Protein AF-S8E250-F1 (afdb_monomer_lite)

InterPro domains:
  IPR008545 WEB family [PF05701] (2-560)

pLDDT: mean 82.55, std 16.39, range [23.58, 96.69]

Structure (mmCIF, N/CA/C/O backbone):
data_AF-S8E250-F1
#
_entry.id   AF-S8E250-F1
#
loop_
_atom_site.group_PDB
_atom_site.id
_atom_site.type_symbol
_atom_site.label_atom_id
_atom_site.label_alt_id
_atom_site.label_comp_id
_atom_site.label_asym_id
_atom_site.label_entity_id
_atom_site.label_seq_id
_atom_site.pdbx_PDB_ins_code
_atom_site.Cartn_x
_atom_site.Cartn_y
_atom_site.Cartn_z
_atom_site.occupancy
_atom_site.B_iso_or_equiv
_atom_site.auth_seq_id
_atom_site.auth_comp_id
_atom_site.auth_asym_id
_atom_site.auth_atom_id
_atom_site.pdbx_PDB_model_num
ATOM 1 N N . SER A 1 1 ? -39.658 -33.629 42.750 1.00 42.47 1 SER A N 1
ATOM 2 C CA . SER A 1 1 ? -40.649 -32.607 42.369 1.00 42.47 1 SER A CA 1
ATOM 3 C C . SER A 1 1 ? -41.067 -31.878 43.625 1.00 42.47 1 SER A C 1
ATOM 5 O O . SER A 1 1 ? -41.934 -32.369 44.333 1.00 42.47 1 SER A O 1
ATOM 7 N N . GLN A 1 2 ? -40.381 -30.796 43.979 1.00 42.25 2 GLN A N 1
ATOM 8 C CA . GLN A 1 2 ? -40.725 -30.013 45.162 1.00 42.25 2 GLN A CA 1
ATOM 9 C C . GLN A 1 2 ? -40.894 -28.575 44.692 1.00 42.25 2 GLN A C 1
ATOM 11 O O . GLN A 1 2 ? -39.982 -28.006 44.100 1.00 42.25 2 GLN A O 1
ATOM 16 N N . VAL A 1 3 ? -42.127 -28.092 44.804 1.00 39.72 3 VAL A N 1
ATOM 17 C CA . VAL A 1 3 ? -42.537 -26.762 44.360 1.00 39.72 3 VAL A CA 1
ATOM 18 C C . VAL A 1 3 ? -42.092 -25.770 45.426 1.00 39.72 3 VAL A C 1
ATOM 20 O O . VAL A 1 3 ? -42.356 -25.979 46.608 1.00 39.72 3 VAL A O 1
ATOM 23 N N . ASP A 1 4 ? -41.375 -24.748 44.972 1.00 43.34 4 ASP A N 1
ATOM 24 C CA . ASP A 1 4 ? -40.857 -23.627 45.751 1.00 43.34 4 ASP A CA 1
ATOM 25 C C . ASP A 1 4 ? -42.010 -22.823 46.383 1.00 43.34 4 ASP A C 1
ATOM 27 O O . ASP A 1 4 ? -42.983 -22.489 45.704 1.00 43.34 4 ASP A O 1
ATOM 31 N N . THR A 1 5 ? -41.920 -22.555 47.689 1.00 50.97 5 THR A N 1
ATOM 32 C CA . THR A 1 5 ? -42.923 -21.815 48.478 1.00 50.97 5 THR A CA 1
ATOM 33 C C . THR A 1 5 ? -42.369 -20.525 49.092 1.00 50.97 5 THR A C 1
ATOM 35 O O . THR A 1 5 ? -42.964 -19.992 50.028 1.00 50.97 5 THR A O 1
ATOM 38 N N . ALA A 1 6 ? -41.239 -20.005 48.602 1.00 55.12 6 ALA A N 1
ATOM 39 C CA . ALA A 1 6 ? -40.767 -18.679 48.996 1.00 55.12 6 ALA A CA 1
ATOM 40 C C . ALA A 1 6 ? -41.677 -17.559 48.430 1.00 55.12 6 ALA A C 1
ATOM 42 O O . ALA A 1 6 ? -42.246 -17.713 47.345 1.00 55.12 6 ALA A O 1
ATOM 43 N N . PRO A 1 7 ? -41.849 -16.432 49.153 1.00 57.06 7 PRO A N 1
ATOM 44 C CA . PRO A 1 7 ? -42.726 -15.346 48.724 1.00 57.06 7 PRO A CA 1
ATOM 45 C C . PRO A 1 7 ? -42.237 -14.708 47.409 1.00 57.06 7 PRO A C 1
ATOM 47 O O . PRO A 1 7 ? -41.029 -14.679 47.156 1.00 57.06 7 PRO A O 1
ATOM 50 N N . PRO A 1 8 ? -43.149 -14.195 46.560 1.00 57.28 8 PRO A N 1
ATOM 51 C CA . PRO A 1 8 ? -42.814 -13.773 45.206 1.00 57.28 8 PRO A CA 1
ATOM 52 C C . PRO A 1 8 ? -41.848 -12.591 45.226 1.00 57.28 8 PRO A C 1
ATOM 54 O O . PRO A 1 8 ? -42.029 -11.649 45.995 1.00 57.28 8 PRO A O 1
ATOM 57 N N . PHE A 1 9 ? -40.847 -12.620 44.347 1.00 55.69 9 PHE A N 1
ATOM 58 C CA . PHE A 1 9 ? -39.948 -11.488 44.142 1.00 55.69 9 PHE A CA 1
ATOM 59 C C . PHE A 1 9 ? -40.772 -10.241 43.795 1.00 55.69 9 PHE A C 1
ATOM 61 O O . PHE A 1 9 ? -41.501 -10.237 42.804 1.00 55.69 9 PHE A O 1
ATOM 68 N N . GLU A 1 10 ? -40.636 -9.176 44.584 1.00 59.47 10 GLU A N 1
ATOM 69 C CA . GLU A 1 10 ? -41.408 -7.935 44.404 1.00 59.47 10 GLU A CA 1
ATOM 70 C C . GLU A 1 10 ? -41.077 -7.216 43.081 1.00 59.47 10 GLU A C 1
ATOM 72 O O . GLU A 1 10 ? -41.835 -6.371 42.613 1.00 59.47 10 GLU A O 1
ATOM 77 N N . SER A 1 11 ? -39.963 -7.578 42.431 1.00 60.53 11 SER A N 1
ATOM 78 C CA . SER A 1 11 ? -39.627 -7.148 41.074 1.00 60.53 11 SER A CA 1
ATOM 79 C C . SER A 1 11 ? -38.542 -8.034 40.458 1.00 60.53 11 SER A C 1
ATOM 81 O O . SER A 1 11 ? -37.524 -8.324 41.091 1.00 60.53 11 SER A O 1
ATOM 83 N N . VAL A 1 12 ? -38.708 -8.395 39.178 1.00 57.22 12 VAL A N 1
ATOM 84 C CA . VAL A 1 12 ? -37.713 -9.118 38.354 1.00 57.22 12 VAL A CA 1
ATOM 85 C C . VAL A 1 12 ? -36.350 -8.409 38.375 1.00 57.22 12 VAL A C 1
ATOM 87 O O . VAL A 1 12 ? -35.301 -9.047 38.350 1.00 57.22 12 VAL A O 1
ATOM 90 N N . LYS A 1 13 ? -36.353 -7.081 38.525 1.00 56.47 13 LYS A N 1
ATOM 91 C CA . LYS A 1 13 ? -35.151 -6.243 38.592 1.00 56.47 13 LYS A CA 1
ATOM 92 C C . LYS A 1 13 ? -34.311 -6.505 39.854 1.00 56.47 13 LYS A C 1
ATOM 94 O O . LYS A 1 13 ? -33.085 -6.461 39.794 1.00 56.47 13 LYS A O 1
ATOM 99 N N . ALA A 1 14 ? -34.956 -6.829 40.978 1.00 57.94 14 ALA A N 1
ATOM 100 C CA . ALA A 1 14 ? -34.288 -7.098 42.254 1.00 57.94 14 ALA A CA 1
ATOM 101 C C . ALA A 1 14 ? -33.574 -8.461 42.267 1.00 57.94 14 ALA A C 1
ATOM 103 O O . ALA A 1 14 ? -32.493 -8.591 42.842 1.00 57.94 14 ALA A O 1
ATOM 104 N N . ALA A 1 15 ? -34.137 -9.459 41.580 1.00 60.59 15 ALA A N 1
ATOM 105 C CA . ALA A 1 15 ? -33.489 -10.754 41.393 1.00 60.59 15 ALA A CA 1
ATOM 106 C C . ALA A 1 15 ? -32.260 -10.639 40.475 1.00 60.59 15 ALA A C 1
ATOM 108 O O . ALA A 1 15 ? -31.209 -11.185 40.788 1.00 60.59 15 ALA A O 1
ATOM 109 N N . VAL A 1 16 ? -32.355 -9.868 39.387 1.00 56.72 16 VAL A N 1
ATOM 110 C CA . VAL A 1 16 ? -31.268 -9.711 38.404 1.00 56.72 16 VAL A CA 1
ATOM 111 C C . VAL A 1 16 ? -30.081 -8.904 38.955 1.00 56.72 16 VAL A C 1
ATOM 113 O O . VAL A 1 16 ? -28.931 -9.211 38.656 1.00 56.72 16 VAL A O 1
ATOM 116 N N . SER A 1 17 ? -30.329 -7.921 39.824 1.00 56.88 17 SER A N 1
ATOM 117 C CA . SER A 1 17 ? -29.265 -7.155 40.493 1.00 56.88 17 SER A CA 1
ATOM 118 C C . SER A 1 17 ? -28.436 -8.010 41.470 1.00 56.88 17 SER A C 1
ATOM 120 O O . SER A 1 17 ? -27.209 -7.924 41.489 1.00 56.88 17 SER A O 1
ATOM 122 N N . LYS A 1 18 ? -29.080 -8.926 42.213 1.00 58.69 18 LYS A N 1
ATOM 123 C CA . LYS A 1 18 ? -28.421 -9.792 43.214 1.00 58.69 18 LYS A CA 1
ATOM 124 C C . LYS A 1 18 ? -27.418 -10.801 42.639 1.00 58.69 18 LYS A C 1
ATOM 126 O O . LYS A 1 18 ? -26.607 -11.324 43.399 1.00 58.69 18 LYS A O 1
ATOM 131 N N . PHE A 1 19 ? -27.467 -11.069 41.334 1.00 57.25 19 PHE A N 1
ATOM 132 C CA . PHE A 1 19 ? -26.586 -12.019 40.645 1.00 57.25 19 PHE A CA 1
ATOM 133 C C . PHE A 1 19 ? -25.568 -11.347 39.706 1.00 57.25 19 PHE A C 1
ATOM 135 O O . PHE A 1 19 ? -25.001 -12.019 38.850 1.00 57.25 19 PHE A O 1
ATOM 142 N N . GLY A 1 20 ? -25.291 -10.049 39.893 1.00 55.78 20 GLY A N 1
ATOM 143 C CA . GLY A 1 20 ? -24.210 -9.351 39.180 1.00 55.78 20 GLY A CA 1
ATOM 144 C C . GLY A 1 20 ? -24.657 -8.246 38.225 1.00 55.78 20 GLY A C 1
ATOM 145 O O . GLY A 1 20 ? -23.878 -7.848 37.366 1.00 55.78 20 GLY A O 1
ATOM 146 N N . GLY A 1 21 ? -25.883 -7.731 38.373 1.00 52.69 21 GLY A N 1
ATOM 147 C CA . GLY A 1 21 ? -26.425 -6.712 37.476 1.00 52.69 21 GLY A CA 1
ATOM 148 C C . GLY A 1 21 ? -26.644 -7.235 36.053 1.00 52.69 21 GLY A C 1
ATOM 149 O O . GLY A 1 21 ? -26.150 -8.285 35.648 1.00 52.69 21 GLY A O 1
ATOM 150 N N . ILE A 1 22 ? -27.408 -6.487 35.258 1.00 49.78 22 ILE A N 1
ATOM 151 C CA . ILE A 1 22 ? -27.452 -6.705 33.810 1.00 49.78 22 ILE A CA 1
ATOM 152 C C . ILE A 1 22 ? -26.127 -6.169 33.267 1.00 49.78 22 ILE A C 1
ATOM 154 O O . ILE A 1 22 ? -26.063 -5.060 32.750 1.00 49.78 22 ILE A O 1
ATOM 158 N N . VAL A 1 23 ? -25.042 -6.930 33.416 1.00 54.19 23 VAL A N 1
ATOM 159 C CA . VAL A 1 23 ? -23.930 -6.786 32.482 1.00 54.19 23 VAL A CA 1
ATOM 160 C C . VAL A 1 23 ? -24.540 -7.162 31.148 1.00 54.19 23 VAL A C 1
ATOM 162 O O . VAL A 1 23 ? -24.988 -8.300 30.969 1.00 54.19 23 VAL A O 1
ATOM 165 N N . ASP A 1 24 ? -24.654 -6.187 30.250 1.00 59.06 24 ASP A N 1
ATOM 166 C CA . ASP A 1 24 ? -25.119 -6.424 28.896 1.00 59.06 24 ASP A CA 1
ATOM 167 C C . ASP A 1 24 ? -24.055 -7.272 28.187 1.00 59.06 24 ASP A C 1
ATOM 169 O O . ASP A 1 24 ? -23.184 -6.806 27.457 1.00 59.06 24 ASP A O 1
ATOM 173 N N . TRP A 1 25 ? -24.074 -8.571 28.481 1.00 58.59 25 TRP A N 1
ATOM 174 C CA . TRP A 1 25 ? -23.223 -9.593 27.892 1.00 58.59 25 TRP A CA 1
ATOM 175 C C . TRP A 1 25 ? -23.403 -9.612 26.377 1.00 58.59 25 TRP A C 1
ATOM 177 O O . TRP A 1 25 ? -22.510 -10.049 25.657 1.00 58.59 25 TRP A O 1
ATOM 187 N N . LYS A 1 26 ? -24.546 -9.109 25.894 1.00 64.81 26 LYS A N 1
ATOM 188 C CA . LYS A 1 26 ? -24.809 -8.838 24.491 1.00 64.81 26 LYS A CA 1
ATOM 189 C C . LYS A 1 26 ? -23.923 -7.691 24.015 1.00 64.81 26 LYS A C 1
ATOM 191 O O . LYS A 1 26 ? -23.180 -7.920 23.072 1.00 64.81 26 LYS A O 1
ATOM 196 N N . ALA A 1 27 ? -23.898 -6.542 24.690 1.00 68.06 27 ALA A N 1
ATOM 197 C CA . ALA A 1 27 ? -22.998 -5.429 24.361 1.00 68.06 27 ALA A CA 1
ATOM 198 C C . ALA A 1 27 ? -21.508 -5.809 24.446 1.00 68.06 27 ALA A C 1
ATOM 200 O O . ALA A 1 27 ? -20.745 -5.525 23.526 1.00 68.06 27 ALA A O 1
ATOM 201 N N . HIS A 1 28 ? -21.079 -6.528 25.489 1.00 67.44 28 HIS A N 1
ATOM 202 C CA . HIS A 1 28 ? -19.678 -6.953 25.618 1.00 67.44 28 HIS A CA 1
ATOM 203 C C . HIS A 1 28 ? -19.282 -7.973 24.537 1.00 67.44 28 HIS A C 1
ATOM 205 O O . HIS A 1 28 ? -18.206 -7.893 23.939 1.00 67.44 28 HIS A O 1
ATOM 211 N N . ARG A 1 29 ? -20.178 -8.914 24.217 1.00 72.81 29 ARG A N 1
ATOM 212 C CA . ARG A 1 29 ? -19.988 -9.871 23.121 1.00 72.81 29 ARG A CA 1
ATOM 213 C C . ARG A 1 29 ? -20.006 -9.184 21.758 1.00 72.81 29 ARG A C 1
ATOM 215 O O . ARG A 1 29 ? -19.225 -9.581 20.903 1.00 72.81 29 ARG A O 1
ATOM 222 N N . VAL A 1 30 ? -20.838 -8.163 21.564 1.00 76.62 30 VAL A N 1
ATOM 223 C CA . VAL A 1 30 ? -20.861 -7.335 20.350 1.00 76.62 30 VAL A CA 1
ATOM 224 C C . VAL A 1 30 ? -19.524 -6.613 20.191 1.00 76.62 30 VAL A C 1
ATOM 226 O O . VAL A 1 30 ? -18.861 -6.844 19.188 1.00 76.62 30 VAL A O 1
ATOM 229 N N . HIS A 1 31 ? -19.032 -5.915 21.218 1.00 74.06 31 HIS A N 1
ATOM 230 C CA . HIS A 1 31 ? -17.723 -5.250 21.183 1.00 74.06 31 HIS A CA 1
ATOM 231 C C . HIS A 1 31 ? -16.556 -6.207 20.908 1.00 74.06 31 HIS A C 1
ATOM 233 O O . HIS A 1 31 ? -15.641 -5.895 20.147 1.00 74.06 31 HIS A O 1
ATOM 239 N N . THR A 1 32 ? -16.573 -7.396 21.517 1.00 74.62 32 THR A N 1
ATOM 240 C CA . THR A 1 32 ? -15.509 -8.393 21.320 1.00 74.62 32 THR A CA 1
ATOM 241 C C . THR A 1 32 ? -15.548 -8.979 19.905 1.00 74.62 32 THR A C 1
ATOM 243 O O . THR A 1 32 ? -14.503 -9.230 19.304 1.00 74.62 32 THR A O 1
ATOM 246 N N . VAL A 1 33 ? -16.749 -9.185 19.356 1.00 82.19 33 VAL A N 1
ATOM 247 C CA . VAL A 1 33 ? -16.955 -9.654 17.979 1.00 82.19 33 VAL A CA 1
ATOM 248 C C . VAL A 1 33 ? -16.590 -8.568 16.970 1.00 82.19 33 VAL A C 1
ATOM 250 O O . VAL A 1 33 ? -15.953 -8.880 15.972 1.00 82.19 33 VAL A O 1
ATOM 253 N N . GLU A 1 34 ? -16.930 -7.309 17.227 1.00 81.81 34 GLU A N 1
ATOM 254 C CA . GLU A 1 34 ? -16.557 -6.166 16.389 1.00 81.81 34 GLU A CA 1
ATOM 255 C C . GLU A 1 34 ? -15.047 -5.951 16.369 1.00 81.81 34 GLU A C 1
ATOM 257 O O . GLU A 1 34 ? -14.466 -5.814 15.298 1.00 81.81 34 GLU A O 1
ATOM 262 N N . ARG A 1 35 ? -14.380 -6.024 17.528 1.00 78.50 35 ARG A N 1
ATOM 263 C CA . ARG A 1 35 ? -12.918 -5.922 17.602 1.00 78.50 35 ARG A CA 1
ATOM 264 C C . ARG A 1 35 ? -12.228 -7.082 16.883 1.00 78.50 35 ARG A C 1
ATOM 266 O O . ARG A 1 35 ? -11.240 -6.856 16.194 1.00 78.50 35 ARG A O 1
ATOM 273 N N . ARG A 1 36 ? -12.748 -8.311 17.002 1.00 82.69 36 ARG A N 1
ATOM 274 C CA . ARG A 1 36 ? -12.247 -9.458 16.222 1.00 82.69 36 ARG A CA 1
ATOM 275 C C . ARG A 1 36 ? -12.453 -9.264 14.730 1.00 82.69 36 ARG A C 1
ATOM 277 O O . ARG A 1 36 ? -11.507 -9.475 13.990 1.00 82.69 36 ARG A O 1
ATOM 284 N N . LYS A 1 37 ? -13.639 -8.818 14.312 1.00 87.44 37 LYS A N 1
ATOM 285 C CA . LYS A 1 37 ? -13.924 -8.517 12.907 1.00 87.44 37 LYS A CA 1
ATOM 286 C C . LYS A 1 37 ? -12.988 -7.449 12.364 1.00 87.44 37 LYS A C 1
ATOM 288 O O . LYS A 1 37 ? -12.483 -7.625 11.271 1.00 87.44 37 LYS A O 1
ATOM 293 N N . PHE A 1 38 ? -12.729 -6.386 13.125 1.00 85.31 38 PHE A N 1
ATOM 294 C CA . PHE A 1 38 ? -11.796 -5.330 12.738 1.00 85.31 38 PHE A CA 1
ATOM 295 C C . PHE A 1 38 ? -10.369 -5.866 12.571 1.00 85.31 38 PHE A C 1
ATOM 297 O O . PHE A 1 38 ? -9.738 -5.615 11.553 1.00 85.31 38 PHE A O 1
ATOM 304 N N . ILE A 1 39 ? -9.884 -6.662 13.530 1.00 85.25 39 ILE A N 1
ATOM 305 C CA . ILE A 1 39 ? -8.555 -7.286 13.449 1.00 85.25 39 ILE A CA 1
ATOM 306 C C . ILE A 1 39 ? -8.480 -8.268 12.275 1.00 85.25 39 ILE A C 1
ATOM 308 O O . ILE A 1 39 ? -7.491 -8.260 11.555 1.00 85.25 39 ILE A O 1
ATOM 312 N N . GLU A 1 40 ? -9.509 -9.088 12.049 1.00 85.25 40 GLU A N 1
ATOM 313 C CA . GLU A 1 40 ? -9.592 -9.971 10.878 1.00 85.25 40 GLU A CA 1
ATOM 314 C C . GLU A 1 40 ? -9.599 -9.169 9.575 1.00 85.25 40 GLU A C 1
ATOM 316 O O . GLU A 1 40 ? -8.915 -9.553 8.638 1.00 85.25 40 GLU A O 1
ATOM 321 N N . GLN A 1 41 ? -10.296 -8.031 9.519 1.00 90.56 41 GLN A N 1
ATOM 322 C CA . GLN A 1 41 ? -10.322 -7.162 8.342 1.00 90.56 41 GLN A CA 1
ATOM 323 C C . GLN A 1 41 ? -8.965 -6.515 8.064 1.00 90.56 41 GLN A C 1
ATOM 325 O O . GLN A 1 41 ? -8.537 -6.480 6.916 1.00 90.56 41 GLN A O 1
ATOM 330 N N . GLU A 1 42 ? -8.281 -6.011 9.090 1.00 85.00 42 GLU A N 1
ATOM 331 C CA . GLU A 1 42 ? -6.937 -5.439 8.952 1.00 85.00 42 GLU A CA 1
ATOM 332 C C . GLU A 1 42 ? -5.903 -6.519 8.605 1.00 85.00 42 GLU A C 1
ATOM 334 O O . GLU A 1 42 ? -5.035 -6.294 7.766 1.00 85.00 42 GLU A O 1
ATOM 339 N N . LEU A 1 43 ? -6.034 -7.725 9.168 1.00 84.69 43 LEU A N 1
ATOM 340 C CA . LEU A 1 43 ? -5.209 -8.878 8.808 1.00 84.69 43 LEU A CA 1
ATOM 341 C C . LEU A 1 43 ? -5.454 -9.311 7.354 1.00 84.69 43 LEU A C 1
ATOM 343 O O . LEU A 1 43 ? -4.505 -9.640 6.646 1.00 84.69 43 LEU A O 1
ATOM 347 N N . GLU A 1 44 ? -6.707 -9.317 6.903 1.00 88.88 44 GLU A N 1
ATOM 348 C CA . GLU A 1 44 ? -7.094 -9.631 5.526 1.00 88.88 44 GLU A CA 1
ATOM 349 C C . GLU A 1 44 ? -6.540 -8.575 4.558 1.00 88.88 44 GLU A C 1
ATOM 351 O O . GLU A 1 44 ? -5.917 -8.933 3.561 1.00 88.88 44 GLU A O 1
ATOM 356 N N . LYS A 1 45 ? -6.664 -7.280 4.882 1.00 89.44 45 LYS A N 1
ATOM 357 C CA . LYS A 1 45 ? -6.051 -6.186 4.107 1.00 89.44 45 LYS A CA 1
ATOM 358 C C . LYS A 1 45 ? -4.534 -6.328 4.035 1.00 89.44 45 LYS A C 1
ATOM 360 O O . LYS A 1 45 ? -3.974 -6.289 2.945 1.00 89.44 45 LYS A O 1
ATOM 365 N N . ALA A 1 46 ? -3.872 -6.578 5.163 1.00 81.88 46 ALA A N 1
ATOM 366 C CA . ALA A 1 46 ? -2.430 -6.799 5.193 1.00 81.88 46 ALA A CA 1
ATOM 367 C C . ALA A 1 46 ? -2.024 -8.003 4.323 1.00 81.88 46 ALA A C 1
ATOM 369 O O . ALA A 1 46 ? -1.054 -7.919 3.573 1.00 81.88 46 ALA A O 1
ATOM 370 N N . HIS A 1 47 ? -2.788 -9.103 4.347 1.00 83.44 47 HIS A N 1
ATOM 371 C CA . HIS A 1 47 ? -2.561 -10.253 3.464 1.00 83.44 47 HIS A CA 1
ATOM 372 C C . HIS A 1 47 ? -2.833 -9.955 1.986 1.00 83.44 47 HIS A C 1
ATOM 374 O O . HIS A 1 47 ? -2.176 -10.547 1.132 1.00 83.44 47 HIS A O 1
ATOM 380 N N . GLN A 1 48 ? -3.769 -9.062 1.668 1.00 88.81 48 GLN A N 1
ATOM 381 C CA . GLN A 1 48 ? -4.037 -8.622 0.296 1.00 88.81 48 GLN A CA 1
ATOM 382 C C . GLN A 1 48 ? -2.945 -7.682 -0.228 1.00 88.81 48 GLN A C 1
ATOM 384 O O . GLN A 1 48 ? -2.590 -7.740 -1.406 1.00 88.81 48 GLN A O 1
ATOM 389 N N . GLU A 1 49 ? -2.367 -6.852 0.638 1.00 86.38 49 GLU A N 1
ATOM 390 C CA . GLU A 1 49 ? -1.316 -5.903 0.276 1.00 86.38 49 GLU A CA 1
ATOM 391 C C . GLU A 1 49 ? 0.076 -6.551 0.220 1.00 86.38 49 GLU A C 1
ATOM 393 O O . GLU A 1 49 ? 0.891 -6.175 -0.629 1.00 86.38 49 GLU A O 1
ATOM 398 N N . LEU A 1 50 ? 0.355 -7.565 1.050 1.00 86.31 50 LEU A N 1
ATOM 399 C CA . LEU A 1 50 ? 1.655 -8.246 1.127 1.00 86.31 50 LEU A CA 1
ATOM 400 C C . LEU A 1 50 ? 2.179 -8.753 -0.241 1.00 86.31 50 LEU A C 1
ATOM 402 O O . LEU A 1 50 ? 3.353 -8.518 -0.546 1.00 86.31 50 LEU A O 1
ATOM 406 N N . PRO A 1 51 ? 1.369 -9.393 -1.114 1.00 90.38 51 PRO A N 1
ATOM 407 C CA . PRO A 1 51 ? 1.791 -9.787 -2.455 1.00 90.38 51 PRO A CA 1
ATOM 408 C C . PRO A 1 51 ? 2.160 -8.589 -3.328 1.00 90.38 51 PRO A C 1
ATOM 410 O O . PRO A 1 51 ? 3.122 -8.672 -4.085 1.00 90.38 51 PRO A O 1
ATOM 413 N N . SER A 1 52 ? 1.438 -7.470 -3.204 1.00 83.81 52 SER A N 1
ATOM 414 C CA . SER A 1 52 ? 1.704 -6.261 -3.990 1.00 83.81 52 SER A CA 1
ATOM 415 C C . SER A 1 52 ? 3.037 -5.615 -3.598 1.00 83.81 52 SER A C 1
ATOM 417 O O . SER A 1 52 ? 3.831 -5.259 -4.469 1.00 83.81 52 SER A O 1
ATOM 419 N N . TYR A 1 53 ? 3.346 -5.553 -2.299 1.00 80.31 53 TYR A N 1
ATOM 420 C CA . TYR A 1 53 ? 4.640 -5.083 -1.806 1.00 80.31 53 TYR A CA 1
ATOM 421 C C . TYR A 1 53 ? 5.774 -6.031 -2.194 1.00 80.31 53 TYR A C 1
ATOM 423 O O . TYR A 1 53 ? 6.822 -5.584 -2.660 1.00 80.31 53 TYR A O 1
ATOM 431 N N . LYS A 1 54 ? 5.550 -7.346 -2.087 1.00 86.06 54 LYS A N 1
ATOM 432 C CA . LYS A 1 54 ? 6.513 -8.356 -2.533 1.00 86.06 54 LYS A CA 1
ATOM 433 C C . LYS A 1 54 ? 6.806 -8.231 -4.029 1.00 86.06 54 LYS A C 1
ATOM 435 O O . LYS A 1 54 ? 7.971 -8.282 -4.414 1.00 86.06 54 LYS A O 1
ATOM 440 N N . GLN A 1 55 ? 5.777 -8.016 -4.848 1.00 90.12 55 GLN A N 1
ATOM 441 C CA . GLN A 1 55 ? 5.931 -7.807 -6.285 1.00 90.12 55 GLN A CA 1
ATOM 442 C C . GLN A 1 55 ? 6.718 -6.527 -6.581 1.00 90.12 55 GLN A C 1
ATOM 444 O O . GLN A 1 55 ? 7.684 -6.579 -7.332 1.00 90.12 55 GLN A O 1
ATOM 449 N N . ARG A 1 56 ? 6.398 -5.408 -5.916 1.00 88.56 56 ARG A N 1
ATOM 450 C CA . ARG A 1 56 ? 7.152 -4.148 -6.060 1.00 88.56 56 ARG A CA 1
ATOM 451 C C . ARG A 1 56 ? 8.630 -4.300 -5.689 1.00 88.56 56 ARG A C 1
ATOM 453 O O . ARG A 1 56 ? 9.481 -3.735 -6.370 1.00 88.56 56 ARG A O 1
ATOM 460 N N . CYS A 1 57 ? 8.951 -5.068 -4.645 1.00 81.50 57 CYS A N 1
ATOM 461 C CA . CYS A 1 57 ? 10.338 -5.372 -4.283 1.00 81.50 57 CYS A CA 1
ATOM 462 C C . CYS A 1 57 ? 11.055 -6.190 -5.366 1.00 81.50 57 CYS A C 1
ATOM 464 O O . CYS A 1 57 ? 12.198 -5.878 -5.700 1.00 81.50 57 CYS A O 1
ATOM 466 N N . ILE A 1 58 ? 10.391 -7.204 -5.933 1.00 90.06 58 ILE A N 1
ATOM 467 C CA . ILE A 1 58 ? 10.937 -8.004 -7.041 1.00 90.06 58 ILE A CA 1
ATOM 468 C C . ILE A 1 58 ? 11.178 -7.112 -8.263 1.00 90.06 58 ILE A C 1
ATOM 470 O O . ILE A 1 58 ? 12.290 -7.088 -8.785 1.00 90.06 58 ILE A O 1
ATOM 474 N N . ASP A 1 59 ? 10.191 -6.308 -8.658 1.00 88.06 59 ASP A N 1
ATOM 475 C CA . ASP A 1 59 ? 10.292 -5.410 -9.811 1.00 88.06 59 ASP A CA 1
ATOM 476 C C . ASP A 1 59 ? 11.424 -4.384 -9.629 1.00 88.06 59 ASP A C 1
ATOM 478 O O . ASP A 1 59 ? 12.198 -4.123 -10.554 1.00 88.06 59 ASP A O 1
ATOM 482 N N . ALA A 1 60 ? 11.572 -3.825 -8.422 1.00 84.38 60 ALA A N 1
ATOM 483 C CA . ALA A 1 60 ? 12.665 -2.914 -8.091 1.00 84.38 60 ALA A CA 1
ATOM 484 C C . ALA A 1 60 ? 14.039 -3.605 -8.172 1.00 84.38 60 ALA A C 1
ATOM 486 O O . ALA A 1 60 ? 15.009 -3.012 -8.658 1.00 84.38 60 ALA A O 1
ATOM 487 N N . GLN A 1 61 ? 14.134 -4.861 -7.732 1.00 81.31 61 GLN A N 1
ATOM 488 C CA . GLN A 1 61 ? 15.367 -5.643 -7.791 1.00 81.31 61 GLN A CA 1
ATOM 489 C C . GLN A 1 61 ? 15.734 -6.040 -9.230 1.00 81.31 61 GLN A C 1
ATOM 491 O O . GLN A 1 61 ? 16.904 -5.932 -9.611 1.00 81.31 61 GLN A O 1
ATOM 496 N N . ASP A 1 62 ? 14.750 -6.385 -10.058 1.00 87.94 62 ASP A N 1
ATOM 497 C CA . ASP A 1 62 ? 14.936 -6.660 -11.485 1.00 87.94 62 ASP A CA 1
ATOM 498 C C . ASP A 1 62 ? 15.386 -5.409 -12.249 1.00 87.94 62 ASP A C 1
ATOM 500 O O . ASP A 1 62 ? 16.331 -5.460 -13.041 1.00 87.94 62 ASP A O 1
ATOM 504 N N . GLN A 1 63 ? 14.771 -4.253 -11.977 1.00 85.88 63 GLN A N 1
ATOM 505 C CA . GLN A 1 63 ? 15.201 -2.972 -12.549 1.00 85.88 63 GLN A CA 1
ATOM 506 C C . GLN A 1 63 ? 16.640 -2.622 -12.147 1.00 85.88 63 GLN A C 1
ATOM 508 O O . GLN A 1 63 ? 17.437 -2.172 -12.977 1.00 85.88 63 GLN A O 1
ATOM 513 N N . LYS A 1 64 ? 17.027 -2.893 -10.895 1.00 84.69 64 LYS A N 1
ATOM 514 C CA . LYS A 1 64 ? 18.414 -2.738 -10.439 1.00 84.69 64 LYS A CA 1
ATOM 515 C C . LYS A 1 64 ? 19.383 -3.657 -11.199 1.00 84.69 64 LYS A C 1
ATOM 517 O O . LYS A 1 64 ? 20.454 -3.199 -11.588 1.00 84.69 64 LYS A O 1
ATOM 522 N N . SER A 1 65 ? 19.025 -4.919 -11.453 1.00 82.69 65 SER A N 1
ATOM 523 C CA . SER A 1 65 ? 19.874 -5.836 -12.238 1.00 82.69 65 SER A CA 1
ATOM 524 C C . SER A 1 65 ? 20.054 -5.342 -13.675 1.00 82.69 65 SER A C 1
ATOM 526 O O . SER A 1 65 ? 21.178 -5.210 -14.155 1.00 82.69 65 SER A O 1
ATOM 528 N N . ARG A 1 66 ? 18.955 -4.954 -14.336 1.00 86.75 66 ARG A N 1
ATOM 529 C CA . ARG A 1 66 ? 18.980 -4.446 -15.720 1.00 86.75 66 ARG A CA 1
ATOM 530 C C . ARG A 1 66 ? 19.816 -3.177 -15.864 1.00 86.75 66 ARG A C 1
ATOM 532 O O . ARG A 1 66 ? 20.549 -3.018 -16.840 1.00 86.75 66 ARG A O 1
ATOM 539 N N . THR A 1 67 ? 19.722 -2.259 -14.902 1.00 81.62 67 THR A N 1
ATOM 540 C CA . THR A 1 67 ? 20.518 -1.020 -14.914 1.00 81.62 67 THR A CA 1
ATOM 541 C C . THR A 1 67 ? 22.009 -1.288 -14.702 1.00 81.62 67 THR A C 1
ATOM 543 O O . THR A 1 67 ? 22.829 -0.653 -15.366 1.00 81.62 67 THR A O 1
ATOM 546 N N . LEU A 1 68 ? 22.374 -2.260 -13.856 1.00 82.19 68 LEU A N 1
ATOM 547 C CA . LEU A 1 68 ? 23.763 -2.704 -13.689 1.00 82.19 68 LEU A CA 1
ATOM 548 C C . LEU A 1 68 ? 24.322 -3.354 -14.963 1.00 82.19 68 LEU A C 1
ATOM 550 O O . LEU A 1 68 ? 25.420 -3.003 -15.392 1.00 82.19 68 LEU A O 1
ATOM 554 N N . GLU A 1 69 ? 23.556 -4.223 -15.621 1.00 89.94 69 GLU A N 1
ATOM 555 C CA . GLU A 1 69 ? 23.954 -4.843 -16.893 1.00 89.94 69 GLU A CA 1
ATOM 556 C C . GLU A 1 69 ? 24.170 -3.806 -18.005 1.00 89.94 69 GLU A C 1
ATOM 558 O O . GLU A 1 69 ? 25.160 -3.869 -18.749 1.00 89.94 69 GLU A O 1
ATOM 563 N N . ARG A 1 70 ? 23.280 -2.805 -18.099 1.00 83.88 70 ARG A N 1
ATOM 564 C CA . ARG A 1 70 ? 23.452 -1.661 -19.009 1.00 83.88 70 ARG A CA 1
ATOM 565 C C . ARG A 1 70 ? 24.714 -0.878 -18.669 1.00 83.88 70 ARG A C 1
ATOM 567 O O . ARG A 1 70 ? 25.497 -0.590 -19.571 1.00 83.88 70 ARG A O 1
ATOM 574 N N . LEU A 1 71 ? 24.948 -0.581 -17.391 1.00 86.56 71 LEU A N 1
ATOM 575 C CA . LEU A 1 71 ? 26.142 0.135 -16.944 1.00 86.56 71 LEU A CA 1
ATOM 576 C C . LEU A 1 71 ? 27.424 -0.608 -17.348 1.00 86.56 71 LEU A C 1
ATOM 578 O O . LEU A 1 71 ? 28.316 -0.005 -17.941 1.00 86.56 71 LEU A O 1
ATOM 582 N N . ASP A 1 72 ? 27.513 -1.912 -17.106 1.00 86.44 72 ASP A N 1
ATOM 583 C CA . ASP A 1 72 ? 28.706 -2.688 -17.457 1.00 86.44 72 ASP A CA 1
ATOM 584 C C . ASP A 1 72 ? 28.893 -2.848 -18.971 1.00 86.44 72 ASP A C 1
ATOM 586 O O . ASP A 1 72 ? 30.025 -2.879 -19.458 1.00 86.44 72 ASP A O 1
ATOM 590 N N . SER A 1 73 ? 27.802 -2.881 -19.737 1.00 87.81 73 SER A N 1
ATOM 591 C CA . SER A 1 73 ? 27.859 -2.849 -21.203 1.00 87.81 73 SER A CA 1
ATOM 592 C C . SER A 1 73 ? 28.373 -1.498 -21.715 1.00 87.81 73 SER A C 1
ATOM 594 O O . SER A 1 73 ? 29.254 -1.462 -22.573 1.00 87.81 73 SER A O 1
ATOM 596 N N . THR A 1 74 ? 27.910 -0.380 -21.140 1.00 81.88 74 THR A N 1
ATOM 597 C CA . THR A 1 74 ? 28.419 0.955 -21.502 1.00 81.88 74 THR A CA 1
ATOM 598 C C . THR A 1 74 ? 29.888 1.149 -21.126 1.00 81.88 74 THR A C 1
ATOM 600 O O . THR A 1 74 ? 30.632 1.734 -21.907 1.00 81.88 74 THR A O 1
ATOM 603 N N . LYS A 1 75 ? 30.353 0.614 -19.986 1.00 87.88 75 LYS A N 1
ATOM 604 C CA . LYS A 1 75 ? 31.780 0.652 -19.614 1.00 87.88 75 LYS A CA 1
ATOM 605 C C . LYS A 1 75 ? 32.655 -0.068 -20.639 1.00 87.88 75 LYS A C 1
ATOM 607 O O . LYS A 1 75 ? 33.657 0.501 -21.065 1.00 87.88 75 LYS A O 1
ATOM 612 N N . ARG A 1 76 ? 32.251 -1.270 -21.072 1.00 91.44 76 ARG A N 1
ATOM 613 C CA . ARG A 1 76 ? 32.959 -2.029 -22.117 1.00 91.44 76 ARG A CA 1
ATOM 614 C C . ARG A 1 76 ? 33.045 -1.244 -23.427 1.00 91.44 76 ARG A C 1
ATOM 616 O O . ARG A 1 76 ? 34.124 -1.141 -23.999 1.00 91.44 76 ARG A O 1
ATOM 623 N N . LEU A 1 77 ? 31.947 -0.608 -23.842 1.00 89.44 77 LEU A N 1
ATOM 624 C CA . LEU A 1 77 ? 31.934 0.245 -25.035 1.00 89.44 77 LEU A CA 1
ATOM 625 C C . LEU A 1 77 ? 32.866 1.464 -24.895 1.00 89.44 77 LEU A C 1
ATOM 627 O O . LEU A 1 77 ? 33.564 1.824 -25.838 1.00 89.44 77 LEU A O 1
ATOM 631 N N . ILE A 1 78 ? 32.916 2.094 -23.714 1.00 83.62 78 ILE A N 1
ATOM 632 C CA . ILE A 1 78 ? 33.846 3.203 -23.442 1.00 83.62 78 ILE A CA 1
ATOM 633 C C . ILE A 1 78 ? 35.303 2.741 -23.580 1.00 83.62 78 ILE A C 1
ATOM 635 O O . ILE A 1 78 ? 36.125 3.481 -24.119 1.00 83.62 78 ILE A O 1
ATOM 639 N N . GLU A 1 79 ? 35.645 1.557 -23.072 1.00 88.62 79 GLU A N 1
ATOM 640 C CA . GLU A 1 79 ? 36.997 0.993 -23.182 1.00 88.62 79 GLU A CA 1
ATOM 641 C C . GLU A 1 79 ? 37.371 0.677 -24.634 1.00 88.62 79 GLU A C 1
ATOM 643 O O . GLU A 1 79 ? 38.461 1.043 -25.074 1.00 88.62 79 GLU A O 1
ATOM 648 N N . GLU A 1 80 ? 36.450 0.094 -25.401 1.00 91.31 80 GLU A N 1
ATOM 649 C CA . GLU A 1 80 ? 36.637 -0.177 -26.829 1.00 91.31 80 GLU A CA 1
ATOM 650 C C . GLU A 1 80 ? 36.845 1.114 -27.636 1.00 91.31 80 GLU A C 1
ATOM 652 O O . GLU A 1 80 ? 37.797 1.228 -28.411 1.00 91.31 80 GLU A O 1
ATOM 657 N N . LEU A 1 81 ? 36.010 2.134 -27.408 1.00 85.12 81 LEU A N 1
ATOM 658 C CA . LEU A 1 81 ? 36.153 3.427 -28.077 1.00 85.12 81 LEU A CA 1
ATOM 659 C C . LEU A 1 81 ? 37.450 4.142 -27.692 1.00 85.12 81 LEU A C 1
ATOM 661 O O . LEU A 1 81 ? 38.059 4.777 -28.549 1.00 85.12 81 LEU A O 1
ATOM 665 N N . LYS A 1 82 ? 37.914 4.031 -26.441 1.00 88.81 82 LYS A N 1
ATOM 666 C CA . LYS A 1 82 ? 39.230 4.561 -26.040 1.00 88.81 82 LYS A CA 1
ATOM 667 C C . LYS A 1 82 ? 40.359 3.909 -26.835 1.00 88.81 82 LYS A C 1
ATOM 669 O O . LYS A 1 82 ? 41.211 4.622 -27.355 1.00 88.81 82 LYS A O 1
ATOM 674 N N . LEU A 1 83 ? 40.331 2.584 -26.975 1.00 90.75 83 LEU A N 1
ATOM 675 C CA . LEU A 1 83 ? 41.334 1.851 -27.745 1.00 90.75 83 LEU A CA 1
ATOM 676 C C . LEU A 1 83 ? 41.298 2.241 -29.231 1.00 90.75 83 LEU A C 1
ATOM 678 O O . LEU A 1 83 ? 42.347 2.447 -29.839 1.00 90.75 83 LEU A O 1
ATOM 682 N N . ASN A 1 84 ? 40.101 2.429 -29.795 1.00 87.44 84 ASN A N 1
ATOM 683 C CA . ASN A 1 84 ? 39.932 2.926 -31.161 1.00 87.44 84 ASN A CA 1
ATOM 684 C C . ASN A 1 84 ? 40.468 4.356 -31.338 1.00 87.44 84 ASN A C 1
ATOM 686 O O . ASN A 1 84 ? 41.117 4.628 -32.344 1.00 87.44 84 ASN A O 1
ATOM 690 N N . VAL A 1 85 ? 40.248 5.254 -30.369 1.00 87.50 85 VAL A N 1
ATOM 691 C CA . VAL A 1 85 ? 40.823 6.612 -30.381 1.00 87.50 85 VAL A CA 1
ATOM 692 C C . VAL A 1 85 ? 42.345 6.564 -30.368 1.00 87.50 85 VAL A C 1
ATOM 694 O O . VAL A 1 85 ? 42.984 7.296 -31.120 1.00 87.50 85 VAL A O 1
ATOM 697 N N . ASP A 1 86 ? 42.937 5.728 -29.519 1.00 87.19 86 ASP A N 1
ATOM 698 C CA . ASP A 1 86 ? 44.392 5.626 -29.432 1.00 87.19 86 ASP A CA 1
ATOM 699 C C . ASP A 1 86 ? 44.985 5.053 -30.727 1.00 87.19 86 ASP A C 1
ATOM 701 O O . ASP A 1 86 ? 45.969 5.595 -31.231 1.00 87.19 86 ASP A O 1
ATOM 705 N N . ARG A 1 87 ? 44.329 4.054 -31.339 1.00 88.62 87 ARG A N 1
ATOM 706 C CA . ARG A 1 87 ? 44.695 3.550 -32.672 1.00 88.62 87 ARG A CA 1
ATOM 707 C C . ARG A 1 87 ? 44.607 4.645 -33.741 1.00 88.62 87 ARG A C 1
ATOM 709 O O . ARG A 1 87 ? 45.593 4.880 -34.437 1.00 88.62 87 ARG A O 1
ATOM 716 N N . ALA A 1 88 ? 43.486 5.362 -33.818 1.00 83.81 88 ALA A N 1
ATOM 717 C CA . ALA A 1 88 ? 43.290 6.432 -34.798 1.00 83.81 88 ALA A CA 1
ATOM 718 C C . ALA A 1 88 ? 44.345 7.545 -34.655 1.00 83.81 88 ALA A C 1
ATOM 720 O O . ALA A 1 88 ? 44.885 8.016 -35.651 1.00 83.81 88 ALA A O 1
ATOM 721 N N . LYS A 1 89 ? 44.728 7.913 -33.423 1.00 82.75 89 LYS A N 1
ATOM 722 C CA . LYS A 1 89 ? 45.828 8.864 -33.181 1.00 82.75 89 LYS A CA 1
ATOM 723 C C . LYS A 1 89 ? 47.173 8.344 -33.680 1.00 82.75 89 LYS A C 1
ATOM 725 O O . LYS A 1 89 ? 47.956 9.113 -34.231 1.00 82.75 89 LYS A O 1
ATOM 730 N N . THR A 1 90 ? 47.478 7.061 -33.470 1.00 83.19 90 THR A N 1
ATOM 731 C CA . THR A 1 90 ? 48.734 6.481 -33.975 1.00 83.19 90 THR A CA 1
ATOM 732 C C . THR A 1 90 ? 48.771 6.440 -35.501 1.00 83.19 90 THR A C 1
ATOM 734 O O . THR A 1 90 ? 49.802 6.759 -36.088 1.00 83.19 90 THR A O 1
ATOM 737 N N . GLU A 1 91 ? 47.642 6.139 -36.144 1.00 83.88 91 GLU A N 1
ATOM 738 C CA . GLU A 1 91 ? 47.496 6.159 -37.603 1.00 83.88 91 GLU A CA 1
ATOM 739 C C . GLU A 1 91 ? 47.598 7.586 -38.163 1.00 83.88 91 GLU A C 1
ATOM 741 O O . GLU A 1 91 ? 48.296 7.807 -39.151 1.00 83.88 91 GLU A O 1
ATOM 746 N N . GLU A 1 92 ? 46.996 8.577 -37.497 1.00 85.12 92 GLU A N 1
ATOM 747 C CA . GLU A 1 92 ? 47.140 9.999 -37.835 1.00 85.12 92 GLU A CA 1
ATOM 748 C C . GLU A 1 92 ? 48.604 10.456 -37.734 1.00 85.12 92 GLU A C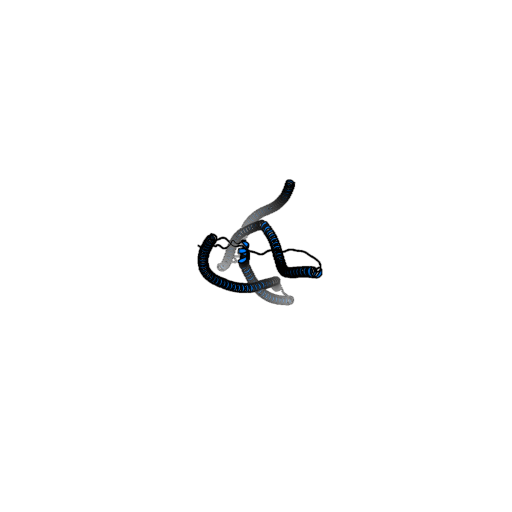 1
ATOM 750 O O . GLU A 1 92 ? 49.115 11.122 -38.637 1.00 85.12 92 GLU A O 1
ATOM 755 N N . HIS A 1 93 ? 49.309 10.083 -36.658 1.00 81.50 93 HIS A N 1
ATOM 756 C CA . HIS A 1 93 ? 50.730 10.392 -36.493 1.00 81.50 93 HIS A CA 1
ATOM 757 C C . HIS A 1 93 ? 51.591 9.761 -37.591 1.00 81.50 93 HIS A C 1
ATOM 759 O O . HIS A 1 93 ? 52.470 10.438 -38.126 1.00 81.50 93 HIS A O 1
ATOM 765 N N . GLN A 1 94 ? 51.319 8.507 -37.957 1.00 81.06 94 GLN A N 1
ATOM 766 C CA . GLN A 1 94 ? 52.011 7.834 -39.054 1.00 81.06 94 GLN A CA 1
ATOM 767 C C . GLN A 1 94 ? 51.743 8.538 -40.392 1.00 81.06 94 GLN A C 1
ATOM 769 O O . GLN A 1 94 ? 52.679 8.856 -41.121 1.00 81.06 94 GLN A O 1
ATOM 774 N N . ALA A 1 95 ? 50.483 8.873 -40.683 1.00 81.06 95 ALA A N 1
ATOM 775 C CA . ALA A 1 95 ? 50.105 9.581 -41.904 1.00 81.06 95 ALA A CA 1
ATOM 776 C C . ALA A 1 95 ? 50.735 10.984 -41.996 1.00 81.06 95 ALA A C 1
ATOM 778 O O . ALA A 1 95 ? 51.117 11.420 -43.084 1.00 81.06 95 ALA A O 1
ATOM 779 N N . LYS A 1 96 ? 50.883 11.690 -40.865 1.00 79.81 96 LYS A N 1
ATOM 780 C CA . LYS A 1 96 ? 51.598 12.976 -40.792 1.00 79.81 96 LYS A CA 1
ATOM 781 C C . LYS A 1 96 ? 53.078 12.827 -41.131 1.00 79.81 96 LYS A C 1
ATOM 783 O O . LYS A 1 96 ? 53.570 13.573 -41.971 1.00 79.81 96 LYS A O 1
ATOM 788 N N . GLN A 1 97 ? 53.763 11.846 -40.541 1.00 78.38 97 GLN A N 1
ATOM 789 C CA . GLN A 1 97 ? 55.172 11.573 -40.848 1.00 78.38 97 GLN A CA 1
ATOM 790 C C . GLN A 1 97 ? 55.375 11.204 -42.322 1.00 78.38 97 GLN A C 1
ATOM 792 O O . GLN A 1 97 ? 56.280 11.727 -42.972 1.00 78.38 97 GLN A O 1
ATOM 797 N N . ASP A 1 98 ? 54.501 10.361 -42.875 1.00 77.50 98 ASP A N 1
ATOM 798 C CA . ASP A 1 98 ? 54.545 9.983 -44.289 1.00 77.50 98 ASP A CA 1
ATOM 799 C C . ASP A 1 98 ? 54.313 11.200 -45.206 1.00 77.50 98 ASP A C 1
ATOM 801 O O . ASP A 1 98 ? 54.978 11.344 -46.235 1.00 77.50 98 ASP A O 1
ATOM 805 N N . SER A 1 99 ? 53.413 12.115 -44.820 1.00 77.00 99 SER A N 1
ATOM 806 C CA . SER A 1 99 ? 53.180 13.372 -45.541 1.00 77.00 99 SER A CA 1
ATOM 807 C C . SER A 1 99 ? 54.378 14.321 -45.472 1.00 77.00 99 SER A C 1
ATOM 809 O O . SER A 1 99 ? 54.688 14.968 -46.470 1.00 77.00 99 SER A O 1
ATOM 811 N N . GLU A 1 100 ? 55.039 14.440 -44.321 1.00 78.44 100 GLU A N 1
ATOM 812 C CA . GLU A 1 100 ? 56.247 15.260 -44.162 1.00 78.44 100 GLU A CA 1
ATOM 813 C C . GLU A 1 100 ? 57.402 14.706 -45.006 1.00 78.44 100 GLU A C 1
ATOM 815 O O . GLU A 1 100 ? 58.073 15.464 -45.707 1.00 78.44 100 GLU A O 1
ATOM 820 N N . LEU A 1 101 ? 57.582 13.381 -45.026 1.00 74.88 101 LEU A N 1
ATOM 821 C CA . LEU A 1 101 ? 58.578 12.713 -45.866 1.00 74.88 101 LEU A CA 1
ATOM 822 C C . LEU A 1 101 ? 58.298 12.912 -47.364 1.00 74.88 101 LEU A C 1
ATOM 824 O O . LEU A 1 101 ? 59.225 13.120 -48.147 1.00 74.88 101 LEU A O 1
ATOM 828 N N . ALA A 1 102 ? 57.027 12.855 -47.773 1.00 75.50 102 ALA A N 1
ATOM 829 C CA . ALA A 1 102 ? 56.626 13.143 -49.146 1.00 75.50 102 ALA A CA 1
ATOM 830 C C . ALA A 1 102 ? 56.904 14.607 -49.528 1.00 75.50 102 ALA A C 1
ATOM 832 O O . ALA A 1 102 ? 57.408 14.850 -50.621 1.00 75.50 102 ALA A O 1
ATOM 833 N N . ASN A 1 103 ? 56.645 15.563 -48.627 1.00 71.56 103 ASN A N 1
ATOM 834 C CA . ASN A 1 103 ? 56.958 16.979 -48.851 1.00 71.56 103 ASN A CA 1
ATOM 835 C C . ASN A 1 103 ? 58.469 17.210 -49.011 1.00 71.56 103 ASN A C 1
ATOM 837 O O . ASN A 1 103 ? 58.876 17.874 -49.954 1.00 71.56 103 ASN A O 1
ATOM 841 N N . LEU A 1 104 ? 59.309 16.600 -48.165 1.00 72.25 104 LEU A N 1
ATOM 842 C CA . LEU A 1 104 ? 60.769 16.722 -48.280 1.00 72.25 104 LEU A CA 1
ATOM 843 C C . LEU A 1 104 ? 61.305 16.166 -49.608 1.00 72.25 104 LEU A C 1
ATOM 845 O O . LEU A 1 104 ? 62.184 16.767 -50.217 1.00 72.25 104 LEU A O 1
ATOM 849 N N . ARG A 1 105 ? 60.748 15.050 -50.099 1.00 68.94 105 ARG A N 1
ATOM 850 C CA . ARG A 1 105 ? 61.097 14.516 -51.429 1.00 68.94 105 ARG A CA 1
ATOM 851 C C . ARG A 1 105 ? 60.682 15.451 -52.561 1.00 68.94 105 ARG A C 1
ATOM 853 O O . ARG A 1 105 ? 61.384 15.528 -53.563 1.00 68.94 105 ARG A O 1
ATOM 860 N N . VAL A 1 106 ? 59.554 16.146 -52.417 1.00 65.25 106 VAL A N 1
ATOM 861 C CA . VAL A 1 106 ? 59.122 17.170 -53.375 1.00 65.25 106 VAL A CA 1
ATOM 862 C C . VAL A 1 106 ? 60.079 18.360 -53.348 1.00 65.25 106 VAL A C 1
ATOM 864 O O . VAL A 1 106 ? 60.529 18.757 -54.415 1.00 65.25 106 VAL A O 1
ATOM 867 N N . ASP A 1 107 ? 60.472 18.855 -52.171 1.00 67.19 107 ASP A N 1
ATOM 868 C CA . ASP A 1 107 ? 61.434 19.959 -52.038 1.00 67.19 107 ASP A CA 1
ATOM 869 C C . ASP A 1 107 ? 62.810 19.605 -52.649 1.00 67.19 107 ASP A C 1
ATOM 871 O O . ASP A 1 107 ? 63.432 20.431 -53.319 1.00 67.19 107 ASP A O 1
ATOM 875 N N . GLU A 1 108 ? 63.283 18.363 -52.477 1.00 65.06 108 GLU A N 1
ATOM 876 C CA . GLU A 1 108 ? 64.511 17.854 -53.113 1.00 65.06 108 GLU A CA 1
ATOM 877 C C . GLU A 1 108 ? 64.383 17.752 -54.644 1.00 65.06 108 GLU A C 1
ATOM 879 O O . GLU A 1 108 ? 65.331 18.057 -55.372 1.00 65.06 108 GLU A O 1
ATOM 884 N N . MET A 1 109 ? 63.210 17.359 -55.151 1.00 56.22 109 MET A N 1
ATOM 885 C CA . MET A 1 109 ? 62.919 17.289 -56.588 1.00 56.22 109 MET A CA 1
ATOM 886 C C . MET A 1 109 ? 62.705 18.675 -57.218 1.00 56.22 109 MET A C 1
ATOM 888 O O . MET A 1 109 ? 63.101 18.892 -58.358 1.00 56.22 109 MET A O 1
ATOM 892 N N . GLU A 1 110 ? 62.140 19.644 -56.494 1.00 61.34 110 GLU A N 1
ATOM 893 C CA . GLU A 1 110 ? 62.041 21.044 -56.933 1.00 61.34 110 GLU A CA 1
ATOM 894 C C . GLU A 1 110 ? 63.427 21.699 -57.060 1.00 61.34 110 GLU A C 1
ATOM 896 O O . GLU A 1 110 ? 63.630 22.576 -57.902 1.00 61.34 110 GLU A O 1
ATOM 901 N N . GLN A 1 111 ? 64.411 21.222 -56.288 1.00 61.78 111 GLN A N 1
ATOM 902 C CA . GLN A 1 111 ? 65.818 21.614 -56.408 1.00 61.78 111 GLN A CA 1
ATOM 903 C C . GLN A 1 111 ? 66.580 20.876 -57.537 1.00 61.78 111 GLN A C 1
ATOM 905 O O . GLN A 1 111 ? 67.704 21.273 -57.856 1.00 61.78 111 GLN A O 1
ATOM 910 N N . GLY A 1 112 ? 65.990 19.861 -58.192 1.00 55.75 112 GLY A N 1
ATOM 911 C CA . GLY A 1 112 ? 66.608 19.056 -59.259 1.00 55.75 112 GLY A CA 1
ATOM 912 C C . GLY A 1 112 ? 65.664 18.756 -60.438 1.00 55.75 112 GLY A C 1
ATOM 913 O O . GLY A 1 112 ? 64.875 17.822 -60.402 1.00 55.75 112 GLY A O 1
ATOM 914 N N . ILE A 1 113 ? 65.782 19.529 -61.519 1.00 49.03 113 ILE A N 1
ATOM 915 C CA . ILE A 1 113 ? 64.926 19.508 -62.727 1.00 49.03 113 ILE A CA 1
ATOM 916 C C . ILE A 1 113 ? 64.873 18.127 -63.434 1.00 49.03 113 ILE A C 1
ATOM 918 O O . ILE A 1 113 ? 65.933 17.630 -63.812 1.00 49.03 113 ILE A O 1
ATOM 922 N N . ALA A 1 114 ? 63.671 17.584 -63.724 1.00 49.72 114 ALA A N 1
ATOM 923 C CA . ALA A 1 114 ? 63.198 17.099 -65.052 1.00 49.72 114 ALA A CA 1
ATOM 924 C C . ALA A 1 114 ? 61.897 16.247 -64.993 1.00 49.72 114 ALA A C 1
ATOM 926 O O . ALA A 1 114 ? 61.590 15.606 -63.990 1.00 49.72 114 ALA A O 1
ATOM 927 N N . ASP A 1 115 ? 61.150 16.277 -66.103 1.00 60.00 115 ASP A N 1
ATOM 928 C CA . ASP A 1 115 ? 59.779 15.807 -66.349 1.00 60.00 115 ASP A CA 1
ATOM 929 C C . ASP A 1 115 ? 59.446 14.326 -66.011 1.00 60.00 115 ASP A C 1
ATOM 931 O O . ASP A 1 115 ? 60.303 13.449 -65.951 1.00 60.00 115 ASP A O 1
ATOM 935 N N . GLU A 1 116 ? 58.144 14.069 -65.807 1.00 52.50 116 GLU A N 1
ATOM 936 C CA . GLU A 1 116 ? 57.449 12.774 -65.589 1.00 52.50 116 GLU A CA 1
ATOM 937 C C . GLU A 1 116 ? 57.489 12.161 -64.168 1.00 52.50 116 GLU A C 1
ATOM 939 O O . GLU A 1 116 ? 56.460 11.682 -63.683 1.00 52.50 116 GLU A O 1
ATOM 944 N N . ALA A 1 117 ? 58.579 12.305 -63.404 1.00 55.03 117 ALA A N 1
ATOM 945 C CA . ALA A 1 117 ? 58.606 11.911 -61.980 1.00 55.03 117 ALA A CA 1
ATOM 946 C C . ALA A 1 117 ? 57.724 12.814 -61.078 1.00 55.03 117 ALA A C 1
ATOM 948 O O . ALA A 1 117 ? 57.239 12.387 -60.026 1.00 55.03 117 ALA A O 1
ATOM 949 N N . SER A 1 118 ? 57.457 14.050 -61.520 1.00 58.81 118 SER A N 1
ATOM 950 C CA . SER A 1 118 ? 56.612 15.037 -60.828 1.00 58.81 118 SER A CA 1
ATOM 951 C C . SER A 1 118 ? 55.142 14.607 -60.731 1.00 58.81 118 SER A C 1
ATOM 953 O O . SER A 1 118 ? 54.503 14.829 -59.704 1.00 58.81 118 SER A O 1
ATOM 955 N N . PHE A 1 119 ? 54.598 13.931 -61.752 1.00 59.81 119 PHE A N 1
ATOM 956 C CA . PHE A 1 119 ? 53.199 13.491 -61.735 1.00 59.81 119 PHE A CA 1
ATOM 957 C C . PHE A 1 119 ? 52.977 12.343 -60.742 1.00 59.81 119 PHE A C 1
ATOM 959 O O . PHE A 1 119 ? 52.014 12.370 -59.980 1.00 59.81 119 PHE A O 1
ATOM 966 N N . ALA A 1 120 ? 53.901 11.377 -60.680 1.00 63.00 120 ALA A N 1
ATOM 967 C CA . ALA A 1 120 ? 53.836 10.267 -59.729 1.00 63.00 120 ALA A CA 1
ATOM 968 C C . ALA A 1 120 ? 54.004 10.733 -58.271 1.00 63.00 120 ALA A C 1
ATOM 970 O O . ALA A 1 120 ? 53.245 10.301 -57.403 1.00 63.00 120 ALA A O 1
ATOM 971 N N . ALA A 1 121 ? 54.939 11.653 -58.000 1.00 67.44 121 ALA A N 1
ATOM 972 C CA . ALA A 1 121 ? 55.111 12.249 -56.672 1.00 67.44 121 ALA A CA 1
ATOM 973 C C . ALA A 1 121 ? 53.882 13.077 -56.252 1.00 67.44 121 ALA A C 1
ATOM 975 O O . ALA A 1 121 ? 53.405 12.964 -55.122 1.00 67.44 121 ALA A O 1
ATOM 976 N N . LYS A 1 122 ? 53.307 13.847 -57.184 1.00 71.19 122 LYS A N 1
ATOM 977 C CA . LYS A 1 122 ? 52.085 14.625 -56.953 1.00 71.19 122 LYS A CA 1
ATOM 978 C C . LYS A 1 122 ? 50.866 13.730 -56.711 1.00 71.19 122 LYS A C 1
ATOM 980 O O . LYS A 1 122 ? 50.112 14.001 -55.782 1.00 71.19 122 LYS A O 1
ATOM 985 N N . ALA A 1 123 ? 50.723 12.631 -57.454 1.00 73.06 123 ALA A N 1
ATOM 986 C CA . ALA A 1 123 ? 49.678 11.631 -57.233 1.00 73.06 123 ALA A CA 1
ATOM 987 C C . ALA A 1 123 ? 49.835 10.919 -55.877 1.00 73.06 123 ALA A C 1
ATOM 989 O O . ALA A 1 123 ? 48.852 10.719 -55.168 1.00 73.06 123 ALA A O 1
ATOM 990 N N . GLN A 1 124 ? 51.061 10.579 -55.461 1.00 73.50 124 GLN A N 1
ATOM 991 C CA . GLN A 1 124 ? 51.311 9.998 -54.134 1.00 73.50 124 GLN A CA 1
ATOM 992 C C . GLN A 1 124 ? 50.996 10.977 -52.996 1.00 73.50 124 GLN A C 1
ATOM 994 O O . GLN A 1 124 ? 50.416 10.573 -51.989 1.00 73.50 124 GLN A O 1
ATOM 999 N N . LEU A 1 125 ? 51.324 12.259 -53.161 1.00 75.94 125 LEU A N 1
ATOM 1000 C CA . LEU A 1 125 ? 50.997 13.311 -52.200 1.00 75.94 125 LEU A CA 1
ATOM 1001 C C . LEU A 1 125 ? 49.487 13.570 -52.131 1.00 75.94 125 LEU A C 1
ATOM 1003 O O . LEU A 1 125 ? 48.949 13.779 -51.046 1.00 75.94 125 LEU A O 1
ATOM 1007 N N . GLU A 1 126 ? 48.784 13.506 -53.259 1.00 78.25 126 GLU A N 1
ATOM 1008 C CA . GLU A 1 126 ? 47.324 13.599 -53.303 1.00 78.25 126 GLU A CA 1
ATOM 1009 C C . GLU A 1 126 ? 46.662 12.403 -52.602 1.00 78.25 126 GLU A C 1
ATOM 1011 O O . GLU A 1 126 ? 45.759 12.592 -51.788 1.00 78.25 126 GLU A O 1
ATOM 1016 N N . VAL A 1 127 ? 47.189 11.188 -52.795 1.00 81.12 127 VAL A N 1
ATOM 1017 C CA . VAL A 1 127 ? 46.763 9.987 -52.055 1.00 81.12 127 VAL A CA 1
ATOM 1018 C C . VAL A 1 127 ? 47.054 10.112 -50.555 1.00 81.12 127 VAL A C 1
ATOM 1020 O O . VAL A 1 127 ? 46.200 9.765 -49.740 1.00 81.12 127 VAL A O 1
ATOM 1023 N N . ALA A 1 128 ? 48.222 10.625 -50.160 1.00 79.06 128 ALA A N 1
ATOM 1024 C CA . ALA A 1 128 ? 48.564 10.843 -48.753 1.00 79.06 128 ALA A CA 1
ATOM 1025 C C . ALA A 1 128 ? 47.661 11.906 -48.104 1.00 79.06 128 ALA A C 1
ATOM 1027 O O . ALA A 1 128 ? 47.160 11.698 -46.999 1.00 79.06 128 ALA A O 1
ATOM 1028 N N . ARG A 1 129 ? 47.371 13.004 -48.816 1.00 80.69 129 ARG A N 1
ATOM 1029 C CA . ARG A 1 129 ? 46.411 14.029 -48.376 1.00 80.69 129 ARG A CA 1
ATOM 1030 C C . ARG A 1 129 ? 45.000 13.467 -48.245 1.00 80.69 129 ARG A C 1
ATOM 1032 O O . ARG A 1 129 ? 44.346 13.743 -47.244 1.00 80.69 129 ARG A O 1
ATOM 1039 N N . ALA A 1 130 ? 44.545 12.656 -49.199 1.00 83.56 130 ALA A N 1
ATOM 1040 C CA . ALA A 1 130 ? 43.240 12.002 -49.130 1.00 83.56 130 ALA A CA 1
ATOM 1041 C C . ALA A 1 130 ? 43.146 11.045 -47.929 1.00 83.56 130 ALA A C 1
ATOM 1043 O O . ALA A 1 130 ? 42.156 11.073 -47.200 1.00 83.56 130 ALA A O 1
ATOM 1044 N N . ARG A 1 131 ? 44.199 10.258 -47.660 1.00 80.81 131 ARG A N 1
ATOM 1045 C CA . ARG A 1 131 ? 44.279 9.388 -46.473 1.00 80.81 131 ARG A CA 1
ATOM 1046 C C . ARG A 1 131 ? 44.271 10.181 -45.168 1.00 80.81 131 ARG A C 1
ATOM 1048 O O . ARG A 1 131 ? 43.537 9.817 -44.257 1.00 80.81 131 ARG A O 1
ATOM 1055 N N . HIS A 1 132 ? 45.026 11.277 -45.087 1.00 83.88 132 HIS A N 1
ATOM 1056 C CA . HIS A 1 132 ? 45.025 12.149 -43.910 1.00 83.88 132 HIS A CA 1
ATOM 1057 C C . HIS A 1 132 ? 43.650 12.793 -43.684 1.00 83.88 132 HIS A C 1
ATOM 1059 O O . HIS A 1 132 ? 43.167 12.820 -42.558 1.00 83.88 132 HIS A O 1
ATOM 1065 N N . LEU A 1 133 ? 42.986 13.277 -44.739 1.00 89.75 133 LEU A N 1
ATOM 1066 C CA . LEU A 1 133 ? 41.628 13.824 -44.639 1.00 89.75 133 LEU A CA 1
ATOM 1067 C C . LEU A 1 133 ? 40.616 12.769 -44.169 1.00 89.75 133 LEU A C 1
ATOM 1069 O O . LEU A 1 133 ? 39.782 13.076 -43.320 1.00 89.75 133 LEU A O 1
ATOM 1073 N N . SER A 1 134 ? 40.723 11.530 -44.663 1.00 87.19 134 SER A N 1
ATOM 1074 C CA . SER A 1 134 ? 39.903 10.404 -44.192 1.00 87.19 134 SER A CA 1
ATOM 1075 C C . SER A 1 134 ? 40.139 10.120 -42.707 1.00 87.19 134 SER A C 1
ATOM 1077 O O . SER A 1 134 ? 39.183 10.068 -41.940 1.00 87.19 134 SER A O 1
ATOM 1079 N N . ALA A 1 135 ? 41.403 10.019 -42.280 1.00 85.06 135 ALA A N 1
ATOM 1080 C CA . ALA A 1 135 ? 41.763 9.756 -40.886 1.00 85.06 135 ALA A CA 1
ATOM 1081 C C . ALA A 1 135 ? 41.295 10.874 -39.937 1.00 85.06 135 ALA A C 1
ATOM 1083 O O . ALA A 1 135 ? 40.791 10.594 -38.852 1.00 85.06 135 ALA A O 1
ATOM 1084 N N . VAL A 1 136 ? 41.400 12.143 -40.353 1.00 87.00 136 VAL A N 1
ATOM 1085 C CA . VAL A 1 136 ? 40.878 13.282 -39.579 1.00 87.00 136 VAL A CA 1
ATOM 1086 C C . VAL A 1 136 ? 39.355 13.211 -39.462 1.00 87.00 136 VAL A C 1
ATOM 1088 O O . VAL A 1 136 ? 38.832 13.381 -38.364 1.00 87.00 136 VAL A O 1
ATOM 1091 N N . SER A 1 137 ? 38.641 12.900 -40.549 1.00 88.00 137 SER A N 1
ATOM 1092 C CA . SER A 1 137 ? 37.180 12.754 -40.516 1.00 88.00 137 SER A CA 1
ATOM 1093 C C . SER A 1 137 ? 36.728 11.593 -39.618 1.00 88.00 137 SER A C 1
ATOM 1095 O O . SER A 1 137 ? 35.778 11.733 -38.844 1.00 88.00 137 SER A O 1
ATOM 1097 N N . GLU A 1 138 ? 37.440 10.463 -39.649 1.00 88.25 138 GLU A N 1
ATOM 1098 C CA . GLU A 1 138 ? 37.203 9.340 -38.737 1.00 88.25 138 GLU A CA 1
ATOM 1099 C C . GLU A 1 138 ? 37.468 9.729 -37.276 1.00 88.25 138 GLU A C 1
ATOM 1101 O O . GLU A 1 138 ? 36.661 9.418 -36.397 1.00 88.25 138 GLU A O 1
ATOM 1106 N N . LEU A 1 139 ? 38.545 10.471 -37.004 1.00 87.94 139 LEU A N 1
ATOM 1107 C CA . LEU A 1 139 ? 38.876 10.942 -35.660 1.00 87.94 139 LEU A CA 1
ATOM 1108 C C . LEU A 1 139 ? 37.842 11.948 -35.131 1.00 87.94 139 LEU A C 1
ATOM 1110 O O . LEU A 1 139 ? 37.463 11.879 -33.959 1.00 87.94 139 LEU A O 1
ATOM 1114 N N . GLU A 1 140 ? 37.329 12.837 -35.981 1.00 92.62 140 GLU A N 1
ATOM 1115 C CA . GLU A 1 140 ? 36.217 13.739 -35.658 1.00 92.62 140 GLU A CA 1
ATOM 1116 C C . GLU A 1 140 ? 34.934 12.959 -35.328 1.00 92.62 140 GLU A C 1
ATOM 1118 O O . GLU A 1 140 ? 34.268 13.251 -34.326 1.00 92.62 140 GLU A O 1
ATOM 1123 N N . ASN A 1 141 ? 34.611 11.923 -36.109 1.00 90.19 141 ASN A N 1
ATOM 1124 C CA . ASN A 1 141 ? 33.456 11.058 -35.868 1.00 90.19 141 ASN A CA 1
ATOM 1125 C C . ASN A 1 141 ? 33.580 10.307 -34.530 1.00 90.19 141 ASN A C 1
ATOM 1127 O O . ASN A 1 141 ? 32.685 10.390 -33.686 1.00 90.19 141 ASN A O 1
ATOM 1131 N N . VAL A 1 142 ? 34.714 9.646 -34.277 1.00 90.75 142 VAL A N 1
ATOM 1132 C CA . VAL A 1 142 ? 34.958 8.930 -33.012 1.00 90.75 142 VAL A CA 1
ATOM 1133 C C . VAL A 1 142 ? 34.952 9.898 -31.824 1.00 90.75 142 VAL A C 1
ATOM 1135 O O . VAL A 1 142 ? 34.391 9.591 -30.770 1.00 90.75 142 VAL A O 1
ATOM 1138 N N . THR A 1 143 ? 35.507 11.102 -31.986 1.00 89.81 143 THR A N 1
ATOM 1139 C CA . THR A 1 143 ? 35.464 12.140 -30.944 1.00 89.81 143 THR A CA 1
ATOM 1140 C C . THR A 1 143 ? 34.024 12.555 -30.634 1.00 89.81 143 THR A C 1
ATOM 1142 O O . THR A 1 143 ? 33.663 12.705 -29.464 1.00 89.81 143 THR A O 1
ATOM 1145 N N . SER A 1 144 ? 33.181 12.681 -31.659 1.00 90.75 144 SER A N 1
ATOM 1146 C CA . SER A 1 144 ? 31.765 13.035 -31.518 1.00 90.75 144 SER A CA 1
ATOM 1147 C C . SER A 1 144 ? 30.969 11.928 -30.817 1.00 90.75 144 SER A C 1
ATOM 1149 O O . SER A 1 144 ? 30.223 12.207 -29.875 1.00 90.75 144 SER A O 1
ATOM 1151 N N . GLN A 1 145 ? 31.197 10.663 -31.185 1.00 90.12 145 GLN A N 1
ATOM 1152 C CA . GLN A 1 145 ? 30.610 9.494 -30.517 1.00 90.12 145 GLN A CA 1
ATOM 1153 C C . GLN A 1 145 ? 31.045 9.393 -29.049 1.00 90.12 145 GLN A C 1
ATOM 1155 O O . GLN A 1 145 ? 30.220 9.163 -28.164 1.00 90.12 145 GLN A O 1
ATOM 1160 N N . LEU A 1 146 ? 32.322 9.647 -28.754 1.00 90.06 146 LEU A N 1
ATOM 1161 C CA . LEU A 1 146 ? 32.842 9.640 -27.388 1.00 90.06 146 LEU A CA 1
ATOM 1162 C C . LEU A 1 146 ? 32.250 10.775 -26.539 1.00 90.06 146 LEU A C 1
ATOM 1164 O O . LEU A 1 146 ? 32.016 10.598 -25.342 1.00 90.06 146 LEU A O 1
ATOM 1168 N N . GLN A 1 147 ? 31.977 11.940 -27.132 1.00 91.19 147 GLN A N 1
ATOM 1169 C CA . GLN A 1 147 ? 31.243 13.005 -26.448 1.00 91.19 147 GLN A CA 1
ATOM 1170 C C . GLN A 1 147 ? 29.782 12.628 -26.187 1.00 91.19 147 GLN A C 1
ATOM 1172 O O . GLN A 1 147 ? 29.277 12.931 -25.107 1.00 91.19 147 GLN A O 1
ATOM 1177 N N . HIS A 1 148 ? 29.105 11.982 -27.139 1.00 89.25 148 HIS A N 1
ATOM 1178 C CA . HIS A 1 148 ? 27.736 11.498 -26.945 1.00 89.25 148 HIS A CA 1
ATOM 1179 C C . HIS A 1 148 ? 27.674 10.493 -25.791 1.00 89.25 148 HIS A C 1
ATOM 1181 O O . HIS A 1 148 ? 26.956 10.711 -24.820 1.00 89.25 148 HIS A O 1
ATOM 1187 N N . LEU A 1 149 ? 28.541 9.480 -25.815 1.00 89.69 149 LEU A N 1
ATOM 1188 C CA . LEU A 1 149 ? 28.587 8.448 -24.783 1.00 89.69 149 LEU A CA 1
ATOM 1189 C C . LEU A 1 149 ? 28.936 9.007 -23.395 1.00 89.69 149 LEU A C 1
ATOM 1191 O O . LEU A 1 149 ? 28.427 8.529 -22.386 1.00 89.69 149 LEU A O 1
ATOM 1195 N N . LYS A 1 150 ? 29.769 10.054 -23.319 1.00 90.56 150 LYS A N 1
ATOM 1196 C CA . LYS A 1 150 ? 30.024 10.775 -22.060 1.00 90.56 150 LYS A CA 1
ATOM 1197 C C . LYS A 1 150 ? 28.767 11.451 -21.507 1.00 90.56 150 LYS A C 1
ATOM 1199 O O . LYS A 1 150 ? 28.590 11.454 -20.290 1.00 90.56 150 LYS A O 1
ATOM 1204 N N . ARG A 1 151 ? 27.918 12.026 -22.368 1.00 93.69 151 ARG A N 1
ATOM 1205 C CA . ARG A 1 151 ? 26.633 12.613 -21.949 1.00 93.69 151 ARG A CA 1
ATOM 1206 C C . ARG A 1 151 ? 25.679 11.523 -21.471 1.00 93.69 151 ARG A C 1
ATOM 1208 O O . ARG A 1 151 ? 25.138 11.658 -20.378 1.00 93.69 151 ARG A O 1
ATOM 1215 N N . ASP A 1 152 ? 25.565 10.426 -22.215 1.00 87.44 152 ASP A N 1
ATOM 1216 C CA . ASP A 1 152 ? 24.723 9.287 -21.832 1.00 87.44 152 ASP A CA 1
ATOM 1217 C C . ASP A 1 152 ? 25.171 8.688 -20.495 1.00 87.44 152 ASP A C 1
ATOM 1219 O O . ASP A 1 152 ? 24.355 8.451 -19.610 1.00 87.44 152 ASP A O 1
ATOM 1223 N N . TYR A 1 153 ? 26.481 8.515 -20.293 1.00 86.56 153 TYR A N 1
ATOM 1224 C CA . TYR A 1 153 ? 27.031 8.047 -19.022 1.00 86.56 153 TYR A CA 1
ATOM 1225 C C . TYR A 1 153 ? 26.701 9.002 -17.867 1.00 86.56 153 TYR A C 1
ATOM 1227 O O . TYR A 1 153 ? 26.318 8.547 -16.791 1.00 86.56 153 TYR A O 1
ATOM 1235 N N . ALA A 1 154 ? 26.809 10.318 -18.075 1.00 91.25 154 ALA A N 1
ATOM 1236 C CA . ALA A 1 154 ? 26.450 11.298 -17.052 1.00 91.25 154 ALA A CA 1
ATOM 1237 C C . ALA A 1 154 ? 24.963 11.205 -16.671 1.00 91.25 154 ALA A C 1
ATOM 1239 O O . ALA A 1 154 ? 24.643 11.197 -15.482 1.00 91.25 154 ALA A O 1
ATOM 1240 N N . LEU A 1 155 ? 24.069 11.056 -17.655 1.00 89.00 155 LEU A N 1
ATOM 1241 C CA . LEU A 1 155 ? 22.640 10.840 -17.412 1.00 89.00 155 LEU A CA 1
ATOM 1242 C C . LEU A 1 155 ? 22.397 9.540 -16.633 1.00 89.00 155 LEU A C 1
ATOM 1244 O O . LEU A 1 155 ? 21.755 9.567 -15.584 1.00 89.00 155 LEU A O 1
ATOM 1248 N N . MET A 1 156 ? 23.004 8.431 -17.059 1.00 86.44 156 MET A N 1
ATOM 1249 C CA . MET A 1 156 ? 22.897 7.137 -16.373 1.00 86.44 156 MET A CA 1
ATOM 1250 C C . MET A 1 156 ? 23.383 7.194 -14.917 1.00 86.44 156 MET A C 1
ATOM 1252 O O . MET A 1 156 ? 22.796 6.556 -14.045 1.00 86.44 156 MET A O 1
ATOM 1256 N N . VAL A 1 157 ? 24.438 7.963 -14.620 1.00 90.06 157 VAL A N 1
ATOM 1257 C CA . VAL A 1 157 ? 24.905 8.172 -13.239 1.00 90.06 157 VAL A CA 1
ATOM 1258 C C . VAL A 1 157 ? 23.846 8.906 -12.414 1.00 90.06 157 VAL A C 1
ATOM 1260 O O . VAL A 1 157 ? 23.542 8.465 -11.307 1.00 90.06 157 VAL A O 1
ATOM 1263 N N . THR A 1 158 ? 23.228 9.961 -12.954 1.00 90.25 158 THR A N 1
ATOM 1264 C CA . THR A 1 158 ? 22.162 10.691 -12.243 1.00 90.25 158 THR A CA 1
ATOM 1265 C C . THR A 1 158 ? 20.901 9.851 -12.029 1.00 90.25 158 THR A C 1
ATOM 1267 O O . THR A 1 158 ? 20.290 9.916 -10.958 1.00 90.25 158 THR A O 1
ATOM 1270 N N . GLU A 1 159 ? 20.533 9.013 -13.001 1.00 86.19 159 GLU A N 1
ATOM 1271 C CA . GLU A 1 159 ? 19.430 8.056 -12.872 1.00 86.19 159 GLU A CA 1
ATOM 1272 C C . GLU A 1 159 ? 19.738 7.003 -11.804 1.00 86.19 159 GLU A C 1
ATOM 1274 O O . GLU A 1 159 ? 18.897 6.748 -10.941 1.00 86.19 159 GLU A O 1
ATOM 1279 N N . LYS A 1 160 ? 20.961 6.451 -11.794 1.00 89.56 160 LYS A N 1
ATOM 1280 C CA . LYS A 1 160 ? 21.424 5.521 -10.753 1.00 89.56 160 LYS A CA 1
ATOM 1281 C C . LYS A 1 160 ? 21.351 6.165 -9.372 1.00 89.56 160 LYS A C 1
ATOM 1283 O O . LYS A 1 160 ? 20.845 5.542 -8.446 1.00 89.56 160 LYS A O 1
ATOM 1288 N N . ASP A 1 161 ? 21.853 7.385 -9.208 1.00 87.88 161 ASP A N 1
ATOM 1289 C CA . ASP A 1 161 ? 21.837 8.076 -7.913 1.00 87.88 161 ASP A CA 1
ATOM 1290 C C . ASP A 1 161 ? 20.405 8.367 -7.444 1.00 87.88 161 ASP A C 1
ATOM 1292 O O . ASP A 1 161 ? 20.094 8.217 -6.263 1.00 87.88 161 ASP A O 1
ATOM 1296 N N . SER A 1 162 ? 19.502 8.698 -8.369 1.00 87.44 162 SER A N 1
ATOM 1297 C CA . SER A 1 162 ? 18.077 8.880 -8.071 1.00 87.44 162 SER A CA 1
ATOM 1298 C C . SER A 1 162 ? 17.394 7.564 -7.683 1.00 87.44 162 SER A C 1
ATOM 1300 O O . SER A 1 162 ? 16.606 7.533 -6.741 1.00 87.44 162 SER A O 1
ATOM 1302 N N . ALA A 1 163 ? 17.710 6.466 -8.374 1.00 82.25 163 ALA A N 1
ATOM 1303 C CA . ALA A 1 163 ? 17.208 5.134 -8.047 1.00 82.25 163 ALA A CA 1
ATOM 1304 C C . ALA A 1 163 ? 17.732 4.641 -6.688 1.00 82.25 163 ALA A C 1
ATOM 1306 O O . ALA A 1 163 ? 16.976 4.046 -5.925 1.00 82.25 163 ALA A O 1
ATOM 1307 N N . VAL A 1 164 ? 18.997 4.932 -6.359 1.00 88.25 164 VAL A N 1
ATOM 1308 C CA . VAL A 1 164 ? 19.587 4.626 -5.047 1.00 88.25 164 VAL A CA 1
ATOM 1309 C C . VAL A 1 164 ? 18.865 5.386 -3.938 1.00 88.25 164 VAL A C 1
ATOM 1311 O O . VAL A 1 164 ? 18.439 4.748 -2.983 1.00 88.25 164 VAL A O 1
ATOM 1314 N N . LYS A 1 165 ? 18.634 6.698 -4.087 1.00 91.56 165 LYS A N 1
ATOM 1315 C CA . LYS A 1 165 ? 17.875 7.482 -3.093 1.00 91.56 165 LYS A CA 1
ATOM 1316 C C . LYS A 1 165 ? 16.471 6.923 -2.858 1.00 91.56 165 LYS A C 1
ATOM 1318 O O . LYS A 1 165 ? 16.078 6.717 -1.718 1.00 91.56 165 LYS A O 1
ATOM 1323 N N . LYS A 1 166 ? 15.744 6.595 -3.932 1.00 88.25 166 LYS A N 1
ATOM 1324 C CA . LYS A 1 166 ? 14.412 5.972 -3.827 1.00 88.25 166 LYS A CA 1
ATOM 1325 C C . LYS A 1 166 ? 14.457 4.614 -3.120 1.00 88.25 166 LYS A C 1
ATOM 1327 O O . LYS A 1 166 ? 13.559 4.294 -2.349 1.00 88.25 166 LYS A O 1
ATOM 1332 N N . ALA A 1 167 ? 15.491 3.810 -3.374 1.00 82.69 167 ALA A N 1
ATOM 1333 C CA . ALA A 1 167 ? 15.677 2.534 -2.690 1.00 82.69 167 ALA A CA 1
ATOM 1334 C C . ALA A 1 167 ? 15.994 2.725 -1.196 1.00 82.69 167 ALA A C 1
ATOM 1336 O O . ALA A 1 167 ? 15.461 1.992 -0.370 1.00 82.69 167 ALA A O 1
ATOM 1337 N N . GLU A 1 168 ? 16.814 3.715 -0.838 1.00 88.56 168 GLU A N 1
ATOM 1338 C CA . GLU A 1 168 ? 17.109 4.066 0.558 1.00 88.56 168 GLU A CA 1
ATOM 1339 C C . GLU A 1 168 ? 15.851 4.540 1.300 1.00 88.56 168 GLU A C 1
ATOM 1341 O O . GLU A 1 168 ? 15.583 4.068 2.403 1.00 88.56 168 GLU A O 1
ATOM 1346 N N . GLU A 1 169 ? 15.034 5.396 0.681 1.00 89.81 169 GLU A N 1
ATOM 1347 C CA . GLU A 1 169 ? 13.742 5.837 1.227 1.00 89.81 169 GLU A CA 1
ATOM 1348 C C . GLU A 1 169 ? 12.784 4.656 1.458 1.00 89.81 169 GLU A C 1
ATOM 1350 O O . GLU A 1 169 ? 12.175 4.549 2.524 1.00 89.81 169 GLU A O 1
ATOM 1355 N N . ALA A 1 170 ? 12.691 3.727 0.499 1.00 87.44 170 ALA A N 1
ATOM 1356 C CA . ALA A 1 170 ? 11.875 2.521 0.638 1.00 87.44 170 ALA A CA 1
ATOM 1357 C C . ALA A 1 170 ? 12.370 1.605 1.772 1.00 87.44 170 ALA A C 1
ATOM 1359 O O . ALA A 1 170 ? 11.560 1.060 2.520 1.00 87.44 170 ALA A O 1
ATOM 1360 N N . VAL A 1 171 ? 13.690 1.465 1.941 1.00 89.00 171 VAL A N 1
ATOM 1361 C CA . VAL A 1 171 ? 14.286 0.695 3.045 1.00 89.00 171 VAL A CA 1
ATOM 1362 C C . VAL A 1 171 ? 14.001 1.353 4.395 1.00 89.00 171 VAL A C 1
ATOM 1364 O O . VAL A 1 171 ? 13.637 0.655 5.338 1.00 89.00 171 VAL A O 1
ATOM 1367 N N . LEU A 1 172 ? 14.114 2.681 4.497 1.00 89.56 172 LEU A N 1
ATOM 1368 C CA . LEU A 1 172 ? 13.777 3.412 5.723 1.00 89.56 172 LEU A CA 1
ATOM 1369 C C . LEU A 1 172 ? 12.295 3.248 6.086 1.00 89.56 172 LEU A C 1
ATOM 1371 O O . LEU A 1 172 ? 11.980 2.969 7.240 1.00 89.56 172 LEU A O 1
ATOM 1375 N N . SER A 1 173 ? 11.396 3.347 5.102 1.00 87.62 173 SER A N 1
ATOM 1376 C CA . SER A 1 173 ? 9.964 3.108 5.308 1.00 87.62 173 SER A CA 1
ATOM 1377 C C . SER A 1 173 ? 9.677 1.664 5.734 1.00 87.62 173 SER A C 1
ATOM 1379 O O . SER A 1 173 ? 8.919 1.452 6.678 1.00 87.62 173 SER A O 1
ATOM 1381 N N . SER A 1 174 ? 10.320 0.672 5.108 1.00 89.12 174 SER A N 1
ATOM 1382 C CA . SER A 1 174 ? 10.194 -0.736 5.507 1.00 89.12 174 SER A CA 1
ATOM 1383 C C . SER A 1 174 ? 10.671 -0.970 6.937 1.00 89.12 174 SER A C 1
ATOM 1385 O O . SER A 1 174 ? 10.038 -1.725 7.666 1.00 89.12 174 SER A O 1
ATOM 1387 N N . LYS A 1 175 ? 11.765 -0.321 7.348 1.00 93.38 175 LYS A N 1
ATOM 1388 C CA . LYS A 1 175 ? 12.298 -0.442 8.706 1.00 93.38 175 LYS A CA 1
ATOM 1389 C C . LYS A 1 175 ? 11.346 0.144 9.750 1.00 93.38 175 LYS A C 1
ATOM 1391 O O . LYS A 1 175 ? 11.160 -0.444 10.804 1.00 93.38 175 LYS A O 1
ATOM 1396 N N . GLN A 1 176 ? 10.693 1.261 9.440 1.00 90.88 176 GLN A N 1
ATOM 1397 C CA . GLN A 1 176 ? 9.674 1.834 10.321 1.00 90.88 176 GLN A CA 1
ATOM 1398 C C . GLN A 1 176 ? 8.457 0.904 10.480 1.00 90.88 176 GLN A C 1
ATOM 1400 O O . GLN A 1 176 ? 7.875 0.824 11.559 1.00 90.88 176 GLN A O 1
ATOM 1405 N N . VAL A 1 177 ? 8.066 0.199 9.413 1.00 88.94 177 VAL A N 1
ATOM 1406 C CA . VAL A 1 177 ? 7.013 -0.829 9.478 1.00 88.94 177 VAL A CA 1
ATOM 1407 C C . VAL A 1 177 ? 7.475 -2.046 10.285 1.00 88.94 177 VAL A C 1
ATOM 1409 O O . VAL A 1 177 ? 6.694 -2.601 11.045 1.00 88.94 177 VAL A O 1
ATOM 1412 N N . GLU A 1 178 ? 8.736 -2.457 10.157 1.00 88.12 178 GLU A N 1
ATOM 1413 C CA . GLU A 1 178 ? 9.313 -3.540 10.964 1.00 88.12 178 GLU A CA 1
ATOM 1414 C C . GLU A 1 178 ? 9.284 -3.199 12.462 1.00 88.12 178 GLU A C 1
ATOM 1416 O O . GLU A 1 178 ? 8.763 -3.986 13.248 1.00 88.12 178 GLU A O 1
ATOM 1421 N N . GLU A 1 179 ? 9.728 -1.995 12.840 1.00 94.19 179 GLU A N 1
ATOM 1422 C CA . GLU A 1 179 ? 9.684 -1.502 14.226 1.00 94.19 179 GLU A CA 1
ATOM 1423 C C . GLU A 1 179 ? 8.243 -1.482 14.779 1.00 94.19 179 GLU A C 1
ATOM 1425 O O . GLU A 1 179 ? 8.000 -1.941 15.894 1.00 94.19 179 GLU A O 1
ATOM 1430 N N . SER A 1 180 ? 7.253 -1.045 13.988 1.00 92.38 180 SER A N 1
ATOM 1431 C CA . SER A 1 180 ? 5.853 -1.043 14.441 1.00 92.38 180 SER A CA 1
ATOM 1432 C C . SER A 1 180 ? 5.258 -2.449 14.584 1.00 92.38 180 SER A C 1
ATOM 1434 O O . SER A 1 180 ? 4.450 -2.691 15.482 1.00 92.38 180 SER A O 1
ATOM 1436 N N . VAL A 1 181 ? 5.666 -3.401 13.739 1.00 91.25 181 VAL A N 1
ATOM 1437 C CA . VAL A 1 181 ? 5.275 -4.813 13.864 1.00 91.25 181 VAL A CA 1
ATOM 1438 C C . VAL A 1 181 ? 5.904 -5.449 15.105 1.00 91.25 181 VAL A C 1
ATOM 1440 O O . VAL A 1 181 ? 5.234 -6.231 15.787 1.00 91.25 181 VAL A O 1
ATOM 1443 N N . GLU A 1 182 ? 7.156 -5.119 15.429 1.00 94.00 182 GLU A N 1
ATOM 1444 C CA . GLU A 1 182 ? 7.806 -5.556 16.670 1.00 94.00 182 GLU A CA 1
ATOM 1445 C C . GLU A 1 182 ? 7.059 -5.032 17.906 1.00 94.00 182 GLU A C 1
ATOM 1447 O O . GLU A 1 182 ? 6.712 -5.828 18.786 1.00 94.00 182 GLU A O 1
ATOM 1452 N N . ASP A 1 183 ? 6.713 -3.741 17.935 1.00 93.56 183 ASP A N 1
ATOM 1453 C CA . ASP A 1 183 ? 5.940 -3.127 19.023 1.00 93.56 183 ASP A CA 1
ATOM 1454 C C . ASP A 1 183 ? 4.564 -3.794 19.194 1.00 93.56 183 ASP A C 1
ATOM 1456 O O . ASP A 1 183 ? 4.206 -4.230 20.293 1.00 93.56 183 ASP A O 1
ATOM 1460 N N . LEU A 1 184 ? 3.816 -3.975 18.098 1.00 92.50 184 LEU A N 1
ATOM 1461 C CA . LEU A 1 184 ? 2.523 -4.674 18.116 1.00 92.50 184 LEU A CA 1
ATOM 1462 C C . LEU A 1 184 ? 2.653 -6.128 18.587 1.00 92.50 184 LEU A C 1
ATOM 1464 O O . LEU A 1 184 ? 1.762 -6.655 19.257 1.00 92.50 184 LEU A O 1
ATOM 1468 N N . THR A 1 185 ? 3.764 -6.792 18.263 1.00 94.62 185 THR A N 1
ATOM 1469 C CA . THR A 1 185 ? 4.036 -8.160 18.721 1.00 94.62 185 THR A CA 1
ATOM 1470 C C . THR A 1 185 ? 4.250 -8.199 20.233 1.00 94.62 185 THR A C 1
ATOM 1472 O O . THR A 1 185 ? 3.709 -9.080 20.909 1.00 94.62 185 THR A O 1
ATOM 1475 N N . ILE A 1 186 ? 4.985 -7.231 20.788 1.00 95.19 186 ILE A N 1
ATOM 1476 C CA . ILE A 1 186 ? 5.179 -7.094 22.237 1.00 95.19 186 ILE A CA 1
ATOM 1477 C C . ILE A 1 186 ? 3.838 -6.818 22.929 1.00 95.19 186 ILE A C 1
ATOM 1479 O O . ILE A 1 186 ? 3.509 -7.485 23.917 1.00 95.19 186 ILE A O 1
ATOM 1483 N N . GLU A 1 187 ? 3.025 -5.904 22.391 1.00 93.75 187 GLU A N 1
ATOM 1484 C CA . GLU A 1 187 ? 1.686 -5.619 22.914 1.00 93.75 187 GLU A CA 1
ATOM 1485 C C . GLU A 1 187 ? 0.796 -6.868 22.908 1.00 93.75 187 GLU A C 1
ATOM 1487 O O . GLU A 1 187 ? 0.164 -7.182 23.920 1.00 93.75 187 GLU A O 1
ATOM 1492 N N . LEU A 1 188 ? 0.794 -7.636 21.815 1.00 91.56 188 LEU A N 1
ATOM 1493 C CA . LEU A 1 188 ? 0.018 -8.870 21.695 1.00 91.56 188 LEU A CA 1
ATOM 1494 C C . LEU A 1 188 ? 0.442 -9.926 22.725 1.00 91.56 188 LEU A C 1
ATOM 1496 O O . LEU A 1 188 ? -0.416 -10.570 23.336 1.00 91.56 188 LEU A O 1
ATOM 1500 N N . ILE A 1 189 ? 1.748 -10.086 22.960 1.00 93.31 189 ILE A N 1
ATOM 1501 C CA . ILE A 1 189 ? 2.269 -10.984 24.000 1.00 93.31 189 ILE A CA 1
ATOM 1502 C C . ILE A 1 189 ? 1.805 -10.518 25.385 1.00 93.31 189 ILE A C 1
ATOM 1504 O O . ILE A 1 189 ? 1.322 -11.337 26.171 1.00 93.31 189 ILE A O 1
ATOM 1508 N N . SER A 1 190 ? 1.892 -9.216 25.673 1.00 95.38 190 SER A N 1
ATOM 1509 C CA . SER A 1 190 ? 1.470 -8.655 26.962 1.00 95.38 190 SER A CA 1
ATOM 1510 C C . SER A 1 190 ? -0.033 -8.840 27.213 1.00 95.38 190 SER A C 1
ATOM 1512 O O . SER A 1 190 ? -0.440 -9.270 28.294 1.00 95.38 190 SER A O 1
ATOM 1514 N N . LEU A 1 191 ? -0.864 -8.620 26.188 1.00 95.56 191 LEU A N 1
ATOM 1515 C CA . LEU A 1 191 ? -2.310 -8.810 26.255 1.00 95.56 191 LEU A CA 1
ATOM 1516 C C . LEU A 1 191 ? -2.658 -10.285 26.475 1.00 95.56 191 LEU A C 1
ATOM 1518 O O . LEU A 1 191 ? -3.549 -10.598 27.264 1.00 95.56 191 LEU A O 1
ATOM 1522 N N . LYS A 1 192 ? -1.950 -11.200 25.803 1.00 95.44 192 LYS A N 1
ATOM 1523 C CA . LYS A 1 192 ? -2.136 -12.643 25.982 1.00 95.44 192 LYS A CA 1
ATOM 1524 C C . LYS A 1 192 ? -1.802 -13.076 27.412 1.00 95.44 192 LYS A C 1
ATOM 1526 O O . LYS A 1 192 ? -2.591 -13.794 28.016 1.00 95.44 192 LYS A O 1
ATOM 1531 N N . GLN A 1 193 ? -0.692 -12.596 27.973 1.00 96.50 193 GLN A N 1
ATOM 1532 C CA . GLN A 1 193 ? -0.324 -12.869 29.367 1.00 96.50 193 GLN A CA 1
ATOM 1533 C C . GLN A 1 193 ? -1.356 -12.303 30.354 1.00 96.50 193 GLN A C 1
ATOM 1535 O O . GLN A 1 193 ? -1.737 -12.980 31.310 1.00 96.50 193 GLN A O 1
ATOM 1540 N N . ALA A 1 194 ? -1.858 -11.088 30.110 1.00 94.62 194 ALA A N 1
ATOM 1541 C CA . ALA A 1 194 ? -2.914 -10.492 30.925 1.00 94.62 194 ALA A CA 1
ATOM 1542 C C . ALA A 1 194 ? -4.226 -11.293 30.848 1.00 94.62 194 ALA A C 1
ATOM 1544 O O . ALA A 1 194 ? -4.890 -11.486 31.866 1.00 94.62 194 ALA A O 1
ATOM 1545 N N . LEU A 1 195 ? -4.579 -11.803 29.663 1.00 93.19 195 LEU A N 1
ATOM 1546 C CA . LEU A 1 195 ? -5.747 -12.660 29.465 1.00 93.19 195 LEU A CA 1
ATOM 1547 C C . LEU A 1 195 ? -5.609 -13.992 30.210 1.00 93.19 195 LEU A C 1
ATOM 1549 O O . LEU A 1 195 ? -6.549 -14.400 30.887 1.00 93.19 195 LEU A O 1
ATOM 1553 N N . GLU A 1 196 ? -4.459 -14.658 30.106 1.00 94.62 196 GLU A N 1
ATOM 1554 C CA . GLU A 1 196 ? -4.185 -15.913 30.818 1.00 94.62 196 GLU A CA 1
ATOM 1555 C C . GLU A 1 196 ? -4.248 -15.712 32.343 1.00 94.62 196 GLU A C 1
ATOM 1557 O O . GLU A 1 196 ? -4.872 -16.503 33.051 1.00 94.62 196 GLU A O 1
ATOM 1562 N N . SER A 1 197 ? -3.697 -14.602 32.846 1.00 93.56 197 SER A N 1
ATOM 1563 C CA . SER A 1 197 ? -3.790 -14.217 34.261 1.00 93.56 197 SER A CA 1
ATOM 1564 C C . SER A 1 197 ? -5.240 -13.979 34.706 1.00 93.56 197 SER A C 1
ATOM 1566 O O . SER A 1 197 ? -5.685 -14.527 35.716 1.00 93.56 197 SER A O 1
ATOM 1568 N N . ALA A 1 198 ? -6.022 -13.234 33.916 1.00 93.00 198 ALA A N 1
ATOM 1569 C CA . ALA A 1 198 ? -7.435 -12.990 34.200 1.00 93.00 198 ALA A CA 1
ATOM 1570 C C . ALA A 1 198 ? -8.269 -14.283 34.180 1.00 93.00 198 ALA A C 1
ATOM 1572 O O . ALA A 1 198 ? -9.161 -14.456 35.010 1.00 93.00 198 ALA A O 1
ATOM 1573 N N . GLN A 1 199 ? -7.969 -15.210 33.263 1.00 92.75 199 GLN A N 1
ATOM 1574 C CA . GLN A 1 199 ? -8.612 -16.524 33.212 1.00 92.75 199 GLN A CA 1
ATOM 1575 C C . GLN A 1 199 ? -8.304 -17.358 34.460 1.00 92.75 199 GLN A C 1
ATOM 1577 O O . GLN A 1 199 ? -9.225 -17.957 35.012 1.00 92.75 199 GLN A O 1
ATOM 1582 N N . SER A 1 200 ? -7.053 -17.357 34.936 1.00 91.81 200 SER A N 1
ATOM 1583 C CA . SER A 1 200 ? -6.676 -18.028 36.189 1.00 91.81 200 SER A CA 1
ATOM 1584 C C . SER A 1 200 ? -7.432 -17.444 37.384 1.00 91.81 200 SER A C 1
ATOM 1586 O O . SER A 1 200 ? -8.063 -18.186 38.132 1.00 91.81 200 SER A O 1
ATOM 1588 N N . ALA A 1 201 ? -7.458 -16.113 37.513 1.00 92.94 201 ALA A N 1
ATOM 1589 C CA . ALA A 1 201 ? -8.156 -15.430 38.603 1.00 92.94 201 ALA A CA 1
ATOM 1590 C C . ALA A 1 201 ? -9.673 -15.693 38.595 1.00 92.94 201 ALA A C 1
ATOM 1592 O O . ALA A 1 201 ? -10.286 -15.868 39.647 1.00 92.94 201 ALA A O 1
ATOM 1593 N N . HIS A 1 202 ? -10.294 -15.753 37.413 1.00 90.31 202 HIS A N 1
ATOM 1594 C CA . HIS A 1 202 ? -11.702 -16.129 37.284 1.00 90.31 202 HIS A CA 1
ATOM 1595 C C . HIS A 1 202 ? -11.950 -17.569 37.752 1.00 90.31 202 HIS A C 1
ATOM 1597 O O . HIS A 1 202 ? -12.944 -17.835 38.425 1.00 90.31 202 HIS A O 1
ATOM 1603 N N . LEU A 1 203 ? -11.067 -18.503 37.388 1.00 93.00 203 LEU A N 1
ATOM 1604 C CA . LEU A 1 203 ? -11.206 -19.911 37.757 1.00 93.00 203 LEU A CA 1
ATOM 1605 C C . LEU A 1 203 ? -11.082 -20.096 39.279 1.00 93.00 203 LEU A C 1
ATOM 1607 O O . LEU A 1 203 ? -11.928 -20.756 39.875 1.00 93.00 203 LEU A O 1
ATOM 1611 N N . GLU A 1 204 ? -10.129 -19.410 39.915 1.00 92.44 204 GLU A N 1
ATOM 1612 C CA . GLU A 1 204 ? -9.995 -19.355 41.380 1.00 92.44 204 GLU A CA 1
ATOM 1613 C C . GLU A 1 204 ? -11.233 -18.741 42.059 1.00 92.44 204 GLU A C 1
ATOM 1615 O O . GLU A 1 204 ? -11.746 -19.270 43.047 1.00 92.44 204 GLU A O 1
ATOM 1620 N N . ALA A 1 205 ? -11.765 -17.638 41.521 1.00 91.88 205 ALA A N 1
ATOM 1621 C CA . ALA A 1 205 ? -12.975 -17.012 42.054 1.00 91.88 205 ALA A CA 1
ATOM 1622 C C . ALA A 1 205 ? -14.196 -17.945 41.965 1.00 91.88 205 ALA A C 1
ATOM 1624 O O . ALA A 1 205 ? -15.011 -17.991 42.890 1.00 91.88 205 ALA A O 1
ATOM 1625 N N . GLU A 1 206 ? -14.312 -18.712 40.880 1.00 85.38 206 GLU A N 1
ATOM 1626 C CA . GLU A 1 206 ? -15.381 -19.690 40.693 1.00 85.38 206 GLU A CA 1
ATOM 1627 C C . GLU A 1 206 ? -15.243 -20.879 41.658 1.00 85.38 206 GLU A C 1
ATOM 1629 O O . GLU A 1 206 ? -16.236 -21.307 42.251 1.00 85.38 206 GLU A O 1
ATOM 1634 N N . GLU A 1 207 ? -14.021 -21.356 41.909 1.00 93.06 207 GLU A N 1
ATOM 1635 C CA . GLU A 1 207 ? -13.748 -22.362 42.944 1.00 93.06 207 GLU A CA 1
ATOM 1636 C C . GLU A 1 207 ? -14.153 -21.863 44.338 1.00 93.06 207 GLU A C 1
ATOM 1638 O O . GLU A 1 207 ? -14.861 -22.560 45.072 1.00 93.06 207 GLU A O 1
ATOM 1643 N N . HIS A 1 208 ? -13.785 -20.627 44.691 1.00 91.81 208 HIS A N 1
ATOM 1644 C CA . HIS A 1 208 ? -14.203 -20.005 45.947 1.00 91.81 208 HIS A CA 1
ATOM 1645 C C . HIS A 1 208 ? -15.724 -19.851 46.045 1.00 91.81 208 HIS A C 1
ATOM 1647 O O . HIS A 1 208 ? -16.303 -20.098 47.109 1.00 91.81 208 HIS A O 1
ATOM 1653 N N . ARG A 1 209 ? -16.392 -19.485 44.945 1.00 93.44 209 ARG A N 1
ATOM 1654 C CA . ARG A 1 209 ? -17.855 -19.381 44.879 1.00 93.44 209 ARG A CA 1
ATOM 1655 C C . ARG A 1 209 ? -18.512 -20.731 45.151 1.00 93.44 209 ARG A C 1
ATOM 1657 O O . ARG A 1 209 ? -19.428 -20.800 45.970 1.00 93.44 209 ARG A O 1
ATOM 1664 N N . ILE A 1 210 ? -18.042 -21.795 44.499 1.00 91.38 210 ILE A N 1
ATOM 1665 C CA . ILE A 1 210 ? -18.550 -23.158 44.696 1.00 91.38 210 ILE A CA 1
ATOM 1666 C C . ILE A 1 210 ? -18.326 -23.600 46.147 1.00 91.38 210 ILE A C 1
ATOM 1668 O O . ILE A 1 210 ? -19.269 -24.059 46.792 1.00 91.38 210 ILE A O 1
ATOM 1672 N N . ALA A 1 211 ? -17.128 -23.387 46.697 1.00 93.94 211 ALA A N 1
ATOM 1673 C CA . ALA A 1 211 ? -16.822 -23.725 48.086 1.00 93.94 211 ALA A CA 1
ATOM 1674 C C . ALA A 1 211 ? -17.746 -22.995 49.080 1.00 93.94 211 ALA A C 1
ATOM 1676 O O . ALA A 1 211 ? -18.283 -23.613 49.999 1.00 93.94 211 ALA A O 1
ATOM 1677 N N . ALA A 1 212 ? -17.999 -21.698 48.874 1.00 91.69 212 ALA A N 1
ATOM 1678 C CA . ALA A 1 212 ? -18.901 -20.919 49.721 1.00 91.69 212 ALA A CA 1
ATOM 1679 C C . ALA A 1 212 ? -20.360 -21.404 49.640 1.00 91.69 212 ALA A C 1
ATOM 1681 O O . ALA A 1 212 ? -21.058 -21.428 50.655 1.00 91.69 212 ALA A O 1
ATOM 1682 N N . VAL A 1 213 ? -20.827 -21.805 48.452 1.00 91.25 213 VAL A N 1
ATOM 1683 C CA . VAL A 1 213 ? -22.161 -22.403 48.279 1.00 91.25 213 VAL A CA 1
ATOM 1684 C C . VAL A 1 213 ? -22.257 -23.733 49.024 1.00 91.25 213 VAL A C 1
ATOM 1686 O O . VAL A 1 213 ? -23.218 -23.928 49.763 1.00 91.25 213 VAL A O 1
ATOM 1689 N N . MET A 1 214 ? -21.245 -24.598 48.919 1.00 92.69 214 MET A N 1
ATOM 1690 C CA . MET A 1 214 ? -21.221 -25.877 49.638 1.00 92.69 214 MET A CA 1
ATOM 1691 C C . MET A 1 214 ? -21.273 -25.694 51.161 1.00 92.69 214 MET A C 1
ATOM 1693 O O . MET A 1 214 ? -21.998 -26.419 51.841 1.00 92.69 214 MET A O 1
ATOM 1697 N N . VAL A 1 215 ? -20.548 -24.710 51.709 1.00 95.00 215 VAL A N 1
ATOM 1698 C CA . VAL A 1 215 ? -20.610 -24.385 53.146 1.00 95.00 215 VAL A CA 1
ATOM 1699 C C . VAL A 1 215 ? -22.021 -23.950 53.543 1.00 95.00 215 VAL A C 1
ATOM 1701 O O . VAL A 1 215 ? -22.572 -24.483 54.503 1.00 95.00 215 VAL A O 1
ATOM 1704 N N . LYS A 1 216 ? -22.645 -23.051 52.773 1.00 91.88 216 LYS A N 1
ATOM 1705 C CA . LYS A 1 216 ? -24.021 -22.599 53.037 1.00 91.88 216 LYS A CA 1
ATOM 1706 C C . LYS A 1 216 ? -25.045 -23.728 52.948 1.00 91.88 216 LYS A C 1
ATOM 1708 O O . LYS A 1 216 ? -25.966 -23.780 53.756 1.00 91.88 216 LYS A O 1
ATOM 1713 N N . GLU A 1 217 ? -24.911 -24.633 51.982 1.00 92.81 217 GLU A N 1
ATOM 1714 C CA . GLU A 1 217 ? -25.779 -25.811 51.879 1.00 92.81 217 GLU A CA 1
ATOM 1715 C C . GLU A 1 217 ? -25.623 -26.728 53.094 1.00 92.81 217 GLU A C 1
ATOM 1717 O O . GLU A 1 217 ? -26.621 -27.204 53.638 1.00 92.81 217 GLU A O 1
ATOM 1722 N N . GLN A 1 218 ? -24.391 -26.927 53.567 1.00 94.38 218 GLN A N 1
ATOM 1723 C CA . GLN A 1 218 ? -24.127 -27.720 54.762 1.00 94.38 218 GLN A CA 1
ATOM 1724 C C . GLN A 1 218 ? -24.699 -27.069 56.030 1.00 94.38 218 GLN A C 1
ATOM 1726 O O . GLN A 1 218 ? -25.283 -27.764 56.862 1.00 94.38 218 GLN A O 1
ATOM 1731 N N . GLU A 1 219 ? -24.574 -25.748 56.171 1.00 94.25 219 GLU A N 1
ATOM 1732 C CA . GLU A 1 219 ? -25.205 -24.988 57.253 1.00 94.25 219 GLU A CA 1
ATOM 1733 C C . GLU A 1 219 ? -26.727 -25.111 57.186 1.00 94.25 219 GLU A C 1
ATOM 1735 O O . GLU A 1 219 ? -27.347 -25.468 58.181 1.00 94.25 219 GLU A O 1
ATOM 1740 N N . ASN A 1 220 ? -27.339 -24.912 56.014 1.00 90.50 220 ASN A N 1
ATOM 1741 C CA . ASN A 1 220 ? -28.782 -25.084 55.822 1.00 90.50 220 ASN A CA 1
ATOM 1742 C C . ASN A 1 220 ? -29.251 -26.489 56.216 1.00 90.50 220 ASN A C 1
ATOM 1744 O O . ASN A 1 220 ? -30.280 -26.633 56.872 1.00 90.50 220 ASN A O 1
ATOM 1748 N N . LEU A 1 221 ? -28.493 -27.530 55.861 1.00 93.75 221 LEU A N 1
ATOM 1749 C CA . LEU A 1 221 ? -28.787 -28.899 56.288 1.00 93.75 221 LEU A CA 1
ATOM 1750 C C . LEU A 1 221 ? -28.730 -29.057 57.812 1.00 93.75 221 LEU A C 1
ATOM 1752 O O . LEU A 1 221 ? -29.526 -29.818 58.362 1.00 93.75 221 LEU A O 1
ATOM 1756 N N . ASN A 1 222 ? -27.820 -28.359 58.493 1.00 95.25 222 ASN A N 1
ATOM 1757 C CA . ASN A 1 222 ? -27.753 -28.354 59.954 1.00 95.25 222 ASN A CA 1
ATOM 1758 C C . ASN A 1 222 ? -28.951 -27.605 60.560 1.00 95.25 222 ASN A C 1
ATOM 1760 O O . ASN A 1 222 ? -29.646 -28.184 61.390 1.00 95.25 222 ASN A O 1
ATOM 1764 N N . TRP A 1 223 ? -29.275 -26.402 60.070 1.00 93.94 223 TRP A N 1
ATOM 1765 C CA . TRP A 1 223 ? -30.449 -25.633 60.507 1.00 93.94 223 TRP A CA 1
ATOM 1766 C C . TRP A 1 223 ? -31.755 -26.419 60.341 1.00 93.94 223 TRP A C 1
ATOM 1768 O O . TRP A 1 223 ? -32.609 -26.399 61.220 1.00 93.94 223 TRP A O 1
ATOM 1778 N N . VAL A 1 224 ? -31.911 -27.164 59.241 1.00 94.56 224 VAL A N 1
ATOM 1779 C CA . VAL A 1 224 ? -33.086 -28.025 59.017 1.00 94.56 224 VAL A CA 1
ATOM 1780 C C . VAL A 1 224 ? -33.169 -29.162 60.042 1.00 94.56 224 VAL A C 1
ATOM 1782 O O . VAL A 1 224 ? -34.273 -29.549 60.425 1.00 94.56 224 VAL A O 1
ATOM 1785 N N . LYS A 1 225 ? -32.036 -29.720 60.488 1.00 94.94 225 LYS A N 1
ATOM 1786 C CA . LYS A 1 225 ? -32.027 -30.741 61.550 1.00 94.94 225 LYS A CA 1
ATOM 1787 C C . LYS A 1 225 ? -32.406 -30.132 62.898 1.00 94.94 225 LYS A C 1
ATOM 1789 O O . LYS A 1 225 ? -33.307 -30.656 63.540 1.00 94.94 225 LYS A O 1
ATOM 1794 N N . GLU A 1 226 ? -31.789 -29.012 63.266 1.00 94.56 226 GLU A N 1
ATOM 1795 C CA . GLU A 1 226 ? -32.084 -28.294 64.513 1.00 94.56 226 GLU A CA 1
ATOM 1796 C C . GLU A 1 226 ? -33.554 -27.855 64.585 1.00 94.56 226 GLU A C 1
ATOM 1798 O O . GLU A 1 226 ? -34.204 -28.013 65.617 1.00 94.56 226 GLU A O 1
ATOM 1803 N N . LEU A 1 227 ? -34.119 -27.377 63.468 1.00 93.19 227 LEU A N 1
ATOM 1804 C CA . LEU A 1 227 ? -35.536 -27.024 63.373 1.00 93.19 227 LEU A CA 1
ATOM 1805 C C . LEU A 1 227 ? -36.436 -28.235 63.658 1.00 93.19 227 LEU A C 1
ATOM 1807 O O . LEU A 1 227 ? -37.377 -28.120 64.439 1.00 93.19 227 LEU A O 1
ATOM 1811 N N . LYS A 1 228 ? -36.142 -29.397 63.058 1.00 95.50 228 LYS A N 1
ATOM 1812 C CA . LYS A 1 228 ? -36.913 -30.627 63.301 1.00 95.50 228 LYS A CA 1
ATOM 1813 C C . LYS A 1 228 ? -36.836 -31.071 64.758 1.00 95.50 228 LYS A C 1
ATOM 1815 O O . LYS A 1 228 ? -37.855 -31.446 65.328 1.00 95.50 228 LYS A O 1
ATOM 1820 N N . GLU A 1 229 ? -35.653 -31.012 65.363 1.00 95.19 229 GLU A N 1
ATOM 1821 C CA . GLU A 1 229 ? -35.472 -31.340 66.780 1.00 95.19 229 GLU A CA 1
ATOM 1822 C C . GLU A 1 229 ? -36.306 -30.404 67.673 1.00 95.19 229 GLU A C 1
ATOM 1824 O O . GLU A 1 229 ? -37.027 -30.872 68.558 1.00 95.19 229 GLU A O 1
ATOM 1829 N N . ALA A 1 230 ? -36.306 -29.098 67.388 1.00 92.69 230 ALA A N 1
ATOM 1830 C CA . ALA A 1 230 ? -37.122 -28.119 68.103 1.00 92.69 230 ALA A CA 1
ATOM 1831 C C . ALA A 1 230 ? -38.636 -28.334 67.900 1.00 92.69 230 ALA A C 1
ATOM 1833 O O . ALA A 1 230 ? -39.409 -28.224 68.854 1.00 92.69 230 ALA A O 1
ATOM 1834 N N . GLU A 1 231 ? -39.080 -28.670 66.683 1.00 92.75 231 GLU A N 1
ATOM 1835 C CA . GLU A 1 231 ? -40.479 -29.015 66.392 1.00 92.75 231 GLU A CA 1
ATOM 1836 C C . GLU A 1 231 ? -40.935 -30.249 67.184 1.00 92.75 231 GLU A C 1
ATOM 1838 O O . GLU A 1 231 ? -42.027 -30.248 67.764 1.00 92.75 231 GLU A O 1
ATOM 1843 N N . GLU A 1 232 ? -40.096 -31.287 67.262 1.00 95.50 232 GLU A N 1
ATOM 1844 C CA . GLU A 1 232 ? -40.365 -32.484 68.063 1.00 95.50 232 GLU A CA 1
ATOM 1845 C C . GLU A 1 232 ? -40.470 -32.167 69.562 1.00 95.50 232 GLU A C 1
ATOM 1847 O O . GLU A 1 232 ? -41.333 -32.717 70.256 1.00 95.50 232 GLU A O 1
ATOM 1852 N N . GLU A 1 233 ? -39.622 -31.281 70.089 1.00 95.12 233 GLU A N 1
ATOM 1853 C CA . GLU A 1 233 ? -39.721 -30.810 71.475 1.00 95.12 233 GLU A CA 1
ATOM 1854 C C . GLU A 1 233 ? -41.001 -30.013 71.735 1.00 95.12 233 GLU A C 1
ATOM 1856 O O . GLU A 1 233 ? -41.676 -30.240 72.744 1.00 95.12 233 GLU A O 1
ATOM 1861 N N . LEU A 1 234 ? -41.385 -29.130 70.812 1.00 92.81 234 LEU A N 1
ATOM 1862 C CA . LEU A 1 234 ? -42.598 -28.322 70.922 1.00 92.81 234 LEU A CA 1
ATOM 1863 C C . LEU A 1 234 ? -43.848 -29.212 70.915 1.00 92.81 234 LEU A C 1
ATOM 1865 O O . LEU A 1 234 ? -44.733 -29.040 71.753 1.00 92.81 234 LEU A O 1
ATOM 1869 N N . LEU A 1 235 ? -43.883 -30.233 70.052 1.00 95.31 235 LEU A N 1
ATOM 1870 C CA . LEU A 1 235 ? -44.925 -31.266 70.048 1.00 95.31 235 LEU A CA 1
ATOM 1871 C C . LEU A 1 235 ? -45.048 -31.971 71.407 1.00 95.31 235 LEU A C 1
ATOM 1873 O O . LEU A 1 235 ? -46.159 -32.118 71.928 1.00 95.31 235 LEU A O 1
ATOM 1877 N N . LYS A 1 236 ? -43.920 -32.361 72.021 1.00 95.75 236 LYS A N 1
ATOM 1878 C CA . LYS A 1 236 ? -43.908 -32.964 73.368 1.00 95.75 236 LYS A CA 1
ATOM 1879 C C . LYS A 1 236 ? -44.477 -32.000 74.412 1.00 95.75 236 LYS A C 1
ATOM 1881 O O . LYS A 1 236 ? -45.273 -32.413 75.259 1.00 95.75 236 LYS A O 1
ATOM 1886 N N . LEU A 1 237 ? -44.099 -30.725 74.354 1.00 92.88 237 LEU A N 1
ATOM 1887 C CA . LEU A 1 237 ? -44.534 -29.694 75.300 1.00 92.88 237 LEU A CA 1
ATOM 1888 C C . LEU A 1 237 ? -46.029 -29.373 75.165 1.00 92.88 237 LEU A C 1
ATOM 1890 O O . LEU A 1 237 ? -46.724 -29.268 76.177 1.00 92.88 237 LEU A O 1
ATOM 1894 N N . THR A 1 238 ? -46.546 -29.296 73.937 1.00 94.19 238 THR A N 1
ATOM 1895 C CA . THR A 1 238 ? -47.982 -29.134 73.668 1.00 94.19 238 THR A CA 1
ATOM 1896 C C . THR A 1 238 ? -48.774 -30.303 74.244 1.00 94.19 238 THR A C 1
ATOM 1898 O O . THR A 1 238 ? -49.742 -30.077 74.967 1.00 94.19 238 THR A O 1
ATOM 1901 N N . HIS A 1 239 ? -48.319 -31.546 74.046 1.00 94.31 239 HIS A N 1
ATOM 1902 C CA . HIS A 1 239 ? -48.981 -32.717 74.630 1.00 94.31 239 HIS A CA 1
ATOM 1903 C C . HIS A 1 239 ? -49.014 -32.658 76.169 1.00 94.31 239 HIS A C 1
ATOM 1905 O O . HIS A 1 239 ? -50.040 -32.933 76.795 1.00 94.31 239 HIS A O 1
ATOM 1911 N N . GLN A 1 240 ? -47.914 -32.225 76.800 1.00 94.62 240 GLN A N 1
ATOM 1912 C CA . GLN A 1 240 ? -47.875 -31.996 78.249 1.00 94.62 240 GLN A CA 1
ATOM 1913 C C . GLN A 1 240 ? -48.824 -30.873 78.698 1.00 94.62 240 GLN A C 1
ATOM 1915 O O . GLN A 1 240 ? -49.434 -30.977 79.765 1.00 94.62 240 GLN A O 1
ATOM 1920 N N . MET A 1 241 ? -48.954 -29.794 77.920 1.00 90.88 241 MET A N 1
ATOM 1921 C CA . MET A 1 241 ? -49.893 -28.704 78.200 1.00 90.88 241 MET A CA 1
ATOM 1922 C C . MET A 1 241 ? -51.345 -29.159 78.093 1.00 90.88 241 MET A C 1
ATOM 1924 O O . MET A 1 241 ? -52.144 -28.811 78.962 1.00 90.88 241 MET A O 1
ATOM 1928 N N . ASP A 1 242 ? -51.679 -29.948 77.075 1.00 92.50 242 ASP A N 1
ATOM 1929 C CA . ASP A 1 242 ? -53.018 -30.504 76.888 1.00 92.50 242 ASP A CA 1
ATOM 1930 C C . ASP A 1 242 ? -53.388 -31.431 78.049 1.00 92.50 242 ASP A C 1
ATOM 1932 O O . ASP A 1 242 ? -54.444 -31.254 78.661 1.00 92.50 242 ASP A O 1
ATOM 1936 N N . PHE A 1 243 ? -52.471 -32.315 78.457 1.00 93.38 243 PHE A N 1
ATOM 1937 C CA . PHE A 1 243 ? -52.642 -33.158 79.642 1.00 93.38 243 PHE A CA 1
ATOM 1938 C C . PHE A 1 243 ? -52.838 -32.332 80.928 1.00 93.38 243 PHE A C 1
ATOM 1940 O O . PHE A 1 243 ? -53.756 -32.588 81.713 1.00 93.38 243 PHE A O 1
ATOM 1947 N N . LYS A 1 244 ? -52.024 -31.285 81.139 1.00 92.06 244 LYS A N 1
ATOM 1948 C CA . LYS A 1 244 ? -52.192 -30.352 82.272 1.00 92.06 244 LYS A CA 1
ATOM 1949 C C . LYS A 1 244 ? -53.534 -29.616 82.222 1.00 92.06 244 LYS A C 1
ATOM 1951 O O . LYS A 1 244 ? -54.138 -29.390 83.271 1.00 92.06 244 LYS A O 1
ATOM 1956 N N . ARG A 1 245 ? -54.012 -29.228 81.036 1.00 93.94 245 ARG A N 1
ATOM 1957 C CA . ARG A 1 245 ? -55.300 -28.541 80.854 1.00 93.94 245 ARG A CA 1
ATOM 1958 C C . ARG A 1 245 ? -56.468 -29.468 81.175 1.00 93.94 245 ARG A C 1
ATOM 1960 O O . ARG A 1 245 ? -57.396 -29.039 81.856 1.00 93.94 245 ARG A O 1
ATOM 1967 N N . GLU A 1 246 ? -56.398 -30.729 80.757 1.00 94.12 246 GLU A N 1
ATOM 1968 C CA . GLU A 1 246 ? -57.401 -31.746 81.082 1.00 94.12 246 GLU A CA 1
ATOM 1969 C C . GLU A 1 246 ? -57.467 -32.007 82.595 1.00 94.12 246 GLU A C 1
ATOM 1971 O O . GLU A 1 246 ? -58.550 -32.029 83.179 1.00 94.12 246 GLU A O 1
ATOM 1976 N N . LEU A 1 247 ? -56.309 -32.116 83.257 1.00 91.75 247 LEU A N 1
ATOM 1977 C CA . LEU A 1 247 ? -56.232 -32.193 84.719 1.00 91.75 247 LEU A CA 1
ATOM 1978 C C . LEU A 1 247 ? -56.847 -30.962 85.396 1.00 91.75 247 LEU A C 1
ATOM 1980 O O . LEU A 1 247 ? -57.576 -31.105 86.376 1.00 91.75 247 LEU A O 1
ATOM 1984 N N . LYS A 1 248 ? -56.593 -29.757 84.873 1.00 93.81 248 LYS A N 1
ATOM 1985 C CA . LYS A 1 248 ? -57.175 -28.514 85.400 1.00 93.81 248 LYS A CA 1
ATOM 1986 C C . LYS A 1 248 ? -58.699 -28.474 85.237 1.00 93.81 248 LYS A C 1
ATOM 1988 O O . LYS A 1 248 ? -59.382 -28.050 86.163 1.00 93.81 248 LYS A O 1
ATOM 1993 N N . LEU A 1 249 ? -59.226 -28.933 84.100 1.00 91.88 249 LEU A N 1
ATOM 1994 C CA . LEU A 1 249 ? -60.669 -29.079 83.868 1.00 91.88 249 LEU A CA 1
ATOM 1995 C C . LEU A 1 249 ? -61.296 -30.053 84.868 1.00 91.88 249 LEU A C 1
ATOM 1997 O O . LEU A 1 249 ? -62.282 -29.699 85.508 1.00 91.88 249 LEU A O 1
ATOM 2001 N N . LYS A 1 250 ? -60.687 -31.230 85.065 1.00 94.25 250 LYS A N 1
ATOM 2002 C CA . LYS A 1 250 ? -61.126 -32.202 86.082 1.00 94.25 250 LYS A CA 1
ATOM 2003 C C . LYS A 1 250 ? -61.117 -31.586 87.480 1.00 94.25 250 LYS A C 1
ATOM 2005 O O . LYS A 1 250 ? -62.083 -31.729 88.217 1.00 94.25 250 LYS A O 1
ATOM 2010 N N . LEU A 1 251 ? -60.065 -30.844 87.830 1.00 91.75 251 LEU A N 1
ATOM 2011 C CA . LEU A 1 251 ? -59.991 -30.143 89.110 1.00 91.75 251 LEU A CA 1
ATOM 2012 C C . LEU A 1 251 ? -61.122 -29.117 89.265 1.00 91.75 251 LEU A C 1
ATOM 2014 O O . LEU A 1 251 ? -61.754 -29.083 90.315 1.00 91.75 251 LEU A O 1
ATOM 2018 N N . HIS A 1 252 ? -61.391 -28.290 88.249 1.00 88.38 252 HIS A N 1
ATOM 2019 C CA . HIS A 1 252 ? -62.505 -27.334 88.291 1.00 88.38 252 HIS A CA 1
ATOM 2020 C C . HIS A 1 252 ? -63.856 -28.034 88.457 1.00 88.38 252 HIS A C 1
ATOM 2022 O O . HIS A 1 252 ? -64.615 -27.621 89.324 1.00 88.38 252 HIS A O 1
ATOM 2028 N N . GLN A 1 253 ? -64.107 -29.128 87.731 1.00 91.06 253 GLN A N 1
ATOM 2029 C CA . GLN A 1 253 ? -65.325 -29.933 87.889 1.00 91.06 253 GLN A CA 1
ATOM 2030 C C . GLN A 1 253 ? -65.478 -30.478 89.315 1.00 91.06 253 GLN A C 1
ATOM 2032 O O . GLN A 1 253 ? -66.555 -30.394 89.893 1.00 91.06 253 GLN A O 1
ATOM 2037 N N . GLU A 1 254 ? -64.408 -31.012 89.912 1.00 88.94 254 GLU A N 1
ATOM 2038 C CA . GLU A 1 254 ? -64.450 -31.474 91.308 1.00 88.94 254 GLU A CA 1
ATOM 2039 C C . GLU A 1 254 ? -64.625 -30.316 92.305 1.00 88.94 254 GLU A C 1
ATOM 2041 O O . GLU A 1 254 ? -65.295 -30.467 93.324 1.00 88.94 254 GLU A O 1
ATOM 2046 N N . THR A 1 255 ? -64.066 -29.139 92.011 1.00 88.69 255 THR A N 1
ATOM 2047 C CA . THR A 1 255 ? -64.229 -27.944 92.858 1.00 88.69 255 THR A CA 1
ATOM 2048 C C . THR A 1 255 ? -65.663 -27.411 92.806 1.00 88.69 255 THR A C 1
ATOM 2050 O O . THR A 1 255 ? -66.194 -26.994 93.832 1.00 88.69 255 THR A O 1
ATOM 2053 N N . GLU A 1 256 ? -66.295 -27.444 91.632 1.00 90.31 256 GLU A N 1
ATOM 2054 C CA . GLU A 1 256 ? -67.691 -27.047 91.420 1.00 90.31 256 GLU A CA 1
ATOM 2055 C C . GLU A 1 256 ? -68.644 -27.983 92.174 1.00 90.31 256 GLU A C 1
ATOM 2057 O O . GLU A 1 256 ? -69.426 -27.513 92.995 1.00 90.31 256 GLU A O 1
ATOM 2062 N N . LYS A 1 257 ? -68.452 -29.306 92.057 1.00 89.31 257 LYS A N 1
ATOM 2063 C CA . LYS A 1 257 ? -69.171 -30.298 92.879 1.00 89.31 257 LYS A CA 1
ATOM 2064 C C . LYS A 1 257 ? -69.032 -30.025 94.377 1.00 89.31 257 LYS A C 1
ATOM 2066 O O . LYS A 1 257 ? -69.997 -30.153 95.120 1.00 89.31 257 LYS A O 1
ATOM 2071 N N . LEU A 1 258 ? -67.832 -29.666 94.840 1.00 84.00 258 LEU A N 1
ATOM 2072 C CA . LEU A 1 258 ? -67.586 -29.345 96.248 1.00 84.00 258 LEU A CA 1
ATOM 2073 C C . LEU A 1 258 ? -68.301 -28.054 96.676 1.00 84.00 258 LEU A C 1
ATOM 2075 O O . LEU A 1 258 ? -68.745 -27.953 97.820 1.00 84.00 258 LEU A O 1
ATOM 2079 N N . HIS A 1 259 ? -68.422 -27.075 95.777 1.00 82.25 259 HIS A N 1
ATOM 2080 C CA . HIS A 1 259 ? -69.186 -25.853 96.013 1.00 82.25 259 HIS A CA 1
ATOM 2081 C C . HIS A 1 259 ? -70.689 -26.133 96.109 1.00 82.25 259 HIS A C 1
ATOM 2083 O O . HIS A 1 259 ? -71.313 -25.665 97.060 1.00 82.25 259 HIS A O 1
ATOM 2089 N N . ASP A 1 260 ? -71.235 -26.955 95.211 1.00 82.38 260 ASP A N 1
ATOM 2090 C CA . ASP A 1 260 ? -72.639 -27.382 95.238 1.00 82.38 260 ASP A CA 1
ATOM 2091 C C . ASP A 1 260 ? -72.965 -28.119 96.543 1.00 82.38 260 ASP A C 1
ATOM 2093 O O . ASP A 1 260 ? -73.908 -27.761 97.244 1.00 82.38 260 ASP A O 1
ATOM 2097 N N . LEU A 1 261 ? -72.106 -29.059 96.954 1.00 81.81 261 LEU A N 1
ATOM 2098 C CA . LEU A 1 261 ? -72.243 -29.804 98.213 1.00 81.81 261 LEU A CA 1
ATOM 2099 C C . LEU A 1 261 ? -72.183 -28.880 99.442 1.00 81.81 261 LEU A C 1
ATOM 2101 O O . LEU A 1 261 ? -72.863 -29.102 100.443 1.00 81.81 261 LEU A O 1
ATOM 2105 N N . LYS A 1 262 ? -71.379 -27.812 99.371 1.00 81.88 262 LYS A N 1
ATOM 2106 C CA . LYS A 1 262 ? -71.320 -26.771 100.405 1.00 81.88 262 LYS A CA 1
ATOM 2107 C C . LYS A 1 262 ? -72.586 -25.905 100.416 1.00 81.88 262 LYS A C 1
ATOM 2109 O O . LYS A 1 262 ? -73.013 -25.503 101.496 1.00 81.88 262 LYS A O 1
ATOM 2114 N N . GLY A 1 263 ? -73.180 -25.632 99.254 1.00 76.06 263 GLY A N 1
ATOM 2115 C CA . GLY A 1 263 ? -74.486 -24.980 99.125 1.00 76.06 263 GLY A CA 1
ATOM 2116 C C . GLY A 1 263 ? -75.617 -25.831 99.705 1.00 76.06 263 GLY A C 1
ATOM 2117 O O . GLY A 1 263 ? -76.431 -25.322 100.469 1.00 76.06 263 GLY A O 1
ATOM 2118 N N . GLU A 1 264 ? -75.610 -27.138 99.441 1.00 74.62 264 GLU A N 1
ATOM 2119 C CA . GLU A 1 264 ? -76.546 -28.102 100.036 1.00 74.62 264 GLU A CA 1
ATOM 2120 C C . GLU A 1 264 ? -76.386 -28.191 101.564 1.00 74.62 264 GLU A C 1
ATOM 2122 O O . GLU A 1 264 ? -77.378 -28.210 102.292 1.00 74.62 264 GLU A O 1
ATOM 2127 N N . LEU A 1 265 ? -75.148 -28.163 102.075 1.00 68.12 265 LEU A N 1
ATOM 2128 C CA . LEU A 1 265 ? -74.873 -28.125 103.515 1.00 68.12 265 LEU A CA 1
ATOM 2129 C C . LEU A 1 265 ? -75.357 -26.814 104.163 1.00 68.12 265 LEU A C 1
ATOM 2131 O O . LEU A 1 265 ? -75.873 -26.837 105.277 1.00 68.12 265 LEU A O 1
ATOM 2135 N N . ALA A 1 266 ? -75.210 -25.675 103.478 1.00 63.34 266 ALA A N 1
ATOM 2136 C CA . ALA A 1 266 ? -75.725 -24.388 103.947 1.00 63.34 266 ALA A CA 1
ATOM 2137 C C . ALA A 1 266 ? -77.264 -24.365 103.967 1.00 63.34 266 ALA A C 1
ATOM 2139 O O . ALA A 1 266 ? -77.841 -23.948 104.965 1.00 63.34 266 ALA A O 1
ATOM 2140 N N . ALA A 1 267 ? -77.920 -24.906 102.935 1.00 58.22 267 ALA A N 1
ATOM 2141 C CA . ALA A 1 267 ? -79.376 -25.043 102.875 1.00 58.22 267 ALA A CA 1
ATOM 2142 C C . ALA A 1 267 ? -79.939 -26.012 103.938 1.00 58.22 267 ALA A C 1
ATOM 2144 O O . ALA A 1 267 ? -81.064 -25.833 104.394 1.00 58.22 267 ALA A O 1
ATOM 2145 N N . TYR A 1 268 ? -79.156 -27.005 104.376 1.00 58.53 268 TYR A N 1
ATOM 2146 C CA . TYR A 1 268 ? -79.496 -27.894 105.497 1.00 58.53 268 TYR A CA 1
ATOM 214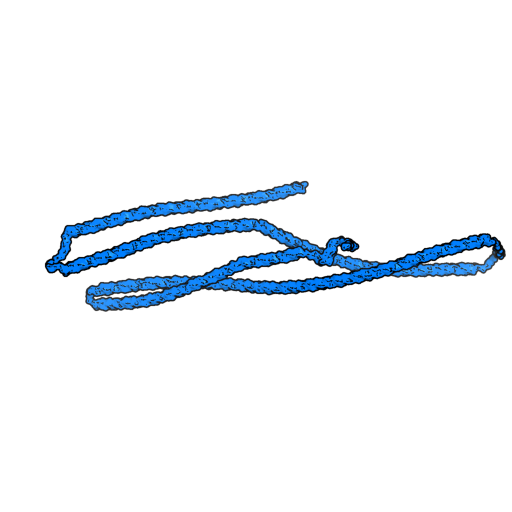7 C C . TYR A 1 268 ? -79.351 -27.210 106.871 1.00 58.53 268 TYR A C 1
ATOM 2149 O O . TYR A 1 268 ? -80.134 -27.469 107.783 1.00 58.53 268 TYR A O 1
ATOM 2157 N N . MET A 1 269 ? -78.371 -26.312 107.019 1.00 55.91 269 MET A N 1
ATOM 2158 C CA . MET A 1 269 ? -78.136 -25.549 108.255 1.00 55.91 269 MET A CA 1
ATOM 2159 C C . MET A 1 269 ? -79.125 -24.381 108.450 1.00 55.91 269 MET A C 1
ATOM 2161 O O . MET A 1 269 ? -79.204 -23.847 109.551 1.00 55.91 269 MET A O 1
ATOM 2165 N N . GLU A 1 270 ? -79.884 -23.989 107.419 1.00 46.94 270 GLU A N 1
ATOM 2166 C CA . GLU A 1 270 ? -80.834 -22.858 107.444 1.00 46.94 270 GLU A CA 1
ATOM 2167 C C . GLU A 1 270 ? -82.290 -23.273 107.772 1.00 46.94 270 GLU A C 1
ATOM 2169 O O . GLU A 1 270 ? -83.184 -22.430 107.808 1.00 46.94 270 GLU A O 1
ATOM 2174 N N . SER A 1 271 ? -82.542 -24.561 108.056 1.00 39.81 271 SER A N 1
ATOM 2175 C CA . SER A 1 271 ? -83.879 -25.106 108.366 1.00 39.81 271 SER A CA 1
ATOM 2176 C C . SER A 1 271 ? -84.079 -25.655 109.791 1.00 39.81 271 SER A C 1
ATOM 2178 O O . SER A 1 271 ? -85.111 -26.270 110.048 1.00 39.81 271 SER A O 1
ATOM 2180 N N . GLU A 1 272 ? -83.174 -25.395 110.745 1.00 30.94 272 GLU A N 1
ATOM 2181 C CA . GLU A 1 272 ? -83.460 -25.581 112.180 1.00 30.94 272 GLU A CA 1
ATOM 2182 C C . GLU A 1 272 ? -83.023 -24.383 113.051 1.00 30.94 272 GLU A C 1
ATOM 2184 O O . GLU A 1 272 ? -81.838 -24.119 113.235 1.00 30.94 272 GLU A O 1
ATOM 2189 N N . SER A 1 273 ? -84.041 -23.768 113.676 1.00 29.50 273 SER A N 1
ATOM 2190 C CA . SER A 1 273 ? -84.049 -22.968 114.917 1.00 29.50 273 SER A CA 1
ATOM 2191 C C . SER A 1 273 ? -83.909 -21.436 114.855 1.00 29.50 273 SER A C 1
ATOM 2193 O O . SER A 1 273 ? -82.859 -20.873 114.557 1.00 29.50 273 SER A O 1
ATOM 2195 N N . GLU A 1 274 ? -84.998 -20.789 115.295 1.00 29.12 274 GLU A N 1
ATOM 2196 C CA . GLU A 1 274 ? -85.144 -19.396 115.741 1.00 29.12 274 GLU A CA 1
ATOM 2197 C C . GLU A 1 274 ? -84.639 -19.170 117.195 1.00 29.12 274 GLU A C 1
ATOM 2199 O O . GLU A 1 274 ? -84.441 -20.123 117.948 1.00 29.12 274 GLU A O 1
ATOM 2204 N N . GLU A 1 275 ? -84.547 -17.875 117.557 1.00 25.14 275 GLU A N 1
ATOM 2205 C CA . GLU A 1 275 ? -84.535 -17.215 118.890 1.00 25.14 275 GLU A CA 1
ATOM 2206 C C . GLU A 1 275 ? -83.220 -17.027 119.689 1.00 25.14 275 GLU A C 1
ATOM 2208 O O . GLU A 1 275 ? -82.683 -17.957 120.281 1.00 25.14 275 GLU A O 1
ATOM 2213 N N . CYS A 1 276 ? -82.805 -15.756 119.885 1.00 23.58 276 CYS A N 1
ATOM 2214 C CA . CYS A 1 276 ? -82.965 -15.052 121.177 1.00 23.58 276 CYS A CA 1
ATOM 2215 C C . CYS A 1 276 ? -82.530 -13.566 121.171 1.00 23.58 276 CYS A C 1
ATOM 2217 O O . CYS A 1 276 ? -81.626 -13.134 120.460 1.00 23.58 276 CYS A O 1
ATOM 2219 N N . THR A 1 277 ? -83.225 -12.820 122.028 1.00 24.47 277 THR A N 1
ATOM 2220 C CA . THR A 1 277 ? -83.281 -11.365 122.258 1.00 24.47 277 THR A CA 1
ATOM 2221 C C . THR A 1 277 ? -82.374 -10.940 123.439 1.00 24.47 277 THR A C 1
ATOM 2223 O O . THR A 1 277 ? -81.800 -11.803 124.097 1.00 24.47 277 THR A O 1
ATOM 2226 N N . PHE A 1 278 ? -82.387 -9.629 123.766 1.00 25.45 278 PHE A N 1
ATOM 2227 C CA . PHE A 1 278 ? -82.086 -8.945 125.057 1.00 25.45 278 PHE A CA 1
ATOM 2228 C C . PHE A 1 278 ? -80.676 -8.295 125.181 1.00 25.45 278 PHE A C 1
ATOM 2230 O O . PHE A 1 278 ? -79.692 -8.942 124.856 1.00 25.45 278 PHE A O 1
ATOM 2237 N N . GLN A 1 279 ? -80.421 -7.083 125.709 1.00 25.34 279 GLN A N 1
ATOM 2238 C CA . GLN A 1 279 ? -81.180 -5.883 126.125 1.00 25.34 279 GLN A CA 1
ATOM 2239 C C . GLN A 1 279 ? -80.194 -4.877 126.777 1.00 25.34 279 GLN A C 1
ATOM 2241 O O . GLN A 1 279 ? -79.218 -5.320 127.373 1.00 25.34 279 GLN A O 1
ATOM 2246 N N . ASP A 1 280 ? -80.462 -3.567 126.655 1.00 24.08 280 ASP A N 1
ATOM 2247 C CA . ASP A 1 280 ? -80.427 -2.484 127.683 1.00 24.08 280 ASP A CA 1
ATOM 2248 C C . ASP A 1 280 ? -80.085 -1.131 127.018 1.00 24.08 280 ASP A C 1
ATOM 2250 O O . ASP A 1 280 ? -79.018 -0.972 126.436 1.00 24.08 280 ASP A O 1
ATOM 2254 N N . VAL A 1 281 ? -81.033 -0.205 126.801 1.00 27.05 281 VAL A N 1
ATOM 2255 C CA . VAL A 1 281 ? -81.827 0.648 127.724 1.00 27.05 281 VAL A CA 1
ATOM 2256 C C . VAL A 1 281 ? -81.101 1.964 128.060 1.00 27.05 281 VAL A C 1
ATOM 2258 O O . VAL A 1 281 ? -80.090 1.975 128.746 1.00 27.05 281 VAL A O 1
ATOM 2261 N N . PHE A 1 282 ? -81.676 3.040 127.498 1.00 28.06 282 PHE A N 1
ATOM 2262 C CA . PHE A 1 282 ? -81.879 4.409 128.008 1.00 28.06 282 PHE A CA 1
ATOM 2263 C C . PHE A 1 282 ? -80.810 5.065 128.905 1.00 28.06 282 PHE A C 1
ATOM 2265 O O . PHE A 1 282 ? -80.486 4.562 129.970 1.00 28.06 282 PHE A O 1
ATOM 2272 N N . ASP A 1 283 ? -80.394 6.294 128.571 1.00 26.27 283 ASP A N 1
ATOM 2273 C CA . ASP A 1 283 ? -81.142 7.488 129.012 1.00 26.27 283 ASP A CA 1
ATOM 2274 C C . ASP A 1 283 ? -80.537 8.811 128.475 1.00 26.27 283 ASP A C 1
ATOM 2276 O O . ASP A 1 283 ? -79.323 9.018 128.440 1.00 26.27 283 ASP A O 1
ATOM 2280 N N . GLU A 1 284 ? -81.426 9.716 128.051 1.00 34.44 284 GLU A N 1
ATOM 2281 C CA . GLU A 1 284 ? -81.256 11.186 128.023 1.00 34.44 284 GLU A CA 1
ATOM 2282 C C . GLU A 1 284 ? -80.950 11.720 129.457 1.00 34.44 284 GLU A C 1
ATOM 2284 O O . GLU A 1 284 ? -81.109 10.938 130.388 1.00 34.44 284 GLU A O 1
ATOM 2289 N N . PRO A 1 285 ? -80.623 13.009 129.764 1.00 40.59 285 PRO A N 1
ATOM 2290 C CA . PRO A 1 285 ? -80.782 14.242 128.980 1.00 40.59 285 PRO A CA 1
ATOM 2291 C C . PRO A 1 285 ? -79.650 15.301 129.167 1.00 40.59 285 PRO A C 1
ATOM 2293 O O . PRO A 1 285 ? -78.668 15.134 129.882 1.00 40.59 285 PRO A O 1
ATOM 2296 N N . GLN A 1 286 ? -79.850 16.442 128.495 1.00 29.64 286 GLN A N 1
ATOM 2297 C CA . GLN A 1 286 ? -79.468 17.837 128.818 1.00 29.64 286 GLN A CA 1
ATOM 2298 C C . GLN A 1 286 ? -78.766 18.082 130.187 1.00 29.64 286 GLN A C 1
ATOM 2300 O O . GLN A 1 286 ? -79.247 17.642 131.220 1.00 29.64 286 GLN A O 1
ATOM 2305 N N . ASN A 1 287 ? -77.753 18.944 130.354 1.00 29.06 287 ASN A N 1
ATOM 2306 C CA . ASN A 1 287 ? -77.681 20.340 129.918 1.00 29.06 287 ASN A CA 1
ATOM 2307 C C . ASN A 1 287 ? -76.339 20.977 130.372 1.00 29.06 287 ASN A C 1
ATOM 2309 O O . ASN A 1 287 ? -75.817 20.632 131.426 1.00 29.06 287 ASN A O 1
ATOM 2313 N N . ARG A 1 288 ? -75.939 22.052 129.677 1.00 31.23 288 ARG A N 1
ATOM 2314 C CA . ARG A 1 288 ? -75.121 23.200 130.142 1.00 31.23 288 ARG A CA 1
ATOM 2315 C C . ARG A 1 288 ? -73.599 23.060 130.343 1.00 31.23 288 ARG A C 1
ATOM 2317 O O . ARG A 1 288 ? -73.102 22.642 131.375 1.00 31.23 288 ARG A O 1
ATOM 2324 N N . LYS A 1 289 ? -72.925 23.744 129.407 1.00 41.06 289 LYS A N 1
ATOM 2325 C CA . LYS A 1 289 ? -71.913 24.801 129.615 1.00 41.06 289 LYS A CA 1
ATOM 2326 C C . LYS A 1 289 ? -70.658 24.420 130.409 1.00 41.06 289 LYS A C 1
ATOM 2328 O O . LYS A 1 289 ? -70.531 24.773 131.572 1.00 41.06 289 LYS A O 1
ATOM 2333 N N . HIS A 1 290 ? -69.703 23.823 129.701 1.00 37.91 290 HIS A N 1
ATOM 2334 C CA . HIS A 1 290 ? -68.312 24.290 129.559 1.00 37.91 290 HIS A CA 1
ATOM 2335 C C . HIS A 1 290 ? -67.556 23.253 128.714 1.00 37.91 290 HIS A C 1
ATOM 2337 O O . HIS A 1 290 ? -66.797 22.447 129.229 1.00 37.91 290 HIS A O 1
ATOM 2343 N N . ALA A 1 291 ? -67.810 23.229 127.404 1.00 45.44 291 ALA A N 1
ATOM 2344 C CA . ALA A 1 291 ? -67.045 22.395 126.475 1.00 45.44 291 ALA A CA 1
ATOM 2345 C C . ALA A 1 291 ? -66.770 23.112 125.145 1.00 45.44 291 ALA A C 1
ATOM 2347 O O . ALA A 1 291 ? -66.356 22.476 124.186 1.00 45.44 291 ALA A O 1
ATOM 2348 N N . ASP A 1 292 ? -66.926 24.439 125.071 1.00 50.06 292 ASP A N 1
ATOM 2349 C CA . ASP A 1 292 ? -66.491 25.199 123.886 1.00 50.06 292 ASP A CA 1
ATOM 2350 C C . ASP A 1 292 ? -64.976 25.088 123.651 1.00 50.06 292 ASP A C 1
ATOM 2352 O O . ASP A 1 292 ? -64.513 25.364 122.555 1.00 50.06 292 ASP A O 1
ATOM 2356 N N . PHE A 1 293 ? -64.201 24.626 124.639 1.00 52.91 293 PHE A N 1
ATOM 2357 C CA . PHE A 1 293 ? -62.785 24.316 124.458 1.00 52.91 293 PHE A CA 1
ATOM 2358 C C . PHE A 1 293 ? -62.555 22.864 124.013 1.00 52.91 293 PHE A C 1
ATOM 2360 O O . PHE A 1 293 ? -61.893 22.656 123.009 1.00 52.91 293 PHE A O 1
ATOM 2367 N N . ASP A 1 294 ? -63.144 21.854 124.662 1.00 56.72 294 ASP A N 1
ATOM 2368 C CA . ASP A 1 294 ? -62.912 20.444 124.291 1.00 56.72 294 ASP A CA 1
ATOM 2369 C C . ASP A 1 294 ? -63.606 20.020 122.987 1.00 56.72 294 ASP A C 1
ATOM 2371 O O . ASP A 1 294 ? -63.058 19.227 122.219 1.00 56.72 294 ASP A O 1
ATOM 2375 N N . THR A 1 295 ? -64.769 20.596 122.669 1.00 62.19 295 THR A N 1
ATOM 2376 C CA . THR A 1 295 ? -65.456 20.357 121.387 1.00 62.19 295 THR A CA 1
ATOM 2377 C C . THR A 1 295 ? -64.740 21.079 120.245 1.00 62.19 295 THR A C 1
ATOM 2379 O O . THR A 1 295 ? -64.590 20.507 119.168 1.00 62.19 295 THR A O 1
ATOM 2382 N N . ALA A 1 296 ? -64.213 22.286 120.494 1.00 62.34 296 ALA A N 1
ATOM 2383 C CA . ALA A 1 296 ? -63.359 22.997 119.542 1.00 62.34 296 ALA A CA 1
ATOM 2384 C C . ALA A 1 296 ? -61.982 22.335 119.388 1.00 62.34 296 ALA A C 1
ATOM 2386 O O . ALA A 1 296 ? -61.460 22.298 118.283 1.00 62.34 296 ALA A O 1
ATOM 2387 N N . ILE A 1 297 ? -61.411 21.747 120.446 1.00 66.44 297 ILE A N 1
ATOM 2388 C CA . ILE A 1 297 ? -60.173 20.955 120.377 1.00 66.44 297 ILE A CA 1
ATOM 2389 C C . ILE A 1 297 ? -60.411 19.654 119.604 1.00 66.44 297 ILE A C 1
ATOM 2391 O O . ILE A 1 297 ? -59.564 19.266 118.806 1.00 66.44 297 ILE A O 1
ATOM 2395 N N . SER A 1 298 ? -61.544 18.976 119.799 1.00 71.50 298 SER A N 1
ATOM 2396 C CA . SER A 1 298 ? -61.913 17.780 119.029 1.00 71.50 298 SER A CA 1
ATOM 2397 C C . SER A 1 298 ? -62.172 18.109 117.551 1.00 71.50 298 SER A C 1
ATOM 2399 O O . SER A 1 298 ? -61.664 17.418 116.668 1.00 71.50 298 SER A O 1
ATOM 2401 N N . ALA A 1 299 ? -62.867 19.216 117.267 1.00 74.88 299 ALA A N 1
ATOM 2402 C CA . ALA A 1 299 ? -63.067 19.723 115.910 1.00 74.88 299 ALA A CA 1
ATOM 2403 C C . ALA A 1 299 ? -61.744 20.150 115.254 1.00 74.88 299 ALA A C 1
ATOM 2405 O O . ALA A 1 299 ? -61.462 19.717 114.143 1.00 74.88 299 ALA A O 1
ATOM 2406 N N . ALA A 1 300 ? -60.881 20.885 115.962 1.00 74.62 300 ALA A N 1
ATOM 2407 C CA . ALA A 1 300 ? -59.558 21.281 115.479 1.00 74.62 300 ALA A CA 1
ATOM 2408 C C . ALA A 1 300 ? -58.628 20.076 115.268 1.00 74.62 300 ALA A C 1
ATOM 2410 O O . ALA A 1 300 ? -57.851 20.065 114.319 1.00 74.62 300 ALA A O 1
ATOM 2411 N N . LYS A 1 301 ? -58.713 19.028 116.102 1.00 80.19 301 LYS A N 1
ATOM 2412 C CA . LYS A 1 301 ? -58.004 17.755 115.878 1.00 80.19 301 LYS A CA 1
ATOM 2413 C C . LYS A 1 301 ? -58.512 17.043 114.627 1.00 80.19 301 LYS A C 1
ATOM 2415 O O . LYS A 1 301 ? -57.698 16.583 113.834 1.00 80.19 301 LYS A O 1
ATOM 2420 N N . LYS A 1 302 ? -59.831 16.994 114.424 1.00 84.00 302 LYS A N 1
ATOM 2421 C CA . LYS A 1 302 ? -60.446 16.405 113.229 1.00 84.00 302 LYS A CA 1
ATOM 2422 C C . LYS A 1 302 ? -60.078 17.181 111.960 1.00 84.00 302 LYS A C 1
ATOM 2424 O O . LYS A 1 302 ? -59.716 16.564 110.965 1.00 84.00 302 LYS A O 1
ATOM 2429 N N . GLU A 1 303 ? -60.095 18.512 112.007 1.00 81.62 303 GLU A N 1
ATOM 2430 C CA . GLU A 1 303 ? -59.635 19.378 110.915 1.00 81.62 303 GLU A CA 1
ATOM 2431 C C . GLU A 1 303 ? -58.135 19.207 110.650 1.00 81.62 303 GLU A C 1
ATOM 2433 O O . GLU A 1 303 ? -57.727 19.123 109.495 1.00 81.62 303 GLU A O 1
ATOM 2438 N N . LEU A 1 304 ? -57.304 19.086 111.690 1.00 82.81 304 LEU A N 1
ATOM 2439 C CA . LEU A 1 304 ? -55.866 18.845 111.548 1.00 82.81 304 LEU A CA 1
ATOM 2440 C C . LEU A 1 304 ? -55.573 17.469 110.937 1.00 82.81 304 LEU A C 1
ATOM 2442 O O . LEU A 1 304 ? -54.674 17.344 110.109 1.00 82.81 304 LEU A O 1
ATOM 2446 N N . GLU A 1 305 ? -56.345 16.444 111.292 1.00 85.19 305 GLU A N 1
ATOM 2447 C CA . GLU A 1 305 ? -56.250 15.108 110.703 1.00 85.19 305 GLU A CA 1
ATOM 2448 C C . GLU A 1 305 ? -56.757 15.083 109.251 1.00 85.19 305 GLU A C 1
ATOM 2450 O O . GLU A 1 305 ? -56.143 14.453 108.389 1.00 85.19 305 GLU A O 1
ATOM 2455 N N . GLU A 1 306 ? -57.790 15.866 108.928 1.00 86.31 306 GLU A N 1
ATOM 2456 C CA . GLU A 1 306 ? -58.262 16.060 107.556 1.00 86.31 306 GLU A CA 1
ATOM 2457 C C . GLU A 1 306 ? -57.242 16.826 106.698 1.00 86.31 306 GLU A C 1
ATOM 2459 O O . GLU A 1 306 ? -56.965 16.429 105.563 1.00 86.31 306 GLU A O 1
ATOM 2464 N N . VAL A 1 307 ? -56.635 17.892 107.234 1.00 87.06 307 VAL A N 1
ATOM 2465 C CA . VAL A 1 307 ? -55.543 18.639 106.589 1.00 87.06 307 VAL A CA 1
ATOM 2466 C C . VAL A 1 307 ? -54.327 17.737 106.405 1.00 87.06 307 VAL A C 1
ATOM 2468 O O . VAL A 1 307 ? -53.753 17.719 105.321 1.00 87.06 307 VAL A O 1
ATOM 2471 N N . ARG A 1 308 ? -53.977 16.908 107.395 1.00 90.31 308 ARG A N 1
ATOM 2472 C CA . ARG A 1 308 ? -52.909 15.906 107.276 1.00 90.31 308 ARG A CA 1
ATOM 2473 C C . ARG A 1 308 ? -53.213 14.884 106.179 1.00 90.31 308 ARG A C 1
ATOM 2475 O O . ARG A 1 308 ? -52.336 14.576 105.378 1.00 90.31 308 ARG A O 1
ATOM 2482 N N . GLY A 1 309 ? -54.460 14.424 106.079 1.00 91.81 309 GLY A N 1
ATOM 2483 C CA . GLY A 1 309 ? -54.915 13.557 104.993 1.00 91.81 309 GLY A CA 1
ATOM 2484 C C . GLY A 1 309 ? -54.895 14.241 103.619 1.00 91.81 309 GLY A C 1
ATOM 2485 O O . GLY A 1 309 ? -54.579 13.595 102.622 1.00 91.81 309 GLY A O 1
ATOM 2486 N N . LYS A 1 310 ? -55.206 15.543 103.535 1.00 92.06 310 LYS A N 1
ATOM 2487 C CA . LYS A 1 310 ? -55.074 16.349 102.303 1.00 92.06 310 LYS A CA 1
ATOM 2488 C C . LYS A 1 310 ? -53.605 16.534 101.911 1.00 92.06 310 LYS A C 1
ATOM 2490 O O . LYS A 1 310 ? -53.289 16.414 100.732 1.00 92.06 310 LYS A O 1
ATOM 2495 N N . ILE A 1 311 ? -52.718 16.757 102.882 1.00 88.88 311 ILE A N 1
ATOM 2496 C CA . ILE A 1 311 ? -51.269 16.865 102.667 1.00 88.88 311 ILE A CA 1
ATOM 2497 C C . ILE A 1 311 ? -50.704 15.538 102.153 1.00 88.88 311 ILE A C 1
ATOM 2499 O O . ILE A 1 311 ? -49.985 15.549 101.159 1.00 88.88 311 ILE A O 1
ATOM 2503 N N . GLU A 1 312 ? -51.055 14.396 102.756 1.00 91.38 312 GLU A N 1
ATOM 2504 C CA . GLU A 1 312 ? -50.554 13.096 102.283 1.00 91.38 312 GLU A CA 1
ATOM 2505 C C . GLU A 1 312 ? -51.105 12.749 100.889 1.00 91.38 312 GLU A C 1
ATOM 2507 O O . GLU A 1 312 ? -50.364 12.265 100.036 1.00 91.38 312 GLU A O 1
ATOM 2512 N N . ARG A 1 313 ? -52.375 13.080 100.602 1.00 92.44 313 ARG A N 1
ATOM 2513 C CA . ARG A 1 313 ? -52.946 12.946 99.249 1.00 92.44 313 ARG A CA 1
ATOM 2514 C C . ARG A 1 313 ? -52.221 13.816 98.222 1.00 92.44 313 ARG A C 1
ATOM 2516 O O . ARG A 1 313 ? -51.824 13.302 97.184 1.00 92.44 313 ARG A O 1
ATOM 2523 N N . SER A 1 314 ? -51.999 15.094 98.530 1.00 91.00 314 SER A N 1
ATOM 2524 C CA . SER A 1 314 ? -51.269 16.018 97.652 1.00 91.00 314 SER A CA 1
ATOM 2525 C C . SER A 1 314 ? -49.816 15.576 97.444 1.00 91.00 314 SER A C 1
ATOM 2527 O O . SER A 1 314 ? -49.298 15.646 96.335 1.00 91.00 314 SER A O 1
ATOM 2529 N N . LYS A 1 315 ? -49.163 15.033 98.476 1.00 93.50 315 LYS A N 1
ATOM 2530 C CA . LYS A 1 315 ? -47.813 14.466 98.382 1.00 93.50 315 LYS A CA 1
ATOM 2531 C C . LYS A 1 315 ? -47.758 13.246 97.455 1.00 93.50 315 LYS A C 1
ATOM 2533 O O . LYS A 1 315 ? -46.855 13.174 96.622 1.00 93.50 315 LYS A O 1
ATOM 2538 N N . ASN A 1 316 ? -48.723 12.331 97.557 1.00 92.75 316 ASN A N 1
ATOM 2539 C CA . ASN A 1 316 ? -48.834 11.183 96.650 1.00 92.75 316 ASN A CA 1
ATOM 2540 C C . ASN A 1 316 ? -49.123 11.625 95.208 1.00 92.75 316 ASN A C 1
ATOM 2542 O O . ASN A 1 316 ? -48.543 11.085 94.271 1.00 92.75 316 ASN A O 1
ATOM 2546 N N . GLU A 1 317 ? -49.961 12.645 95.019 1.00 93.00 317 GLU A N 1
ATOM 2547 C CA . GLU A 1 317 ? -50.235 13.232 93.704 1.00 93.00 317 GLU A CA 1
ATOM 2548 C C . GLU A 1 317 ? -48.979 13.868 93.090 1.00 93.00 317 GLU A C 1
ATOM 2550 O O . GLU A 1 317 ? -48.658 13.594 91.937 1.00 93.00 317 GLU A O 1
ATOM 2555 N N . VAL A 1 318 ? -48.189 14.615 93.871 1.00 92.94 318 VAL A N 1
ATOM 2556 C CA . VAL A 1 318 ? -46.886 15.145 93.431 1.00 92.94 318 VAL A CA 1
ATOM 2557 C C . VAL A 1 318 ? -45.911 14.017 93.078 1.00 92.94 318 VAL A C 1
ATOM 2559 O O . VAL A 1 318 ? -45.156 14.144 92.116 1.00 92.94 318 VAL A O 1
ATOM 2562 N N . GLN A 1 319 ? -45.907 12.907 93.822 1.00 93.75 319 GLN A N 1
ATOM 2563 C CA . GLN A 1 319 ? -45.061 11.752 93.508 1.00 93.75 319 GLN A CA 1
ATOM 2564 C C . GLN A 1 319 ? -45.487 11.071 92.198 1.00 93.75 319 GLN A C 1
ATOM 2566 O O . GLN A 1 319 ? -44.625 10.745 91.382 1.00 93.75 319 GLN A O 1
ATOM 2571 N N . ASN A 1 320 ? -46.792 10.928 91.959 1.00 92.56 320 ASN A N 1
ATOM 2572 C CA . ASN A 1 320 ? -47.329 10.417 90.698 1.00 92.56 320 ASN A CA 1
ATOM 2573 C C . ASN A 1 320 ? -46.999 11.355 89.528 1.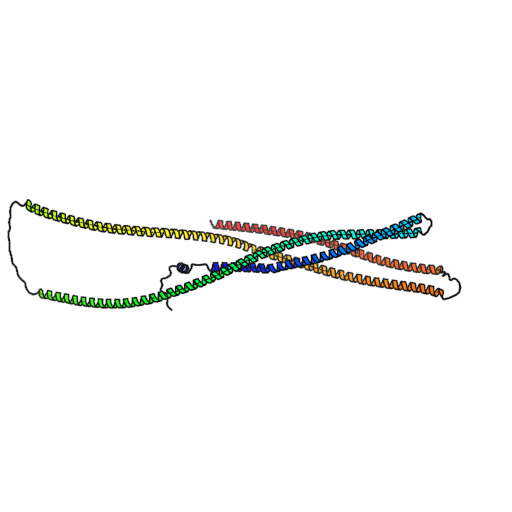00 92.56 320 ASN A C 1
ATOM 2575 O O . ASN A 1 320 ? -46.528 10.885 88.496 1.00 92.56 320 ASN A O 1
ATOM 2579 N N . LEU A 1 321 ? -47.153 12.673 89.705 1.00 94.00 321 LEU A N 1
ATOM 2580 C CA . LEU A 1 321 ? -46.795 13.668 88.689 1.00 94.00 321 LEU A CA 1
ATOM 2581 C C . LEU A 1 321 ? -45.301 13.623 88.346 1.00 94.00 321 LEU A C 1
ATOM 2583 O O . LEU A 1 321 ? -44.939 13.642 87.171 1.00 94.00 321 LEU A O 1
ATOM 2587 N N . LYS A 1 322 ? -44.425 13.478 89.348 1.00 94.56 322 LYS A N 1
ATOM 2588 C CA . LYS A 1 322 ? -42.982 13.286 89.122 1.00 94.56 322 LYS A CA 1
ATOM 2589 C C . LYS A 1 322 ? -42.677 11.998 88.357 1.00 94.56 322 LYS A C 1
ATOM 2591 O O . LYS A 1 322 ? -41.801 12.003 87.497 1.00 94.56 322 LYS A O 1
ATOM 2596 N N . ALA A 1 323 ? -43.390 10.909 88.642 1.00 94.44 323 ALA A N 1
ATOM 2597 C CA . ALA A 1 323 ? -43.240 9.662 87.895 1.00 94.44 323 ALA A CA 1
ATOM 2598 C C . ALA A 1 323 ? -43.693 9.822 86.432 1.00 94.44 323 ALA A C 1
ATOM 2600 O O . ALA A 1 323 ? -42.989 9.376 85.527 1.00 94.44 323 ALA A O 1
ATOM 2601 N N . THR A 1 324 ? -44.809 10.521 86.184 1.00 94.25 324 THR A N 1
ATOM 2602 C CA . THR A 1 324 ? -45.259 10.827 84.815 1.00 94.25 324 THR A CA 1
ATOM 2603 C C . THR A 1 324 ? -44.309 11.772 84.083 1.00 94.25 324 THR A C 1
ATOM 2605 O O . THR A 1 324 ? -44.058 11.576 82.899 1.00 94.25 324 THR A O 1
ATOM 2608 N N . GLU A 1 325 ? -43.719 12.754 84.773 1.00 94.31 325 GLU A N 1
ATOM 2609 C CA . GLU A 1 325 ? -42.714 13.650 84.191 1.00 94.31 325 GLU A CA 1
ATOM 2610 C C . GLU A 1 325 ? -41.467 12.869 83.760 1.00 94.31 325 GLU A C 1
ATOM 2612 O O . GLU A 1 325 ? -40.965 13.065 82.655 1.00 94.31 325 GLU A O 1
ATOM 2617 N N . ALA A 1 326 ? -40.981 11.952 84.602 1.00 94.31 326 ALA A N 1
ATOM 2618 C CA . ALA A 1 326 ? -39.841 11.103 84.270 1.00 94.31 326 ALA A CA 1
ATOM 2619 C C . ALA A 1 326 ? -40.130 10.184 83.068 1.00 94.31 326 ALA A C 1
ATOM 2621 O O . ALA A 1 326 ? -39.274 10.042 82.195 1.00 94.31 326 ALA A O 1
ATOM 2622 N N . ALA A 1 327 ? -41.338 9.612 82.988 1.00 95.06 327 ALA A N 1
ATOM 2623 C CA . ALA A 1 327 ? -41.763 8.799 81.849 1.00 95.06 327 ALA A CA 1
ATOM 2624 C C . ALA A 1 327 ? -41.807 9.616 80.545 1.00 95.06 327 ALA A C 1
ATOM 2626 O O . ALA A 1 327 ? -41.214 9.205 79.551 1.00 95.06 327 ALA A O 1
ATOM 2627 N N . LEU A 1 328 ? -42.414 10.809 80.571 1.00 95.12 328 LEU A N 1
ATOM 2628 C CA . LEU A 1 328 ? -42.473 11.706 79.411 1.00 95.12 328 LEU A CA 1
ATOM 2629 C C . LEU A 1 328 ? -41.088 12.195 78.974 1.00 95.12 328 LEU A C 1
ATOM 2631 O O . LEU A 1 328 ? -40.830 12.308 77.780 1.00 95.12 328 LEU A O 1
ATOM 2635 N N . ARG A 1 329 ? -40.173 12.462 79.917 1.00 96.19 329 ARG A N 1
ATOM 2636 C CA . ARG A 1 329 ? -38.776 12.799 79.594 1.00 96.19 329 ARG A CA 1
ATOM 2637 C C . ARG A 1 329 ? -38.072 11.642 78.888 1.00 96.19 329 ARG A C 1
ATOM 2639 O O . ARG A 1 329 ? -37.408 11.875 77.886 1.00 96.19 329 ARG A O 1
ATOM 2646 N N . SER A 1 330 ? -38.251 10.411 79.371 1.00 95.12 330 SER A N 1
ATOM 2647 C CA . SER A 1 330 ? -37.689 9.221 78.721 1.00 95.12 330 SER A CA 1
ATOM 2648 C C . SER A 1 330 ? -38.265 9.001 77.321 1.00 95.12 330 SER A C 1
ATOM 2650 O O . SER A 1 330 ? -37.540 8.586 76.421 1.00 95.12 330 SER A O 1
ATOM 2652 N N . GLU A 1 331 ? -39.557 9.261 77.132 1.00 95.31 331 GLU A N 1
ATOM 2653 C CA . GLU A 1 331 ? -40.216 9.148 75.830 1.00 95.31 331 GLU A CA 1
ATOM 2654 C C . GLU A 1 331 ? -39.761 10.253 74.865 1.00 95.31 331 GLU A C 1
ATOM 2656 O O . GLU A 1 331 ? -39.508 9.983 73.693 1.00 95.31 331 GLU A O 1
ATOM 2661 N N . LEU A 1 332 ? -39.562 11.480 75.359 1.00 94.88 332 LEU A N 1
ATOM 2662 C CA . LEU A 1 332 ? -38.998 12.583 74.580 1.00 94.88 332 LEU A CA 1
ATOM 2663 C C . LEU A 1 332 ? -37.568 12.277 74.116 1.00 94.88 332 LEU A C 1
ATOM 2665 O O . LEU A 1 332 ? -37.263 12.478 72.945 1.00 94.88 332 LEU A O 1
ATOM 2669 N N . GLU A 1 333 ? -36.715 11.762 75.005 1.00 95.44 333 GLU A N 1
ATOM 2670 C CA . GLU A 1 333 ? -35.346 11.345 74.671 1.00 95.44 333 GLU A CA 1
ATOM 2671 C C . GLU A 1 333 ? -35.353 10.265 73.575 1.00 95.44 333 GLU A C 1
ATOM 2673 O O . GLU A 1 333 ? -34.635 10.376 72.582 1.00 95.44 333 GLU A O 1
ATOM 2678 N N . LYS A 1 334 ? -36.240 9.265 73.697 1.00 96.69 334 LYS A N 1
ATOM 2679 C CA . LYS A 1 334 ? -36.420 8.217 72.681 1.00 96.69 334 LYS A CA 1
ATOM 2680 C C . LYS A 1 334 ? -36.842 8.800 71.328 1.00 96.69 334 LYS A C 1
ATOM 2682 O O . LYS A 1 334 ? -36.256 8.449 70.309 1.00 96.69 334 LYS A O 1
ATOM 2687 N N . ASN A 1 335 ? -37.808 9.718 71.316 1.00 93.94 335 ASN A N 1
ATOM 2688 C CA . ASN A 1 335 ? -38.2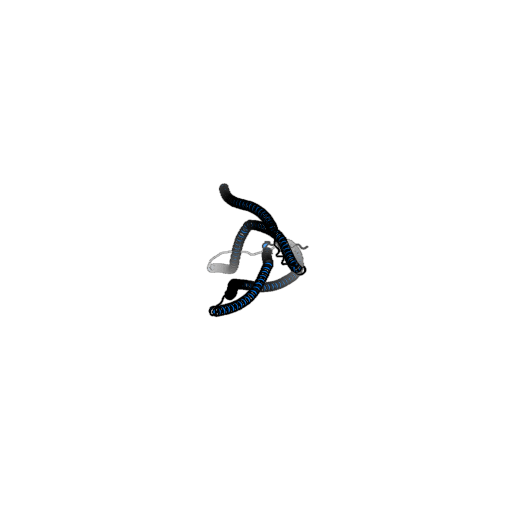72 10.371 70.089 1.00 93.94 335 ASN A CA 1
ATOM 2689 C C . ASN A 1 335 ? -37.181 11.235 69.435 1.00 93.94 335 ASN A C 1
ATOM 2691 O O . ASN A 1 335 ? -37.106 11.296 68.210 1.00 93.94 335 ASN A O 1
ATOM 2695 N N . ILE A 1 336 ? -36.322 11.890 70.226 1.00 95.94 336 ILE A N 1
ATOM 2696 C CA . ILE A 1 336 ? -35.170 12.640 69.702 1.00 95.94 336 ILE A CA 1
ATOM 2697 C C . ILE A 1 336 ? -34.205 11.688 68.987 1.00 95.94 336 ILE A C 1
ATOM 2699 O O . ILE A 1 336 ? -33.817 11.969 67.854 1.00 95.94 336 ILE A O 1
ATOM 2703 N N . MET A 1 337 ? -33.882 10.542 69.596 1.00 95.25 337 MET A N 1
ATOM 2704 C CA . MET A 1 337 ? -33.020 9.535 68.967 1.00 95.25 337 MET A CA 1
ATOM 2705 C C . MET A 1 337 ? -33.625 8.977 67.668 1.00 95.25 337 MET A C 1
ATOM 2707 O O . MET A 1 337 ? -32.926 8.868 66.662 1.00 95.25 337 MET A O 1
ATOM 2711 N N . GLU A 1 338 ? -34.926 8.665 67.658 1.00 95.25 338 GLU A N 1
ATOM 2712 C CA . GLU A 1 338 ? -35.628 8.187 66.455 1.00 95.25 338 GLU A CA 1
ATOM 2713 C C . GLU A 1 338 ? -35.624 9.242 65.331 1.00 95.25 338 GLU A C 1
ATOM 2715 O O . GLU A 1 338 ? -35.411 8.910 64.163 1.00 95.25 338 GLU A O 1
ATOM 2720 N N . LEU A 1 339 ? -35.793 10.528 65.663 1.00 95.19 339 LEU A N 1
ATOM 2721 C CA . LEU A 1 339 ? -35.713 11.624 64.690 1.00 95.19 339 LEU A CA 1
ATOM 2722 C C . LEU A 1 339 ? -34.308 11.789 64.103 1.00 95.19 339 LEU A C 1
ATOM 2724 O O . LEU A 1 339 ? -34.177 12.031 62.902 1.00 95.19 339 LEU A O 1
ATOM 2728 N N . GLU A 1 340 ? -33.258 11.666 64.914 1.00 95.00 340 GLU A N 1
ATOM 2729 C CA . GLU A 1 340 ? -31.875 11.704 64.427 1.00 95.00 340 GLU A CA 1
ATOM 2730 C C . GLU A 1 340 ? -31.580 10.540 63.473 1.00 95.00 340 GLU A C 1
ATOM 2732 O O . GLU A 1 340 ? -30.966 10.747 62.423 1.00 95.00 340 GLU A O 1
ATOM 2737 N N . GLU A 1 341 ? -32.088 9.342 63.774 1.00 96.38 341 GLU A N 1
ATOM 2738 C CA . GLU A 1 341 ? -31.965 8.176 62.897 1.00 96.38 341 GLU A CA 1
ATOM 2739 C C . GLU A 1 341 ? -32.683 8.390 61.554 1.00 96.38 341 GLU A C 1
ATOM 2741 O O . GLU A 1 341 ? -32.128 8.083 60.493 1.00 96.38 341 GLU A O 1
ATOM 2746 N N . ILE A 1 342 ? -33.893 8.960 61.576 1.00 95.62 342 ILE A N 1
ATOM 2747 C CA . ILE A 1 342 ? -34.641 9.301 60.358 1.00 95.62 342 ILE A CA 1
ATOM 2748 C C . ILE A 1 342 ? -33.880 10.342 59.532 1.00 95.62 342 ILE A C 1
ATOM 2750 O O . ILE A 1 342 ? -33.714 10.146 58.329 1.00 95.62 342 ILE A O 1
ATOM 2754 N N . ARG A 1 343 ? -33.357 11.406 60.155 1.00 95.19 343 ARG A N 1
ATOM 2755 C CA . ARG A 1 343 ? -32.577 12.441 59.449 1.00 95.19 343 ARG A CA 1
ATOM 2756 C C . ARG A 1 343 ? -31.297 11.883 58.834 1.00 95.19 343 ARG A C 1
ATOM 2758 O O . ARG A 1 343 ? -30.926 12.273 57.728 1.00 95.19 343 ARG A O 1
ATOM 2765 N N . HIS A 1 344 ? -30.624 10.964 59.523 1.00 95.31 344 HIS A N 1
ATOM 2766 C CA . HIS A 1 344 ? -29.459 10.279 58.971 1.00 95.31 344 HIS A CA 1
ATOM 2767 C C . HIS A 1 344 ? -29.840 9.440 57.742 1.00 95.31 344 HIS A C 1
ATOM 2769 O O . HIS A 1 344 ? -29.192 9.538 56.699 1.00 95.31 344 HIS A O 1
ATOM 2775 N N . LYS A 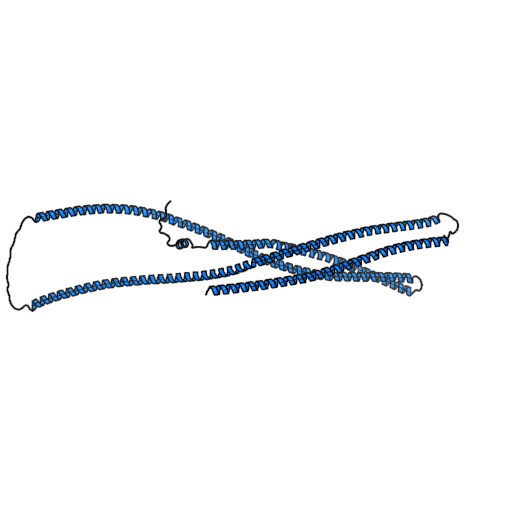1 345 ? -30.924 8.655 57.834 1.00 94.88 345 LYS A N 1
ATOM 2776 C CA . LYS A 1 345 ? -31.453 7.871 56.706 1.00 94.88 345 LYS A CA 1
ATOM 2777 C C . LYS A 1 345 ? -31.842 8.764 55.526 1.00 94.88 345 LYS A C 1
ATOM 2779 O O . LYS A 1 345 ? -31.488 8.444 54.396 1.00 94.88 345 LYS A O 1
ATOM 2784 N N . GLU A 1 346 ? -32.491 9.897 55.779 1.00 93.50 346 GLU A N 1
ATOM 2785 C CA . GLU A 1 346 ? -32.849 10.883 54.755 1.00 93.50 346 GLU A CA 1
ATOM 2786 C C . GLU A 1 346 ? -31.604 11.415 54.025 1.00 93.50 346 GLU A C 1
ATOM 2788 O O . GLU A 1 346 ? -31.542 11.372 52.796 1.00 93.50 346 GLU A O 1
ATOM 2793 N N . GLY A 1 347 ? -30.557 11.808 54.760 1.00 93.06 347 GLY A N 1
ATOM 2794 C CA . GLY A 1 347 ? -29.290 12.245 54.163 1.00 93.06 347 GLY A CA 1
ATOM 2795 C C . GLY A 1 347 ? -28.628 11.171 53.287 1.00 93.06 347 GLY A C 1
ATOM 2796 O O . GLY A 1 347 ? -28.139 11.470 52.193 1.00 93.06 347 GLY A O 1
ATOM 2797 N N . MET A 1 348 ? -28.673 9.905 53.717 1.00 93.12 348 MET A N 1
ATOM 2798 C CA . MET A 1 348 ? -28.189 8.782 52.905 1.00 93.12 348 MET A CA 1
ATOM 2799 C C . MET A 1 348 ? -29.015 8.607 51.626 1.00 93.12 348 MET A C 1
ATOM 2801 O O . MET A 1 348 ? -28.443 8.397 50.557 1.00 93.12 348 MET A O 1
ATOM 2805 N N . THR A 1 349 ? -30.345 8.723 51.709 1.00 93.12 349 THR A N 1
ATOM 2806 C CA . THR A 1 349 ? -31.212 8.616 50.527 1.00 93.12 349 THR A CA 1
ATOM 2807 C C . THR A 1 349 ? -30.998 9.759 49.542 1.00 93.12 349 THR A C 1
ATOM 2809 O O . THR A 1 349 ? -30.937 9.495 48.347 1.00 93.12 349 THR A O 1
ATOM 2812 N N . ILE A 1 350 ? -30.795 10.995 50.013 1.00 94.88 350 ILE A N 1
ATOM 2813 C CA . ILE A 1 350 ? -30.485 12.143 49.147 1.00 94.88 350 ILE A CA 1
ATOM 2814 C C . ILE A 1 350 ? -29.175 11.897 48.393 1.00 94.88 350 ILE A C 1
ATOM 2816 O O . ILE A 1 350 ? -29.129 12.076 47.182 1.00 94.88 350 ILE A O 1
ATOM 2820 N N . THR A 1 351 ? -28.142 11.404 49.082 1.00 93.12 351 THR A N 1
ATOM 2821 C CA . THR A 1 351 ? -26.846 11.085 48.454 1.00 93.12 351 THR A CA 1
ATOM 2822 C C . THR A 1 351 ? -26.978 9.981 47.395 1.00 93.12 351 THR A C 1
ATOM 2824 O O . THR A 1 351 ? -26.353 10.040 46.336 1.00 93.12 351 THR A O 1
ATOM 2827 N N . ALA A 1 352 ? -27.812 8.968 47.654 1.00 93.75 352 ALA A N 1
ATOM 2828 C CA . ALA A 1 352 ? -28.091 7.918 46.679 1.00 93.75 352 ALA A CA 1
ATOM 2829 C C . ALA A 1 352 ? -28.874 8.451 45.465 1.00 93.75 352 ALA A C 1
ATOM 2831 O O . ALA A 1 352 ? -28.563 8.077 44.338 1.00 93.75 352 ALA A O 1
ATOM 2832 N N . ILE A 1 353 ? -29.847 9.344 45.680 1.00 94.69 353 ILE A N 1
ATOM 2833 C CA . ILE A 1 353 ? -30.614 9.985 44.602 1.00 94.69 353 ILE A CA 1
ATOM 2834 C C . ILE A 1 353 ? -29.685 10.802 43.704 1.00 94.69 353 ILE A C 1
ATOM 2836 O O . ILE A 1 353 ? -29.705 10.589 42.498 1.00 94.69 353 ILE A O 1
ATOM 2840 N N . THR A 1 354 ? -28.812 11.643 44.270 1.00 94.38 354 THR A N 1
ATOM 2841 C CA . THR A 1 354 ? -27.864 12.437 43.468 1.00 94.38 354 THR A CA 1
ATOM 2842 C C . THR A 1 354 ? -26.919 11.555 42.652 1.00 94.38 354 THR A C 1
ATOM 2844 O O . THR A 1 354 ? -26.638 11.855 41.499 1.00 94.38 354 THR A O 1
ATOM 2847 N N . SER A 1 355 ? -26.482 10.418 43.206 1.00 94.81 355 SER A N 1
ATOM 2848 C CA . SER A 1 355 ? -25.654 9.455 42.466 1.00 94.81 355 SER A CA 1
ATOM 2849 C C . SER A 1 355 ? -26.397 8.849 41.271 1.00 94.81 355 SER A C 1
ATOM 2851 O O . SER A 1 355 ? -25.807 8.668 40.211 1.00 94.81 355 SER A O 1
ATOM 2853 N N . VAL A 1 356 ? -27.682 8.521 41.434 1.00 95.62 356 VAL A N 1
ATOM 2854 C CA . VAL A 1 356 ? -28.511 7.973 40.349 1.00 95.62 356 VAL A CA 1
ATOM 2855 C C . VAL A 1 356 ? -28.825 9.043 39.301 1.00 95.62 356 VAL A C 1
ATOM 2857 O O . VAL A 1 356 ? -28.845 8.737 38.112 1.00 95.62 356 VAL A O 1
ATOM 2860 N N . GLU A 1 357 ? -29.047 10.292 39.714 1.00 95.94 357 GLU A N 1
ATOM 2861 C CA . GLU A 1 357 ? -29.233 11.426 38.800 1.00 95.94 357 GLU A CA 1
ATOM 2862 C C . GLU A 1 357 ? -27.984 11.665 37.937 1.00 95.94 357 GLU A C 1
ATOM 2864 O O . GLU A 1 357 ? -28.105 11.854 36.726 1.00 95.94 357 GLU A O 1
ATOM 2869 N N . ASP A 1 358 ? -26.785 11.582 38.519 1.00 94.12 358 ASP A N 1
ATOM 2870 C CA . ASP A 1 358 ? -25.523 11.695 37.779 1.00 94.12 358 ASP A CA 1
ATOM 2871 C C . ASP A 1 358 ? -25.326 10.542 36.779 1.00 94.12 358 ASP A C 1
ATOM 2873 O O . ASP A 1 358 ? -24.926 10.773 35.633 1.00 94.12 358 ASP A O 1
ATOM 2877 N N . GLU A 1 359 ? -25.639 9.302 37.173 1.00 94.06 359 GLU A N 1
ATOM 2878 C CA . GLU A 1 359 ? -25.607 8.145 36.267 1.00 94.06 359 GLU A CA 1
ATOM 2879 C C . GLU A 1 359 ? -26.603 8.297 35.112 1.00 94.06 359 GLU A C 1
ATOM 2881 O O . GLU A 1 359 ? -26.249 8.023 33.965 1.00 94.06 359 GLU A O 1
ATOM 2886 N N . LEU A 1 360 ? -27.815 8.789 35.387 1.00 95.62 360 LEU A N 1
ATOM 2887 C CA . LEU A 1 360 ? -28.835 9.029 34.367 1.00 95.62 360 LEU A CA 1
ATOM 2888 C C . LEU A 1 360 ? -28.365 10.076 33.350 1.00 95.62 360 LEU A C 1
ATOM 2890 O O . LEU A 1 360 ? -28.375 9.817 32.146 1.00 95.62 360 LEU A O 1
ATOM 2894 N N . ASN A 1 361 ? -27.863 11.214 33.833 1.00 94.69 361 ASN A N 1
ATOM 2895 C CA . ASN A 1 361 ? -27.326 12.274 32.980 1.00 94.69 361 ASN A CA 1
ATOM 2896 C C . ASN A 1 361 ? -26.161 11.773 32.112 1.00 94.69 361 ASN A C 1
ATOM 2898 O O . ASN A 1 361 ? -26.038 12.147 30.944 1.00 94.69 361 ASN A O 1
ATOM 2902 N N . LYS A 1 362 ? -25.313 10.895 32.662 1.00 96.25 362 LYS A N 1
ATOM 2903 C CA . LYS A 1 362 ? -24.236 10.253 31.905 1.00 96.25 362 LYS A CA 1
ATOM 2904 C C . LYS A 1 362 ? -24.786 9.337 30.810 1.00 96.25 362 LYS A C 1
ATOM 2906 O O . LYS A 1 362 ? -24.312 9.415 29.678 1.00 96.25 362 LYS A O 1
ATOM 2911 N N . THR A 1 363 ? -25.786 8.508 31.112 1.00 93.00 363 THR A N 1
ATOM 2912 C CA . THR A 1 363 ? -26.401 7.631 30.103 1.00 93.00 363 THR A CA 1
ATOM 2913 C C . THR A 1 363 ? -27.098 8.416 28.995 1.00 93.00 363 THR A C 1
ATOM 2915 O O . THR A 1 363 ? -26.963 8.057 27.828 1.00 93.00 363 THR A O 1
ATOM 2918 N N . ASP A 1 364 ? -27.754 9.533 29.316 1.00 94.31 364 ASP A N 1
ATOM 2919 C CA . ASP A 1 364 ? -28.379 10.406 28.317 1.00 94.31 364 ASP A CA 1
ATOM 2920 C C . ASP A 1 364 ? -27.329 11.040 27.384 1.00 94.31 364 ASP A C 1
ATOM 2922 O O . ASP A 1 364 ? -27.509 11.104 26.162 1.00 94.31 364 ASP A O 1
ATOM 2926 N N . ALA A 1 365 ? -26.179 11.451 27.929 1.00 93.19 365 ALA A N 1
ATOM 2927 C CA . ALA A 1 365 ? -25.057 11.943 27.128 1.00 93.19 365 ALA A CA 1
ATOM 2928 C C . ALA A 1 365 ? -24.455 10.849 26.220 1.00 93.19 365 ALA A C 1
ATOM 2930 O O . ALA A 1 365 ? -24.094 11.118 25.074 1.00 93.19 365 ALA A O 1
ATOM 2931 N N . GLU A 1 366 ? -24.369 9.605 26.695 1.00 93.25 366 GLU A N 1
ATOM 2932 C CA . GLU A 1 366 ? -23.902 8.472 25.886 1.00 93.25 366 GLU A CA 1
ATOM 2933 C C . GLU 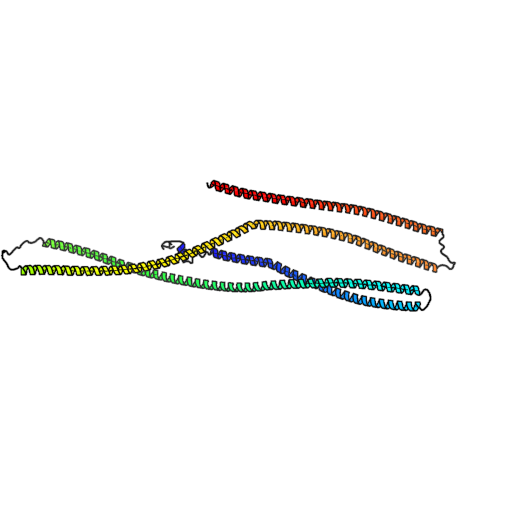A 1 366 ? -24.887 8.130 24.755 1.00 93.25 366 GLU A C 1
ATOM 2935 O O . GLU A 1 366 ? -24.457 7.927 23.618 1.00 93.25 366 GLU A O 1
ATOM 2940 N N . ILE A 1 367 ? -26.198 8.143 25.025 1.00 91.06 367 ILE A N 1
ATOM 2941 C CA . ILE A 1 367 ? -27.245 7.906 24.017 1.00 91.06 367 ILE A CA 1
ATOM 2942 C C . ILE A 1 367 ? -27.169 8.954 22.903 1.00 91.06 367 ILE A C 1
ATOM 2944 O O . ILE A 1 367 ? -27.078 8.596 21.729 1.00 91.06 367 ILE A O 1
ATOM 2948 N N . THR A 1 368 ? -27.122 10.241 23.252 1.00 93.75 368 THR A N 1
ATOM 2949 C CA . THR A 1 368 ? -27.037 11.325 22.253 1.00 93.75 368 THR A CA 1
ATOM 2950 C C . THR A 1 368 ? -25.768 11.241 21.396 1.00 93.75 368 THR A C 1
ATOM 2952 O O . THR A 1 368 ? -25.799 11.541 20.199 1.00 93.75 368 THR A O 1
ATOM 2955 N N . ALA A 1 369 ? -24.649 10.779 21.964 1.00 92.94 369 ALA A N 1
ATOM 2956 C CA . ALA A 1 369 ? -23.420 10.543 21.210 1.00 92.94 369 ALA A CA 1
ATOM 2957 C C . ALA A 1 369 ? -23.542 9.366 20.224 1.00 92.94 369 ALA A C 1
ATOM 2959 O O . ALA A 1 369 ? -23.000 9.438 19.117 1.00 92.94 369 ALA A O 1
ATOM 2960 N N . VAL A 1 370 ? -24.245 8.292 20.601 1.00 91.56 370 VAL A N 1
ATOM 2961 C CA . VAL A 1 370 ? -24.516 7.150 19.712 1.00 91.56 370 VAL A CA 1
ATOM 2962 C C . VAL A 1 370 ? -25.447 7.557 18.571 1.00 91.56 370 VAL A C 1
ATOM 2964 O O . VAL A 1 370 ? -25.144 7.250 17.422 1.00 91.56 370 VAL A O 1
ATOM 2967 N N . GLU A 1 371 ? -26.510 8.317 18.844 1.00 90.50 371 GLU A N 1
ATOM 2968 C CA . GLU A 1 371 ? -27.441 8.802 17.812 1.00 90.50 371 GLU A CA 1
ATOM 2969 C C . GLU A 1 371 ? -26.748 9.683 16.758 1.00 90.50 371 GLU A C 1
ATOM 2971 O O . GLU A 1 371 ? -27.025 9.578 15.561 1.00 90.50 371 GLU A O 1
ATOM 2976 N N . LEU A 1 372 ? -25.806 10.538 17.179 1.00 91.25 372 LEU A N 1
ATOM 2977 C CA . LEU A 1 372 ? -25.001 11.343 16.254 1.00 91.25 372 LEU A CA 1
ATOM 2978 C C . LEU A 1 372 ? -24.110 10.475 15.356 1.00 91.25 372 LEU A C 1
ATOM 2980 O O . LEU A 1 372 ? -24.017 10.744 14.157 1.00 91.25 372 LEU A O 1
ATOM 2984 N N . LYS A 1 373 ? -23.480 9.434 15.914 1.00 90.56 373 LYS A N 1
ATOM 2985 C CA . LYS A 1 373 ? -22.652 8.489 15.147 1.00 90.56 373 LYS A CA 1
ATOM 2986 C C . LYS A 1 373 ? -23.484 7.655 14.179 1.00 90.56 373 LYS A C 1
ATOM 2988 O O . LYS A 1 373 ? -23.101 7.526 13.022 1.00 90.56 373 LYS A O 1
ATOM 2993 N N . GLU A 1 374 ? -24.641 7.157 14.612 1.00 86.69 374 GLU A N 1
ATOM 2994 C CA . GLU A 1 374 ? -25.566 6.420 13.745 1.00 86.69 374 GLU A CA 1
ATOM 2995 C C . GLU A 1 374 ? -26.003 7.286 12.558 1.00 86.69 374 GLU A C 1
ATOM 2997 O O . GLU A 1 374 ? -26.033 6.820 11.420 1.00 86.69 374 GLU A O 1
ATOM 3002 N N . LYS A 1 375 ? -26.308 8.567 12.797 1.00 86.25 375 LYS A N 1
ATOM 3003 C CA . LYS A 1 375 ? -26.690 9.496 11.730 1.00 86.25 375 LYS A CA 1
ATOM 3004 C C . LYS A 1 375 ? -25.568 9.695 10.702 1.00 86.25 375 LYS A C 1
ATOM 3006 O O . LYS A 1 375 ? -25.862 9.667 9.509 1.00 86.25 375 LYS A O 1
ATOM 3011 N N . ASP A 1 376 ? -24.322 9.858 11.151 1.00 85.00 376 ASP A N 1
ATOM 3012 C CA . ASP A 1 376 ? -23.136 9.979 10.285 1.00 85.00 376 ASP A CA 1
ATOM 3013 C C . ASP A 1 376 ? -22.889 8.695 9.470 1.00 85.00 376 ASP A C 1
ATOM 3015 O O . ASP A 1 376 ? -22.669 8.734 8.260 1.00 85.00 376 ASP A O 1
ATOM 3019 N N . GLU A 1 377 ? -23.007 7.522 10.097 1.00 83.38 377 GLU A N 1
ATOM 3020 C CA . GLU A 1 377 ? -22.899 6.234 9.400 1.00 83.38 377 GLU A CA 1
ATOM 3021 C C . GLU A 1 377 ? -24.029 6.026 8.384 1.00 83.38 377 GLU A C 1
ATOM 3023 O O . GLU A 1 377 ? -23.798 5.528 7.281 1.00 83.38 377 GLU A O 1
ATOM 3028 N N . ARG A 1 378 ? -25.251 6.454 8.710 1.00 82.19 378 ARG A N 1
ATOM 3029 C CA . ARG A 1 378 ? -26.401 6.367 7.806 1.00 82.19 378 ARG A CA 1
ATOM 3030 C C . ARG A 1 378 ? -26.259 7.281 6.592 1.00 82.19 378 ARG A C 1
ATOM 3032 O O . ARG A 1 378 ? -26.706 6.907 5.508 1.00 82.19 378 ARG A O 1
ATOM 3039 N N . GLU A 1 379 ? -25.641 8.447 6.759 1.00 82.25 379 GLU A N 1
ATOM 3040 C CA . GLU A 1 379 ? -25.292 9.344 5.655 1.00 82.25 379 GLU A CA 1
ATOM 3041 C C . GLU A 1 379 ? -24.268 8.682 4.723 1.00 82.25 379 GLU A C 1
ATOM 3043 O O . GLU A 1 379 ? -24.517 8.589 3.521 1.00 82.25 379 GLU A O 1
ATOM 3048 N N . LYS A 1 380 ? -23.215 8.064 5.278 1.00 81.38 380 LYS A N 1
ATOM 3049 C CA . LYS A 1 380 ? -22.226 7.287 4.501 1.00 81.38 380 LYS A CA 1
ATOM 3050 C C . LYS A 1 380 ? -22.849 6.106 3.752 1.00 81.38 380 LYS A C 1
ATOM 3052 O O . LYS A 1 380 ? -22.500 5.852 2.601 1.00 81.38 380 LYS A O 1
ATOM 3057 N N . ILE A 1 381 ? -23.805 5.398 4.362 1.00 82.06 381 ILE A N 1
ATOM 3058 C CA . ILE A 1 381 ? -24.565 4.329 3.686 1.00 82.06 381 ILE A CA 1
ATOM 3059 C C . ILE A 1 381 ? -25.384 4.889 2.511 1.00 82.06 381 ILE A C 1
ATOM 3061 O O . ILE A 1 381 ? -25.564 4.194 1.512 1.00 82.06 381 ILE A O 1
ATOM 3065 N N . GLY A 1 382 ? -25.862 6.134 2.598 1.00 83.19 382 GLY A N 1
ATOM 3066 C CA . GLY A 1 382 ? -26.563 6.815 1.508 1.00 83.19 382 GLY A CA 1
ATOM 3067 C C . GLY A 1 382 ? -25.683 7.123 0.292 1.00 83.19 382 GLY A C 1
ATOM 3068 O O . GLY A 1 382 ? -26.197 7.146 -0.828 1.00 83.19 382 GLY A O 1
ATOM 3069 N N . ASP A 1 383 ? -24.376 7.312 0.490 1.00 86.12 383 ASP A N 1
ATOM 3070 C CA . ASP A 1 383 ? -23.409 7.573 -0.586 1.00 86.12 383 ASP A CA 1
ATOM 3071 C C . ASP A 1 383 ? -22.779 6.301 -1.172 1.00 86.12 383 ASP A C 1
ATOM 3073 O O . ASP A 1 383 ? -22.319 6.315 -2.315 1.00 86.12 383 ASP A O 1
ATOM 3077 N N . LEU A 1 384 ? -22.839 5.173 -0.456 1.00 81.56 384 LEU A N 1
ATOM 3078 C CA . LEU A 1 384 ? -22.314 3.885 -0.919 1.00 81.56 384 LEU A CA 1
ATOM 3079 C C . LEU A 1 384 ? -22.844 3.456 -2.309 1.00 81.56 384 LEU A C 1
ATOM 3081 O O . LEU A 1 384 ? -22.038 3.010 -3.123 1.00 81.56 384 LEU A O 1
ATOM 3085 N N . PRO A 1 385 ? -24.140 3.623 -2.656 1.00 86.19 385 PRO A N 1
ATOM 3086 C CA . PRO A 1 385 ? -24.632 3.309 -3.997 1.00 86.19 385 PRO A CA 1
ATOM 3087 C C . PRO A 1 385 ? -23.990 4.156 -5.101 1.00 86.19 385 PRO A C 1
ATOM 3089 O O . PRO A 1 385 ? -23.779 3.644 -6.195 1.00 86.19 385 PRO A O 1
ATOM 3092 N N . LYS A 1 386 ? -23.660 5.427 -4.826 1.00 86.69 386 LYS A N 1
ATOM 3093 C CA . LYS A 1 386 ? -22.983 6.292 -5.806 1.00 86.69 386 LYS A CA 1
ATOM 3094 C C . LYS A 1 386 ? -21.553 5.824 -6.031 1.00 86.69 386 LYS A C 1
ATOM 3096 O O . LYS A 1 386 ? -21.148 5.687 -7.175 1.00 86.69 386 LYS A O 1
ATOM 3101 N N . MET A 1 387 ? -20.837 5.491 -4.955 1.00 87.19 387 MET A N 1
ATOM 3102 C CA . MET A 1 387 ? -19.479 4.948 -5.054 1.00 87.19 387 MET A CA 1
ATOM 3103 C C . MET A 1 387 ? -19.449 3.613 -5.809 1.00 87.19 387 MET A C 1
ATOM 3105 O O . MET A 1 387 ? -18.544 3.375 -6.601 1.00 87.19 387 MET A O 1
ATOM 3109 N N . ILE A 1 388 ? -20.446 2.747 -5.591 1.00 85.44 388 ILE A N 1
ATOM 3110 C CA . ILE A 1 388 ? -20.582 1.494 -6.347 1.00 85.44 388 ILE A CA 1
ATOM 3111 C C . ILE A 1 388 ? -20.835 1.791 -7.830 1.00 85.44 388 ILE A C 1
ATOM 3113 O O . ILE A 1 388 ? -20.189 1.189 -8.679 1.00 85.44 388 ILE A O 1
ATOM 3117 N N . GLN A 1 389 ? -21.722 2.737 -8.146 1.00 88.88 389 GLN A N 1
ATOM 3118 C CA . GLN A 1 389 ? -22.005 3.123 -9.528 1.00 88.88 389 GLN A CA 1
ATOM 3119 C C . GLN A 1 389 ? -20.779 3.739 -10.226 1.00 88.88 389 GLN A C 1
ATOM 3121 O O . GLN A 1 389 ? -20.513 3.423 -11.381 1.00 88.88 389 GLN A O 1
ATOM 3126 N N . GLU A 1 390 ? -20.015 4.590 -9.539 1.00 90.12 390 GLU A N 1
ATOM 3127 C CA . GLU A 1 390 ? -18.760 5.158 -10.048 1.00 90.12 390 GLU A CA 1
ATOM 3128 C C . GLU A 1 390 ? -17.721 4.061 -10.316 1.00 90.12 390 GLU A C 1
ATOM 3130 O O . GLU A 1 390 ? -17.122 4.034 -11.390 1.00 90.12 390 GLU A O 1
ATOM 3135 N N . ALA A 1 391 ? -17.576 3.103 -9.396 1.00 86.75 391 ALA A N 1
ATOM 3136 C CA . ALA A 1 391 ? -16.679 1.963 -9.572 1.00 86.75 391 ALA A CA 1
ATOM 3137 C C . ALA A 1 391 ? -17.111 1.032 -10.723 1.00 86.75 391 ALA A C 1
ATOM 3139 O O . ALA A 1 391 ? -16.260 0.469 -11.415 1.00 86.75 391 ALA A O 1
ATOM 3140 N N . GLU A 1 392 ? -18.417 0.861 -10.955 1.00 86.44 392 GLU A N 1
ATOM 3141 C CA . GLU A 1 392 ? -18.938 0.128 -12.117 1.00 86.44 392 GLU A CA 1
ATOM 3142 C C . GLU A 1 392 ? -18.582 0.838 -13.432 1.00 86.44 392 GLU A C 1
ATOM 3144 O O . GLU A 1 392 ? -18.075 0.190 -14.350 1.00 86.44 392 GLU A O 1
ATOM 3149 N N . VAL A 1 393 ? -18.765 2.163 -13.504 1.00 91.06 393 VAL A N 1
ATOM 3150 C CA . VAL A 1 393 ? -18.396 2.969 -14.682 1.00 91.06 393 VAL A CA 1
ATOM 3151 C C . VAL A 1 393 ? -16.889 2.907 -14.943 1.00 91.06 393 VAL A C 1
ATOM 3153 O O . VAL A 1 393 ? -16.483 2.657 -16.076 1.00 91.06 393 VAL A O 1
ATOM 3156 N N . GLU A 1 394 ? -16.059 3.058 -13.909 1.00 88.81 394 GLU A N 1
ATOM 3157 C CA . GLU A 1 394 ? -14.598 2.966 -14.032 1.00 88.81 394 GLU A CA 1
ATOM 3158 C C . GLU A 1 394 ? -14.154 1.563 -14.483 1.00 88.81 394 GLU A C 1
ATOM 3160 O O . GLU A 1 394 ? -13.261 1.417 -15.322 1.00 88.81 394 GLU A O 1
ATOM 3165 N N . SER A 1 395 ? -14.817 0.509 -13.990 1.00 88.88 395 SER A N 1
ATOM 3166 C CA . SER A 1 395 ? -14.564 -0.866 -14.434 1.00 88.88 395 SER A CA 1
ATOM 3167 C C . SER A 1 395 ? -14.879 -1.058 -15.917 1.00 88.88 395 SER A C 1
ATOM 3169 O O . SER A 1 395 ? -14.106 -1.705 -16.631 1.00 88.88 395 SER A O 1
ATOM 3171 N N . ASP A 1 396 ? -15.999 -0.519 -16.391 1.00 90.44 396 ASP A N 1
ATOM 3172 C CA . ASP A 1 396 ? -16.405 -0.636 -17.789 1.00 90.44 396 ASP A CA 1
ATOM 3173 C C . ASP A 1 396 ? -15.522 0.208 -18.719 1.00 90.44 396 ASP A C 1
ATOM 3175 O O . ASP A 1 396 ? -15.154 -0.256 -19.804 1.00 90.44 396 ASP A O 1
ATOM 3179 N N . GLU A 1 397 ? -15.077 1.384 -18.275 1.00 93.75 397 GLU A N 1
ATOM 3180 C CA . GLU A 1 397 ? -14.096 2.188 -19.004 1.00 93.75 397 GLU A CA 1
ATOM 3181 C C . GLU A 1 397 ? -12.751 1.456 -19.126 1.00 93.75 397 GLU A C 1
ATOM 3183 O O . GLU A 1 397 ? -12.206 1.330 -20.227 1.00 93.75 397 GLU A O 1
ATOM 3188 N N . ALA A 1 398 ? -12.248 0.880 -18.031 1.00 87.81 398 ALA A N 1
ATOM 3189 C CA . ALA A 1 398 ? -11.009 0.106 -18.039 1.00 87.81 398 ALA A CA 1
ATOM 3190 C C . ALA A 1 398 ? -11.091 -1.123 -18.965 1.00 87.81 398 ALA A C 1
ATOM 3192 O O . ALA A 1 398 ? -10.120 -1.449 -19.659 1.00 87.81 398 ALA A O 1
ATOM 3193 N N . LYS A 1 399 ? -12.250 -1.798 -19.028 1.00 92.12 399 LYS A N 1
ATOM 3194 C CA . LYS A 1 399 ? -12.485 -2.894 -19.987 1.00 92.12 399 LYS A CA 1
ATOM 3195 C C . LYS A 1 399 ? -12.427 -2.394 -21.427 1.00 92.12 399 LYS A C 1
ATOM 3197 O O . LYS A 1 399 ? -11.709 -2.989 -22.228 1.00 92.12 399 LYS A O 1
ATOM 3202 N N . SER A 1 400 ? -13.116 -1.296 -21.740 1.00 90.88 400 SER A N 1
ATOM 3203 C CA . SER A 1 400 ? -13.108 -0.689 -23.079 1.00 90.88 400 SER A CA 1
ATOM 3204 C C . SER A 1 400 ? -11.689 -0.306 -23.517 1.00 90.88 400 SER A C 1
ATOM 3206 O O . SER A 1 400 ? -11.242 -0.664 -24.609 1.00 90.88 400 SER A O 1
ATOM 3208 N N . GLN A 1 401 ? -10.915 0.324 -22.628 1.00 89.19 401 GLN A N 1
ATOM 3209 C CA . GLN A 1 401 ? -9.514 0.663 -22.889 1.00 89.19 401 GLN A CA 1
ATOM 3210 C C . GLN A 1 401 ? -8.644 -0.585 -23.119 1.00 89.19 401 GLN A C 1
ATOM 3212 O O . GLN A 1 401 ? -7.805 -0.599 -24.023 1.00 89.19 401 GLN A O 1
ATOM 3217 N N . SER A 1 402 ? -8.863 -1.659 -22.353 1.00 87.56 402 SER A N 1
ATOM 3218 C CA . SER A 1 402 ? -8.165 -2.936 -22.545 1.00 87.56 402 SER A CA 1
ATOM 3219 C C . SER A 1 402 ? -8.494 -3.588 -23.892 1.00 87.56 402 SER A C 1
ATOM 3221 O O . SER A 1 402 ? -7.599 -4.106 -24.566 1.00 87.56 402 SER A O 1
ATOM 3223 N N . GLU A 1 403 ? -9.759 -3.548 -24.312 1.00 92.81 403 GLU A N 1
ATOM 3224 C CA . GLU A 1 403 ? -10.195 -4.069 -25.610 1.00 92.81 403 GLU A CA 1
ATOM 3225 C C . GLU A 1 403 ? -9.599 -3.271 -26.772 1.00 92.81 403 GLU A C 1
ATOM 3227 O O . GLU A 1 403 ? -9.054 -3.875 -27.699 1.00 92.81 403 GLU A O 1
ATOM 3232 N N . MET A 1 404 ? -9.597 -1.937 -26.692 1.00 91.56 404 MET A N 1
ATOM 3233 C CA . MET A 1 404 ? -8.937 -1.083 -27.687 1.00 91.56 404 MET A CA 1
ATOM 3234 C C . MET A 1 404 ? -7.435 -1.377 -27.779 1.00 91.56 404 MET A C 1
ATOM 3236 O O . MET A 1 404 ? -6.902 -1.541 -28.876 1.00 91.56 404 MET A O 1
ATOM 3240 N N . ALA A 1 405 ? -6.748 -1.521 -26.641 1.00 90.19 405 ALA A N 1
ATOM 3241 C CA . ALA A 1 405 ? -5.328 -1.867 -26.621 1.00 90.19 405 ALA A CA 1
ATOM 3242 C C . ALA A 1 405 ? -5.053 -3.240 -27.262 1.00 90.19 405 ALA A C 1
ATOM 3244 O O . ALA A 1 405 ? -4.063 -3.402 -27.977 1.00 90.19 405 ALA A O 1
ATOM 3245 N N . ARG A 1 406 ? -5.939 -4.225 -27.055 1.00 90.88 406 ARG A N 1
ATOM 3246 C CA . ARG A 1 406 ? -5.844 -5.538 -27.714 1.00 90.88 406 ARG A CA 1
ATOM 3247 C C . ARG A 1 406 ? -6.040 -5.446 -29.223 1.00 90.88 406 ARG A C 1
ATOM 3249 O O . ARG A 1 406 ? -5.279 -6.080 -29.947 1.00 90.88 406 ARG A O 1
ATOM 3256 N N . GLN A 1 407 ? -7.013 -4.666 -29.690 1.00 93.50 407 GLN A N 1
ATOM 3257 C CA . GLN A 1 407 ? -7.248 -4.467 -31.124 1.00 93.50 407 GLN A CA 1
ATOM 3258 C C . GLN A 1 407 ? -6.051 -3.788 -31.800 1.00 93.50 407 GLN A C 1
ATOM 3260 O O . GLN A 1 407 ? -5.580 -4.270 -32.826 1.00 93.50 407 GLN A O 1
ATOM 3265 N N . MET A 1 408 ? -5.501 -2.735 -31.186 1.00 93.00 408 MET A N 1
ATOM 3266 C CA . MET A 1 408 ? -4.295 -2.056 -31.682 1.00 93.00 408 MET A CA 1
ATOM 3267 C C . MET A 1 408 ? -3.086 -2.999 -31.742 1.00 93.00 408 MET A C 1
ATOM 3269 O O . MET A 1 408 ? -2.310 -2.960 -32.694 1.00 93.00 408 MET A O 1
ATOM 3273 N N . LEU A 1 409 ? -2.925 -3.868 -30.740 1.00 91.38 409 LEU A N 1
ATOM 3274 C CA . LEU A 1 409 ? -1.851 -4.860 -30.717 1.00 91.38 409 LEU A CA 1
ATOM 3275 C C . LEU A 1 409 ? -2.011 -5.912 -31.818 1.00 91.38 409 LEU A C 1
ATOM 3277 O O . LEU A 1 409 ? -1.011 -6.318 -32.407 1.00 91.38 409 LEU A O 1
ATOM 3281 N N . GLU A 1 410 ? -3.235 -6.357 -32.095 1.00 92.00 410 GLU A N 1
ATOM 3282 C CA . GLU A 1 410 ? -3.482 -7.318 -33.170 1.00 92.00 410 GLU A CA 1
ATOM 3283 C C . GLU A 1 410 ? -3.232 -6.690 -34.544 1.00 92.00 410 GLU A C 1
ATOM 3285 O O . GLU A 1 410 ? -2.494 -7.260 -35.342 1.00 92.00 410 GLU A O 1
ATOM 3290 N N . GLN A 1 411 ? -3.702 -5.459 -34.766 1.00 92.44 411 GLN A N 1
ATOM 3291 C CA . GLN A 1 411 ? -3.403 -4.714 -35.989 1.00 92.44 411 GLN A CA 1
ATOM 3292 C C . GLN A 1 411 ? -1.888 -4.525 -36.186 1.00 92.44 411 GLN A C 1
ATOM 3294 O O . GLN A 1 411 ? -1.360 -4.779 -37.266 1.00 92.44 411 GLN A O 1
ATOM 3299 N N . ALA A 1 412 ? -1.153 -4.154 -35.132 1.00 90.44 412 ALA A N 1
ATOM 3300 C CA . ALA A 1 412 ? 0.300 -4.000 -35.207 1.00 90.44 412 ALA A CA 1
ATOM 3301 C C . ALA A 1 412 ? 1.029 -5.323 -35.517 1.00 90.44 412 ALA A C 1
ATOM 3303 O O . ALA A 1 412 ? 2.075 -5.320 -36.174 1.00 90.44 412 ALA A O 1
ATOM 3304 N N . LYS A 1 413 ? 0.501 -6.469 -35.061 1.00 91.50 413 LYS A N 1
ATOM 3305 C CA . LYS A 1 413 ? 1.036 -7.785 -35.440 1.00 91.50 413 LYS A CA 1
ATOM 3306 C C . LYS A 1 413 ? 0.778 -8.095 -36.906 1.00 91.50 413 LYS A C 1
ATOM 3308 O O . LYS A 1 413 ? 1.711 -8.528 -37.572 1.00 91.50 413 LYS A O 1
ATOM 3313 N N . GLU A 1 414 ? -0.435 -7.860 -37.400 1.00 93.50 414 GLU A N 1
ATOM 3314 C CA . GLU A 1 414 ? -0.776 -8.069 -38.812 1.00 93.50 414 GLU A CA 1
ATOM 3315 C C . GLU A 1 414 ? 0.122 -7.217 -39.724 1.00 93.50 414 GLU A C 1
ATOM 3317 O O . GLU A 1 414 ? 0.712 -7.732 -40.676 1.00 93.50 414 GLU A O 1
ATOM 3322 N N . GLU A 1 415 ? 0.324 -5.941 -39.381 1.00 90.50 415 GLU A N 1
ATOM 3323 C CA . GLU A 1 415 ? 1.226 -5.034 -40.103 1.00 90.50 415 GLU A CA 1
ATOM 3324 C C . GLU A 1 415 ? 2.689 -5.518 -40.060 1.00 90.50 415 GLU A C 1
ATOM 3326 O O . GLU A 1 415 ? 3.392 -5.489 -41.075 1.00 90.50 415 GLU A O 1
ATOM 3331 N N . SER A 1 416 ? 3.149 -6.026 -38.912 1.00 89.81 416 SER A N 1
ATOM 3332 C CA . SER A 1 416 ? 4.489 -6.610 -38.753 1.00 89.81 416 SER A CA 1
ATOM 3333 C C . SER A 1 416 ? 4.674 -7.886 -39.581 1.00 89.81 416 SER A C 1
ATOM 3335 O O . SER A 1 416 ? 5.696 -8.054 -40.253 1.00 89.81 416 SER A O 1
ATOM 3337 N N . GLU A 1 417 ? 3.683 -8.781 -39.597 1.00 93.50 417 GLU A N 1
ATOM 3338 C CA . GLU A 1 417 ? 3.709 -9.992 -40.421 1.00 93.50 417 GLU A CA 1
ATOM 3339 C C . GLU A 1 417 ? 3.697 -9.657 -41.915 1.00 93.50 417 GLU A C 1
ATOM 3341 O O . GLU A 1 417 ? 4.465 -10.243 -42.685 1.00 93.50 417 GLU A O 1
ATOM 3346 N N . GLN A 1 418 ? 2.903 -8.665 -42.325 1.00 94.19 418 GLN A N 1
ATOM 3347 C CA . GLN A 1 418 ? 2.883 -8.171 -43.698 1.00 94.19 418 GLN A CA 1
ATOM 3348 C C . GLN A 1 418 ? 4.234 -7.562 -44.104 1.00 94.19 418 GLN A C 1
ATOM 3350 O O . GLN A 1 418 ? 4.745 -7.864 -45.188 1.00 94.19 418 GLN A O 1
ATOM 3355 N N . ALA A 1 419 ? 4.847 -6.752 -43.236 1.00 90.06 419 ALA A N 1
ATOM 3356 C CA . ALA A 1 419 ? 6.177 -6.189 -43.459 1.00 90.06 419 ALA A CA 1
ATOM 3357 C C . ALA A 1 419 ? 7.261 -7.279 -43.526 1.00 90.06 419 ALA A C 1
ATOM 3359 O O . ALA A 1 419 ? 8.170 -7.215 -44.352 1.00 90.06 419 ALA A O 1
ATOM 3360 N N . LYS A 1 420 ? 7.150 -8.331 -42.709 1.00 94.88 420 LYS A N 1
ATOM 3361 C CA . LYS A 1 420 ? 8.053 -9.486 -42.765 1.00 94.88 420 LYS A CA 1
ATOM 3362 C C . LYS A 1 420 ? 7.900 -10.262 -44.075 1.00 94.88 420 LYS A C 1
ATOM 3364 O O . LYS A 1 420 ? 8.897 -10.655 -44.679 1.00 94.88 420 LYS A O 1
ATOM 3369 N N . ALA A 1 421 ? 6.669 -10.472 -44.539 1.00 92.25 421 ALA A N 1
ATOM 3370 C CA . ALA A 1 421 ? 6.408 -11.138 -45.812 1.00 92.25 421 ALA A CA 1
ATOM 3371 C C . ALA A 1 421 ? 6.958 -10.335 -47.003 1.00 92.25 421 ALA A C 1
ATOM 3373 O O . ALA A 1 421 ? 7.557 -10.914 -47.915 1.00 92.25 421 ALA A O 1
ATOM 3374 N N . SER A 1 422 ? 6.808 -9.006 -46.988 1.00 92.00 422 SER A N 1
ATOM 3375 C CA . SER A 1 422 ? 7.366 -8.139 -48.030 1.00 92.00 422 SER A CA 1
ATOM 3376 C C . SER A 1 422 ? 8.899 -8.120 -47.997 1.00 92.00 422 SER A C 1
ATOM 3378 O O . SER A 1 422 ? 9.519 -8.249 -49.055 1.00 92.00 422 SER A O 1
ATOM 3380 N N . ALA A 1 423 ? 9.514 -8.080 -46.810 1.00 91.56 423 ALA A N 1
ATOM 3381 C CA . ALA A 1 423 ? 10.963 -8.182 -46.640 1.00 91.56 423 ALA A CA 1
ATOM 3382 C C . ALA A 1 423 ? 11.521 -9.499 -47.208 1.00 91.56 423 ALA A C 1
ATOM 3384 O O . ALA A 1 423 ? 12.439 -9.465 -48.025 1.00 91.56 423 ALA A O 1
ATOM 3385 N N . ASN A 1 424 ? 10.907 -10.644 -46.884 1.00 93.31 424 ASN A N 1
ATOM 3386 C CA . ASN A 1 424 ? 11.320 -11.954 -47.410 1.00 93.31 424 ASN A CA 1
ATOM 3387 C C . ASN A 1 424 ? 11.227 -12.031 -48.949 1.00 93.31 424 ASN A C 1
ATOM 3389 O O . ASN A 1 424 ? 12.042 -12.684 -49.607 1.00 93.31 424 ASN A O 1
ATOM 3393 N N . SER A 1 425 ? 10.226 -11.370 -49.541 1.00 93.62 425 SER A N 1
ATOM 3394 C CA . SER A 1 425 ? 10.071 -11.285 -50.999 1.00 93.62 425 SER A CA 1
ATOM 3395 C C . SER A 1 425 ? 11.201 -10.475 -51.640 1.00 93.62 425 SER A C 1
ATOM 3397 O O . SER A 1 425 ? 11.761 -10.888 -52.657 1.00 93.62 425 SER A O 1
ATOM 3399 N N . VAL A 1 426 ? 11.578 -9.347 -51.030 1.00 92.88 426 VAL A N 1
ATOM 3400 C CA . VAL A 1 426 ? 12.711 -8.527 -51.485 1.00 92.88 426 VAL A CA 1
ATOM 3401 C C . VAL A 1 426 ? 14.034 -9.277 -51.324 1.00 92.88 426 VAL A C 1
ATOM 3403 O O . VAL A 1 426 ? 14.828 -9.291 -52.260 1.00 92.88 426 VAL A O 1
ATOM 3406 N N . GLU A 1 427 ? 14.244 -9.964 -50.202 1.00 94.31 427 GLU A N 1
ATOM 3407 C CA . GLU A 1 427 ? 15.439 -10.782 -49.957 1.00 94.31 427 GLU A CA 1
ATOM 3408 C C . GLU A 1 427 ? 15.586 -11.900 -51.000 1.00 94.31 427 GLU A C 1
ATOM 3410 O O . GLU A 1 427 ? 16.654 -12.083 -51.582 1.00 94.31 427 GLU A O 1
ATOM 3415 N N . SER A 1 428 ? 14.489 -12.587 -51.336 1.00 93.19 428 SER A N 1
ATOM 3416 C CA . SER A 1 428 ? 14.491 -13.618 -52.384 1.00 93.19 428 SER A CA 1
ATOM 3417 C C . SER A 1 428 ? 14.853 -13.049 -53.763 1.00 93.19 428 SER A C 1
ATOM 3419 O O . SER A 1 428 ? 15.588 -13.684 -54.521 1.00 93.19 428 SER A O 1
ATOM 3421 N N . LYS A 1 429 ? 14.364 -11.844 -54.094 1.00 93.31 429 LYS A N 1
ATOM 3422 C CA . LYS A 1 429 ? 14.720 -11.145 -55.342 1.00 93.31 429 LYS A CA 1
ATOM 3423 C C . LYS A 1 429 ? 16.189 -10.722 -55.360 1.00 93.31 429 LYS A C 1
ATOM 3425 O O . LYS A 1 429 ? 16.828 -10.826 -56.403 1.00 93.31 429 LYS A O 1
ATOM 3430 N N . LEU A 1 430 ? 16.725 -10.278 -54.224 1.00 93.50 430 LEU A N 1
ATOM 3431 C CA . LEU A 1 430 ? 18.130 -9.901 -54.091 1.00 93.50 430 LEU A CA 1
ATOM 3432 C C . LEU A 1 430 ? 19.050 -11.111 -54.290 1.00 93.50 430 LEU A C 1
ATOM 3434 O O . LEU A 1 430 ? 19.968 -11.039 -55.100 1.00 93.50 430 LEU A O 1
ATOM 3438 N N . LEU A 1 431 ? 18.739 -12.251 -53.666 1.00 94.19 431 LEU A N 1
ATOM 3439 C CA . LEU A 1 431 ? 19.482 -13.502 -53.868 1.00 94.19 431 LEU A CA 1
ATOM 3440 C C . LEU A 1 431 ? 19.452 -13.985 -55.327 1.00 94.19 431 LEU A C 1
ATOM 3442 O O . LEU A 1 431 ? 20.433 -14.547 -55.816 1.00 94.19 431 LEU A O 1
ATOM 3446 N N . ALA A 1 432 ? 18.333 -13.790 -56.031 1.00 92.81 432 ALA A N 1
ATOM 3447 C CA . ALA A 1 432 ? 18.253 -14.093 -57.459 1.00 92.81 432 ALA A CA 1
ATOM 3448 C C . ALA A 1 432 ? 19.185 -13.179 -58.274 1.00 92.81 432 ALA A C 1
ATOM 3450 O O . ALA A 1 432 ? 19.990 -13.676 -59.057 1.00 92.81 432 ALA A O 1
ATOM 3451 N N . ALA A 1 433 ? 19.148 -11.867 -58.019 1.00 92.94 433 ALA A N 1
ATOM 3452 C CA . ALA A 1 433 ? 20.021 -10.903 -58.685 1.00 92.94 433 ALA A CA 1
ATOM 3453 C C . ALA A 1 433 ? 21.516 -11.158 -58.405 1.00 92.94 433 ALA A C 1
ATOM 3455 O O . ALA A 1 433 ? 22.340 -11.029 -59.307 1.00 92.94 433 ALA A O 1
ATOM 3456 N N . GLU A 1 434 ? 21.885 -11.564 -57.186 1.00 92.81 434 GLU A N 1
ATOM 3457 C CA . GLU A 1 434 ? 23.265 -11.936 -56.846 1.00 92.81 434 GLU A CA 1
ATOM 3458 C C . GLU A 1 434 ? 23.757 -13.144 -57.651 1.00 92.81 434 GLU A C 1
ATOM 3460 O O . GLU A 1 434 ? 24.870 -13.116 -58.183 1.00 92.81 434 GLU A O 1
ATOM 3465 N N . LYS A 1 435 ? 22.921 -14.181 -57.800 1.00 94.50 435 LYS A N 1
ATOM 3466 C CA . LYS A 1 435 ? 23.240 -15.346 -58.639 1.00 94.50 435 LYS A CA 1
ATOM 3467 C C . LYS A 1 435 ? 23.371 -14.976 -60.111 1.00 94.50 435 LYS A C 1
ATOM 3469 O O . LYS A 1 435 ? 24.278 -15.477 -60.772 1.00 94.50 435 LYS A O 1
ATOM 3474 N N . ASP A 1 436 ? 22.516 -14.087 -60.611 1.00 90.25 436 ASP A N 1
ATOM 3475 C CA . ASP A 1 436 ? 22.603 -13.593 -61.987 1.00 90.25 436 ASP A CA 1
ATOM 3476 C C . ASP A 1 436 ? 23.902 -12.800 -62.212 1.00 90.25 436 ASP A C 1
ATOM 3478 O O . ASP A 1 436 ? 24.574 -12.987 -63.228 1.00 90.25 436 ASP A O 1
ATOM 3482 N N . ILE A 1 437 ? 24.324 -11.976 -61.241 1.00 89.94 437 ILE A N 1
ATOM 3483 C CA . ILE A 1 437 ? 25.616 -11.270 -61.275 1.00 89.94 437 ILE A CA 1
ATOM 3484 C C . ILE A 1 437 ? 26.786 -12.261 -61.257 1.00 89.94 437 ILE A C 1
ATOM 3486 O O . ILE A 1 437 ? 27.762 -12.077 -61.988 1.00 89.94 437 ILE A O 1
ATOM 3490 N N . GLU A 1 438 ? 26.729 -13.308 -60.433 1.00 92.75 438 GLU A N 1
ATOM 3491 C CA . GLU A 1 438 ? 27.774 -14.334 -60.386 1.00 92.75 438 GLU A CA 1
ATOM 3492 C C . GLU A 1 438 ? 27.851 -15.123 -61.701 1.00 92.75 438 GLU A C 1
ATOM 3494 O O . GLU A 1 438 ? 28.947 -15.328 -62.232 1.00 92.75 438 GLU A O 1
ATOM 3499 N N . ALA A 1 439 ? 26.702 -15.483 -62.280 1.00 91.12 439 ALA A N 1
ATOM 3500 C CA . ALA A 1 439 ? 26.618 -16.117 -63.591 1.00 91.12 439 ALA A CA 1
ATOM 3501 C C . ALA A 1 439 ? 27.185 -15.210 -64.696 1.00 91.12 439 ALA A C 1
ATOM 3503 O O . ALA A 1 439 ? 27.971 -15.673 -65.527 1.00 91.12 439 ALA A O 1
ATOM 3504 N N . ALA A 1 440 ? 26.869 -13.910 -64.672 1.00 90.62 440 ALA A N 1
ATOM 3505 C CA . ALA A 1 440 ? 27.423 -12.928 -65.601 1.00 90.62 440 ALA A CA 1
ATOM 3506 C C . ALA A 1 440 ? 28.952 -12.813 -65.467 1.00 90.62 440 ALA A C 1
ATOM 3508 O O . ALA A 1 440 ? 29.656 -12.872 -66.473 1.00 90.62 440 ALA A O 1
ATOM 3509 N N . LYS A 1 441 ? 29.489 -12.752 -64.239 1.00 92.75 441 LYS A N 1
ATOM 3510 C CA . LYS A 1 441 ? 30.944 -12.747 -63.976 1.00 92.75 441 LYS A CA 1
ATOM 3511 C C . LYS A 1 441 ? 31.629 -14.041 -64.420 1.00 92.75 441 LYS A C 1
ATOM 3513 O O . LYS A 1 441 ? 32.764 -14.015 -64.896 1.00 92.75 441 LYS A O 1
ATOM 3518 N N . ALA A 1 442 ? 30.978 -15.192 -64.253 1.00 92.06 442 ALA A N 1
ATOM 3519 C CA . ALA A 1 442 ? 31.498 -16.466 -64.742 1.00 92.06 442 ALA A CA 1
ATOM 3520 C C . ALA A 1 442 ? 31.537 -16.492 -66.278 1.00 92.06 442 ALA A C 1
ATOM 3522 O O . ALA A 1 442 ? 32.551 -16.882 -66.857 1.00 92.06 442 ALA A O 1
ATOM 3523 N N . SER A 1 443 ? 30.475 -16.010 -66.932 1.00 88.69 443 SER A N 1
ATOM 3524 C CA . SER A 1 443 ? 30.421 -15.851 -68.388 1.00 88.69 443 SER A CA 1
ATOM 3525 C C . SER A 1 443 ? 31.493 -14.883 -68.898 1.00 88.69 443 SER A C 1
ATOM 3527 O O . SER A 1 443 ? 32.145 -15.175 -69.897 1.00 88.69 443 SER A O 1
ATOM 3529 N N . GLU A 1 444 ? 31.726 -13.768 -68.202 1.00 89.94 444 GLU A N 1
ATOM 3530 C CA . GLU A 1 444 ? 32.799 -12.814 -68.508 1.00 89.94 444 GLU A CA 1
ATOM 3531 C C . GLU A 1 444 ? 34.176 -13.490 -68.453 1.00 89.94 444 GLU A C 1
ATOM 3533 O O . GLU A 1 444 ? 34.951 -13.397 -69.404 1.00 89.94 444 GLU A O 1
ATOM 3538 N N . LYS A 1 445 ? 34.471 -14.246 -67.387 1.00 91.94 445 LYS A N 1
ATOM 3539 C CA . LYS A 1 445 ? 35.730 -15.004 -67.274 1.00 91.94 445 LYS A CA 1
ATOM 3540 C C . LYS A 1 445 ? 35.895 -16.033 -68.391 1.00 91.94 445 LYS A C 1
ATOM 3542 O O . LYS A 1 445 ? 36.996 -16.175 -68.917 1.00 91.94 445 LYS A O 1
ATOM 3547 N N . LEU A 1 446 ? 34.826 -16.746 -68.753 1.00 88.00 446 LEU A N 1
ATOM 3548 C CA . LEU A 1 446 ? 34.850 -17.698 -69.866 1.00 88.00 446 LEU A CA 1
ATOM 3549 C C . LEU A 1 446 ? 35.112 -16.994 -71.200 1.00 88.00 446 LEU A C 1
ATOM 3551 O O . LEU A 1 446 ? 35.926 -17.477 -71.984 1.00 88.00 446 LEU A O 1
ATOM 3555 N N . ALA A 1 447 ? 34.485 -15.840 -71.438 1.00 87.25 447 ALA A N 1
ATOM 3556 C CA . ALA A 1 447 ? 34.732 -15.032 -72.627 1.00 87.25 447 ALA A CA 1
ATOM 3557 C C . ALA A 1 447 ? 36.189 -14.541 -72.681 1.00 87.25 447 ALA A C 1
ATOM 3559 O O . ALA A 1 447 ? 36.842 -14.686 -73.711 1.00 87.25 447 ALA A O 1
ATOM 3560 N N . LEU A 1 448 ? 36.741 -14.048 -71.566 1.00 86.88 448 LEU A N 1
ATOM 3561 C CA . LEU A 1 448 ? 38.149 -13.639 -71.473 1.00 86.88 448 LEU A CA 1
ATOM 3562 C C . LEU A 1 448 ? 39.120 -14.808 -71.708 1.00 86.88 448 LEU A C 1
ATOM 3564 O O . LEU A 1 448 ? 40.139 -14.642 -72.383 1.00 86.88 448 LEU A O 1
ATOM 3568 N N . ALA A 1 449 ? 38.805 -15.999 -71.190 1.00 86.81 449 ALA A N 1
ATOM 3569 C CA . ALA A 1 449 ? 39.593 -17.206 -71.427 1.00 86.81 449 ALA A CA 1
ATOM 3570 C C . ALA A 1 449 ? 39.528 -17.653 -72.895 1.00 86.81 449 ALA A C 1
ATOM 3572 O O . ALA A 1 449 ? 40.556 -18.014 -73.462 1.00 86.81 449 ALA A O 1
ATOM 3573 N N . ALA A 1 450 ? 38.354 -17.577 -73.531 1.00 83.00 450 ALA A N 1
ATOM 3574 C CA . ALA A 1 450 ? 38.188 -17.868 -74.952 1.00 83.00 450 ALA A CA 1
ATOM 3575 C C . ALA A 1 450 ? 38.962 -16.873 -75.831 1.00 83.00 450 ALA A C 1
ATOM 3577 O O . ALA A 1 450 ? 39.653 -17.295 -76.753 1.00 83.00 450 ALA A O 1
ATOM 3578 N N . ILE A 1 451 ? 38.920 -15.573 -75.511 1.00 78.62 451 ILE A N 1
ATOM 3579 C CA . ILE A 1 451 ? 39.723 -14.539 -76.188 1.00 78.62 451 ILE A CA 1
ATOM 3580 C C . ILE A 1 451 ? 41.220 -14.847 -76.052 1.00 78.62 451 ILE A C 1
ATOM 3582 O O . ILE A 1 451 ? 41.951 -14.809 -77.039 1.00 78.62 451 ILE A O 1
ATOM 3586 N N . SER A 1 452 ? 41.676 -15.199 -74.847 1.00 83.38 452 SER A N 1
ATOM 3587 C CA . SER A 1 452 ? 43.083 -15.540 -74.597 1.00 83.38 452 SER A CA 1
ATOM 3588 C C . SER A 1 452 ? 43.509 -16.809 -75.347 1.00 83.38 452 SER A C 1
ATOM 3590 O O . SER A 1 452 ? 44.570 -16.825 -75.962 1.00 83.38 452 SER A O 1
ATOM 3592 N N . ALA A 1 453 ? 42.664 -17.846 -75.366 1.00 79.44 453 ALA A N 1
ATOM 3593 C CA . ALA A 1 453 ? 42.913 -19.083 -76.105 1.00 79.44 453 ALA A CA 1
ATOM 3594 C C . ALA A 1 453 ? 42.922 -18.863 -77.627 1.00 79.44 453 ALA A C 1
ATOM 3596 O O . ALA A 1 453 ? 43.759 -19.443 -78.315 1.00 79.44 453 ALA A O 1
ATOM 3597 N N . LEU A 1 454 ? 42.052 -17.994 -78.158 1.00 74.31 454 LEU A N 1
ATOM 3598 C CA . LEU A 1 454 ? 42.085 -17.580 -79.564 1.00 74.31 454 LEU A CA 1
ATOM 3599 C C . LEU A 1 454 ? 43.397 -16.853 -79.894 1.00 74.31 454 LEU A C 1
ATOM 3601 O O . LEU A 1 454 ? 44.061 -17.226 -80.859 1.00 74.31 454 LEU A O 1
ATOM 3605 N N . ALA A 1 455 ? 43.825 -15.904 -79.055 1.00 71.00 455 ALA A N 1
ATOM 3606 C CA . ALA A 1 455 ? 45.095 -15.189 -79.216 1.00 71.00 455 ALA A CA 1
ATOM 3607 C C . ALA A 1 455 ? 46.331 -16.107 -79.114 1.00 71.00 455 ALA A C 1
ATOM 3609 O O . ALA A 1 455 ? 47.360 -15.844 -79.737 1.00 71.00 455 ALA A O 1
ATOM 3610 N N . GLU A 1 456 ? 46.249 -17.188 -78.336 1.00 67.88 456 GLU A N 1
ATOM 3611 C CA . GLU A 1 456 ? 47.318 -18.182 -78.201 1.00 67.88 456 GLU A CA 1
ATOM 3612 C C . GLU A 1 456 ? 47.292 -19.222 -79.337 1.00 67.88 456 GLU A C 1
ATOM 3614 O O . GLU A 1 456 ? 48.347 -19.623 -79.824 1.00 67.88 456 GLU A O 1
ATOM 3619 N N . SER A 1 457 ? 46.110 -19.575 -79.858 1.00 61.03 457 SER A N 1
ATOM 3620 C CA . SER A 1 457 ? 45.961 -20.395 -81.072 1.00 61.03 457 SER A CA 1
ATOM 3621 C C . SER A 1 457 ? 46.415 -19.667 -82.345 1.00 61.03 457 SER A C 1
ATOM 3623 O O . SER A 1 457 ? 46.993 -20.294 -83.228 1.00 61.03 457 SER A O 1
ATOM 3625 N N . GLN A 1 458 ? 46.298 -18.333 -82.385 1.00 53.38 458 GLN A N 1
ATOM 3626 C CA . GLN A 1 458 ? 46.913 -17.473 -83.406 1.00 53.38 458 GLN A CA 1
ATOM 3627 C C . GLN A 1 458 ? 48.454 -17.510 -83.395 1.00 53.38 458 GLN A C 1
ATOM 3629 O O . GLN A 1 458 ? 49.076 -17.030 -84.336 1.00 53.38 458 GLN A O 1
ATOM 3634 N N . LYS A 1 459 ? 49.094 -18.071 -82.354 1.00 54.72 459 LYS A N 1
ATOM 3635 C CA . LYS A 1 459 ? 50.559 -18.221 -82.282 1.00 54.72 459 LYS A CA 1
ATOM 3636 C C . LYS A 1 459 ? 51.073 -19.590 -82.741 1.00 54.72 459 LYS A C 1
ATOM 3638 O O . LYS A 1 459 ? 52.291 -19.747 -82.816 1.00 54.72 459 LYS A O 1
ATOM 3643 N N . ILE A 1 460 ? 50.207 -20.576 -83.011 1.00 55.22 460 ILE A N 1
ATOM 3644 C CA . ILE A 1 460 ? 50.629 -21.971 -83.269 1.00 55.22 460 ILE A CA 1
ATOM 3645 C C . ILE A 1 460 ? 50.380 -22.438 -84.713 1.00 55.22 460 ILE A C 1
ATOM 3647 O O . ILE A 1 460 ? 51.002 -23.418 -85.115 1.00 55.22 460 ILE A O 1
ATOM 3651 N N . ASP A 1 461 ? 49.620 -21.710 -85.539 1.00 40.62 461 ASP A N 1
ATOM 3652 C CA . ASP A 1 461 ? 49.527 -22.013 -86.974 1.00 40.62 461 ASP A CA 1
ATOM 3653 C C . ASP A 1 461 ? 50.040 -20.871 -87.866 1.00 40.62 461 ASP A C 1
ATOM 3655 O O . ASP A 1 461 ? 49.506 -19.765 -87.888 1.00 40.62 461 ASP A O 1
ATOM 3659 N N . SER A 1 462 ? 51.025 -21.245 -88.688 1.00 35.31 462 SER A N 1
ATOM 3660 C CA . SER A 1 462 ? 51.550 -20.594 -89.901 1.00 35.31 462 SER A CA 1
ATOM 3661 C C . SER A 1 462 ? 52.605 -19.485 -89.758 1.00 35.31 462 SER A C 1
ATOM 3663 O O . SER A 1 462 ? 52.332 -18.312 -89.520 1.00 35.31 462 SER A O 1
ATOM 3665 N N . GLN A 1 463 ? 53.838 -19.858 -90.120 1.00 49.62 463 GLN A N 1
ATOM 3666 C CA . GLN A 1 463 ? 54.605 -19.061 -91.076 1.00 49.62 463 GLN A CA 1
ATOM 3667 C C . GLN A 1 463 ? 53.713 -18.746 -92.292 1.00 49.62 463 GLN A C 1
ATOM 3669 O O . GLN A 1 463 ? 53.491 -19.634 -93.104 1.00 49.62 463 GLN A O 1
ATOM 3674 N N . ASP A 1 464 ? 53.181 -17.528 -92.388 1.00 37.12 464 ASP A N 1
ATOM 3675 C CA . ASP A 1 464 ? 53.148 -16.711 -93.612 1.00 37.12 464 ASP A CA 1
ATOM 3676 C C . ASP A 1 464 ? 52.395 -15.394 -93.359 1.00 37.12 464 ASP A C 1
ATOM 3678 O O . ASP A 1 464 ? 51.208 -15.405 -93.076 1.00 37.12 464 ASP A O 1
ATOM 3682 N N . SER A 1 465 ? 53.104 -14.272 -93.544 1.00 38.59 465 SER A N 1
ATOM 3683 C CA . SER A 1 465 ? 52.617 -12.879 -93.650 1.00 38.59 465 SER A CA 1
ATOM 3684 C C . SER A 1 465 ? 51.776 -12.275 -92.504 1.00 38.59 465 SER A C 1
ATOM 3686 O O . SER A 1 465 ? 51.057 -12.963 -91.793 1.00 38.59 465 SER A O 1
ATOM 3688 N N . PRO A 1 466 ? 51.867 -10.947 -92.282 1.00 46.00 466 PRO A N 1
ATOM 3689 C CA . PRO A 1 466 ? 51.145 -10.288 -91.206 1.00 46.00 466 PRO A CA 1
ATOM 3690 C C . PRO A 1 466 ? 49.675 -10.180 -91.610 1.00 46.00 466 PRO A C 1
ATOM 3692 O O . PRO A 1 466 ? 49.310 -9.312 -92.399 1.00 46.00 466 PRO A O 1
ATOM 3695 N N . GLU A 1 467 ? 48.822 -11.049 -91.075 1.00 46.47 467 GLU A N 1
ATOM 3696 C CA . GLU A 1 467 ? 47.378 -10.841 -91.138 1.00 46.47 467 GLU A CA 1
ATOM 3697 C C . GLU A 1 467 ? 47.009 -9.798 -90.078 1.00 46.47 467 GLU A C 1
ATOM 3699 O O . GLU A 1 467 ? 46.530 -10.065 -88.977 1.00 46.47 467 GLU A O 1
ATOM 3704 N N . GLU A 1 468 ? 47.333 -8.554 -90.419 1.00 46.06 468 GLU A N 1
ATOM 3705 C CA . GLU A 1 468 ? 46.565 -7.396 -90.007 1.00 46.06 468 GLU A CA 1
ATOM 3706 C C . GLU A 1 468 ? 45.095 -7.762 -90.268 1.00 46.06 468 GLU A C 1
ATOM 3708 O O . GLU A 1 468 ? 44.682 -7.841 -91.427 1.00 46.06 468 GLU A O 1
ATOM 3713 N N . VAL A 1 469 ? 44.339 -8.099 -89.207 1.00 53.91 469 VAL A N 1
ATOM 3714 C CA . VAL A 1 469 ? 42.895 -8.375 -89.283 1.00 53.91 469 VAL A CA 1
ATOM 3715 C C . VAL A 1 469 ? 42.233 -7.077 -89.714 1.00 53.91 469 VAL A C 1
ATOM 3717 O O . VAL A 1 469 ? 41.790 -6.248 -88.921 1.00 53.91 469 VAL A O 1
ATOM 3720 N N . THR A 1 470 ? 42.246 -6.876 -91.018 1.00 47.78 470 THR A N 1
ATOM 3721 C CA . THR A 1 470 ? 41.558 -5.819 -91.714 1.00 47.78 470 THR A CA 1
ATOM 3722 C C . THR A 1 470 ? 40.105 -6.249 -91.702 1.00 47.78 470 THR A C 1
ATOM 3724 O O . THR A 1 470 ? 39.640 -6.966 -92.582 1.00 47.78 470 THR A O 1
ATOM 3727 N N . LEU A 1 471 ? 39.389 -5.847 -90.645 1.00 52.88 471 LEU A N 1
ATOM 3728 C CA . LEU A 1 471 ? 37.935 -5.748 -90.697 1.00 52.88 471 LEU A CA 1
ATOM 3729 C C . LEU A 1 471 ? 37.632 -4.997 -91.987 1.00 52.88 471 LEU A C 1
ATOM 3731 O O . LEU A 1 471 ? 38.032 -3.836 -92.141 1.00 52.88 471 LEU A O 1
ATOM 3735 N N . THR A 1 472 ? 37.001 -5.677 -92.944 1.00 66.00 472 THR A N 1
ATOM 3736 C CA . THR A 1 472 ? 36.560 -4.978 -94.138 1.00 66.00 472 THR A CA 1
ATOM 3737 C C . THR A 1 472 ? 35.635 -3.861 -93.667 1.00 66.00 472 THR A C 1
ATOM 3739 O O . THR A 1 472 ? 34.938 -3.987 -92.655 1.00 66.00 472 THR A O 1
ATOM 3742 N N . LEU A 1 473 ? 35.675 -2.716 -94.348 1.00 70.88 473 LEU A N 1
ATOM 3743 C CA . LEU A 1 473 ? 34.868 -1.564 -93.951 1.00 70.88 473 LEU A CA 1
ATOM 3744 C C . LEU A 1 473 ? 33.385 -1.966 -93.790 1.00 70.88 473 LEU A C 1
ATOM 3746 O O . LEU A 1 473 ? 32.701 -1.482 -92.894 1.00 70.88 473 LEU A O 1
ATOM 3750 N N . GLU A 1 474 ? 32.932 -2.907 -94.618 1.00 77.62 474 GLU A N 1
ATOM 3751 C CA . GLU A 1 474 ? 31.599 -3.506 -94.599 1.00 77.62 474 GLU A CA 1
ATOM 3752 C C . GLU A 1 474 ? 31.326 -4.318 -93.318 1.00 77.62 474 GLU A C 1
ATOM 3754 O O . GLU A 1 474 ? 30.328 -4.061 -92.648 1.00 77.62 474 GLU A O 1
ATOM 3759 N N . ASP A 1 475 ? 32.251 -5.181 -92.883 1.00 79.94 475 ASP A N 1
ATOM 3760 C CA . ASP A 1 475 ? 32.114 -5.951 -91.636 1.00 79.94 475 ASP A CA 1
ATOM 3761 C C . ASP A 1 475 ? 32.081 -5.056 -90.381 1.00 79.94 475 ASP A C 1
ATOM 3763 O O . ASP A 1 475 ? 31.342 -5.327 -89.428 1.00 79.94 475 ASP A O 1
ATOM 3767 N N . TYR A 1 476 ? 32.854 -3.961 -90.370 1.00 79.50 476 TYR A N 1
ATOM 3768 C CA . TYR A 1 476 ? 32.811 -2.972 -89.285 1.00 79.50 476 TYR A CA 1
ATOM 3769 C C . TYR A 1 476 ? 31.457 -2.262 -89.237 1.00 79.50 476 TYR A C 1
ATOM 3771 O O . TYR A 1 476 ? 30.875 -2.111 -88.158 1.00 79.50 476 TYR A O 1
ATOM 3779 N N . TYR A 1 477 ? 30.931 -1.854 -90.396 1.00 82.62 477 TYR A N 1
ATOM 3780 C CA . TYR A 1 477 ? 29.611 -1.236 -90.474 1.00 82.62 477 TYR A CA 1
ATOM 3781 C C . TYR A 1 477 ? 28.503 -2.202 -90.050 1.00 82.62 477 TYR A C 1
ATOM 3783 O O . TYR A 1 477 ? 27.613 -1.792 -89.307 1.00 82.62 477 TYR A O 1
ATOM 3791 N N . ASP A 1 478 ? 28.579 -3.478 -90.422 1.00 86.62 478 ASP A N 1
ATOM 3792 C CA . ASP A 1 478 ? 27.588 -4.486 -90.036 1.00 86.62 478 ASP A CA 1
ATOM 3793 C C . ASP A 1 478 ? 27.604 -4.802 -88.538 1.00 86.62 478 ASP A C 1
ATOM 3795 O O . ASP A 1 478 ? 26.548 -5.017 -87.931 1.00 86.62 478 ASP A O 1
ATOM 3799 N N . LEU A 1 479 ? 28.785 -4.837 -87.917 1.00 85.75 479 LEU A N 1
ATOM 3800 C CA . LEU A 1 479 ? 28.904 -5.057 -86.478 1.00 85.75 479 LEU A CA 1
ATOM 3801 C C . LEU A 1 479 ? 28.478 -3.814 -85.689 1.00 85.75 479 LEU A C 1
ATOM 3803 O O . LEU A 1 479 ? 27.752 -3.929 -84.702 1.00 85.75 479 LEU A O 1
ATOM 3807 N N . SER A 1 480 ? 28.870 -2.624 -86.152 1.00 81.38 480 SER A N 1
ATOM 3808 C CA . SER A 1 480 ? 28.454 -1.348 -85.563 1.00 81.38 480 SER A CA 1
ATOM 3809 C C . SER A 1 480 ? 26.940 -1.152 -85.666 1.00 81.38 480 SER A C 1
ATOM 3811 O O . SER A 1 480 ? 26.309 -0.765 -84.682 1.00 81.38 480 SER A O 1
ATOM 3813 N N . LYS A 1 481 ? 26.334 -1.510 -86.805 1.00 89.75 481 LYS A N 1
ATOM 3814 C CA . LYS A 1 481 ? 24.882 -1.496 -87.003 1.00 89.75 481 LYS A CA 1
ATOM 3815 C C . LYS A 1 481 ? 24.176 -2.451 -86.044 1.00 89.75 481 LYS A C 1
ATOM 3817 O O . LYS A 1 481 ? 23.249 -2.030 -85.365 1.00 89.75 481 LYS A O 1
ATOM 3822 N N . ARG A 1 482 ? 24.653 -3.694 -85.909 1.00 89.94 482 ARG A N 1
ATOM 3823 C CA . ARG A 1 482 ? 24.081 -4.670 -84.962 1.00 89.94 482 ARG A CA 1
ATOM 3824 C C . ARG A 1 482 ? 24.211 -4.234 -83.501 1.00 89.94 482 ARG A C 1
ATOM 3826 O O . ARG A 1 482 ? 23.284 -4.432 -82.723 1.00 89.94 482 ARG A O 1
ATOM 3833 N N . ALA A 1 483 ? 25.335 -3.624 -83.121 1.00 85.94 483 ALA A N 1
ATOM 3834 C CA . ALA A 1 483 ? 25.510 -3.064 -81.782 1.00 85.94 483 ALA A CA 1
ATOM 3835 C C . ALA A 1 483 ? 24.545 -1.894 -81.526 1.00 85.94 483 ALA A C 1
ATOM 3837 O O . ALA A 1 483 ? 23.972 -1.797 -80.441 1.00 85.94 483 ALA A O 1
ATOM 3838 N N . HIS A 1 484 ? 24.326 -1.042 -82.532 1.00 86.88 484 HIS A N 1
ATOM 3839 C CA . HIS A 1 484 ? 23.371 0.057 -82.447 1.00 86.88 484 HIS A CA 1
ATOM 3840 C C . HIS A 1 484 ? 21.924 -0.442 -82.346 1.00 86.88 484 HIS A C 1
ATOM 3842 O O . HIS A 1 484 ? 21.198 0.003 -81.466 1.00 86.88 484 HIS A O 1
ATOM 3848 N N . GLU A 1 485 ? 21.530 -1.425 -83.160 1.00 91.00 485 GLU A N 1
ATOM 3849 C CA . GLU A 1 485 ? 20.204 -2.059 -83.102 1.00 91.00 485 GLU A CA 1
ATOM 3850 C C . GLU A 1 485 ? 19.943 -2.706 -81.729 1.00 91.00 485 GLU A C 1
ATOM 3852 O O . GLU A 1 485 ? 18.880 -2.513 -81.140 1.00 91.00 485 GLU A O 1
ATOM 3857 N N . ALA A 1 486 ? 20.931 -3.408 -81.162 1.00 88.88 486 ALA A N 1
ATOM 3858 C CA . ALA A 1 486 ? 20.820 -3.980 -79.819 1.00 88.88 486 ALA A CA 1
ATOM 3859 C C . ALA A 1 486 ? 20.709 -2.899 -78.725 1.00 88.88 486 ALA A C 1
ATOM 3861 O O . ALA A 1 486 ? 19.973 -3.069 -77.750 1.00 88.88 486 ALA A O 1
ATOM 3862 N N . GLN A 1 487 ? 21.414 -1.774 -78.886 1.00 84.19 487 GLN A N 1
ATOM 3863 C CA . GLN A 1 487 ? 21.310 -0.628 -77.984 1.00 84.19 487 GLN A CA 1
ATOM 3864 C C . GLN A 1 487 ? 19.936 0.049 -78.083 1.00 84.19 487 GLN A C 1
ATOM 3866 O O . GLN A 1 487 ? 19.366 0.414 -77.056 1.00 84.19 487 GLN A O 1
ATOM 3871 N N . GLU A 1 488 ? 19.379 0.196 -79.286 1.00 92.00 488 GLU A N 1
ATOM 3872 C CA . GLU A 1 488 ? 18.023 0.714 -79.485 1.00 92.00 488 GLU A CA 1
ATOM 3873 C C . GLU A 1 488 ? 16.970 -0.206 -78.856 1.00 92.00 488 GLU A C 1
ATOM 3875 O O . GLU A 1 488 ? 16.075 0.278 -78.162 1.00 92.00 488 GLU A O 1
ATOM 3880 N N . GLU A 1 489 ? 17.109 -1.527 -79.001 1.00 91.50 489 GLU A N 1
ATOM 3881 C CA . GLU A 1 489 ? 16.206 -2.493 -78.367 1.00 91.50 489 GLU A CA 1
ATOM 3882 C C . GLU A 1 489 ? 16.291 -2.439 -76.831 1.00 91.50 489 GLU A C 1
ATOM 3884 O O . GLU A 1 489 ? 15.268 -2.469 -76.141 1.00 91.50 489 GLU A O 1
ATOM 3889 N N . ALA A 1 490 ? 17.499 -2.307 -76.273 1.00 88.12 490 ALA A N 1
ATOM 3890 C CA . ALA A 1 490 ? 17.691 -2.130 -74.836 1.00 88.12 490 ALA A CA 1
ATOM 3891 C C . ALA A 1 490 ? 17.077 -0.811 -74.336 1.00 88.12 490 ALA A C 1
ATOM 3893 O O . ALA A 1 490 ? 16.382 -0.799 -73.320 1.00 88.12 490 ALA A O 1
ATOM 3894 N N . ASN A 1 491 ? 17.270 0.285 -75.074 1.00 87.31 491 ASN A N 1
ATOM 3895 C CA . ASN A 1 491 ? 16.686 1.585 -74.747 1.00 87.31 491 ASN A CA 1
ATOM 3896 C C . ASN A 1 491 ? 15.152 1.557 -74.802 1.00 87.31 491 ASN A C 1
ATOM 3898 O O . ASN A 1 491 ? 14.507 2.140 -73.933 1.00 87.31 491 ASN A O 1
ATOM 3902 N N . LEU A 1 492 ? 14.561 0.847 -75.770 1.00 94.31 492 LEU A N 1
ATOM 3903 C CA . LEU A 1 492 ? 13.111 0.641 -75.845 1.00 94.31 492 LEU A CA 1
ATOM 3904 C C . LEU A 1 492 ? 12.584 -0.115 -74.619 1.00 94.31 492 LEU A C 1
ATOM 3906 O O . LEU A 1 492 ? 11.602 0.317 -74.019 1.00 94.31 492 LEU A O 1
ATOM 3910 N N . LYS A 1 493 ? 13.267 -1.185 -74.193 1.00 91.75 493 LYS A N 1
ATOM 3911 C CA . LYS A 1 493 ? 12.892 -1.943 -72.983 1.00 91.75 493 LYS A CA 1
ATOM 3912 C C . LYS A 1 493 ? 12.999 -1.097 -71.714 1.00 91.75 493 LYS A C 1
ATOM 3914 O O . LYS A 1 493 ? 12.132 -1.181 -70.847 1.00 91.75 493 LYS A O 1
ATOM 3919 N N . ILE A 1 494 ? 14.032 -0.258 -71.606 1.00 90.12 494 ILE A N 1
ATOM 3920 C CA . ILE A 1 494 ? 14.174 0.685 -70.487 1.00 90.12 494 ILE A CA 1
ATOM 3921 C C . ILE A 1 494 ? 13.033 1.707 -70.504 1.00 90.12 494 ILE A C 1
ATOM 3923 O O . ILE A 1 494 ? 12.432 1.957 -69.462 1.00 90.12 494 ILE A O 1
ATOM 3927 N N . ALA A 1 495 ? 12.691 2.261 -71.669 1.00 92.81 495 ALA A N 1
ATOM 3928 C CA . ALA A 1 495 ? 11.596 3.219 -71.799 1.00 92.81 495 ALA A CA 1
ATOM 3929 C C . ALA A 1 495 ? 10.233 2.603 -71.431 1.00 92.81 495 ALA A C 1
ATOM 3931 O O . ALA A 1 495 ? 9.438 3.246 -70.746 1.00 92.81 495 ALA A O 1
ATOM 3932 N N . GLU A 1 496 ? 9.976 1.352 -71.822 1.00 93.75 496 GLU A N 1
ATOM 3933 C CA . GLU A 1 496 ? 8.763 0.620 -71.439 1.00 93.75 496 GLU A CA 1
ATOM 3934 C C . GLU A 1 496 ? 8.703 0.383 -69.921 1.00 93.75 496 GLU A C 1
ATOM 3936 O O . GLU A 1 496 ? 7.688 0.679 -69.289 1.00 93.75 496 GLU A O 1
ATOM 3941 N N . ALA A 1 497 ? 9.811 -0.051 -69.311 1.00 89.44 497 ALA A N 1
ATOM 3942 C CA . ALA A 1 497 ? 9.899 -0.230 -67.863 1.00 89.44 497 ALA A CA 1
ATOM 3943 C C . ALA A 1 497 ? 9.706 1.092 -67.098 1.00 89.44 497 ALA A C 1
ATOM 3945 O O . ALA A 1 497 ? 8.995 1.126 -66.093 1.00 89.44 497 ALA A O 1
ATOM 3946 N N . MET A 1 498 ? 10.289 2.194 -67.582 1.00 89.06 498 MET A N 1
ATOM 3947 C CA . MET A 1 498 ? 10.079 3.527 -67.008 1.00 89.06 498 MET A CA 1
ATOM 3948 C C . MET A 1 498 ? 8.618 3.971 -67.130 1.00 89.06 498 MET A C 1
ATOM 3950 O O . MET A 1 498 ? 8.061 4.474 -66.157 1.00 89.06 498 MET A O 1
ATOM 3954 N N . SER A 1 499 ? 7.968 3.719 -68.272 1.00 94.00 499 SER A N 1
ATOM 3955 C CA . SER A 1 499 ? 6.544 4.022 -68.456 1.00 94.00 499 SER A CA 1
ATOM 3956 C C . SER A 1 499 ? 5.661 3.259 -67.467 1.00 94.00 499 SER A C 1
ATOM 3958 O O . SER A 1 499 ? 4.711 3.828 -66.927 1.00 94.00 499 SER A O 1
ATOM 3960 N N . GLU A 1 500 ? 5.972 1.994 -67.188 1.00 92.00 500 GLU A N 1
ATOM 3961 C CA . GLU A 1 500 ? 5.211 1.199 -66.224 1.00 92.00 500 GLU A CA 1
ATOM 3962 C C . GLU A 1 500 ? 5.433 1.670 -64.777 1.00 92.00 500 GLU A C 1
ATOM 3964 O O . GLU A 1 500 ? 4.483 1.754 -63.994 1.00 92.00 500 GLU A O 1
ATOM 3969 N N . ILE A 1 501 ? 6.661 2.078 -64.436 1.00 89.69 501 ILE A N 1
ATOM 3970 C CA . ILE A 1 501 ? 6.971 2.718 -63.149 1.00 89.69 501 ILE A CA 1
ATOM 3971 C C . ILE A 1 501 ? 6.172 4.014 -62.981 1.00 89.69 501 ILE A C 1
ATOM 3973 O O . ILE A 1 501 ? 5.612 4.248 -61.909 1.00 89.69 501 ILE A O 1
ATOM 3977 N N . ASP A 1 502 ? 6.092 4.847 -64.019 1.00 92.44 502 ASP A N 1
ATOM 3978 C CA . ASP A 1 502 ? 5.366 6.116 -63.955 1.00 92.44 502 ASP A CA 1
ATOM 3979 C C . ASP A 1 502 ? 3.856 5.902 -63.770 1.00 92.44 502 ASP A C 1
ATOM 3981 O O . ASP A 1 502 ? 3.251 6.561 -62.921 1.00 92.44 502 ASP A O 1
ATOM 3985 N N . LYS A 1 503 ? 3.255 4.913 -64.450 1.00 92.94 503 LYS A N 1
ATOM 3986 C CA . LYS A 1 503 ? 1.852 4.519 -64.207 1.00 92.94 503 LYS A CA 1
ATOM 3987 C C . LYS A 1 503 ? 1.633 4.028 -62.776 1.00 92.94 503 LYS A C 1
ATOM 3989 O O . LYS A 1 503 ? 0.645 4.399 -62.139 1.00 92.94 503 LYS A O 1
ATOM 3994 N N . SER A 1 504 ? 2.551 3.211 -62.252 1.00 91.19 504 SER A N 1
ATOM 3995 C CA . SER A 1 504 ? 2.473 2.723 -60.872 1.00 91.19 504 SER A CA 1
ATOM 3996 C C . SER A 1 504 ? 2.528 3.884 -59.878 1.00 91.19 504 SER A C 1
ATOM 3998 O O . SER A 1 504 ? 1.672 3.969 -58.998 1.00 91.19 504 SER A O 1
ATOM 4000 N N . LYS A 1 505 ? 3.467 4.822 -60.057 1.00 93.50 505 LYS A N 1
ATOM 4001 C CA . LYS A 1 505 ? 3.592 6.028 -59.221 1.00 93.50 505 LYS A CA 1
ATOM 4002 C C . LYS A 1 505 ? 2.348 6.907 -59.280 1.00 93.50 505 LYS A C 1
ATOM 4004 O O . LYS A 1 505 ? 1.916 7.434 -58.257 1.00 93.50 505 LYS A O 1
ATOM 4009 N N . GLU A 1 506 ? 1.749 7.069 -60.457 1.00 94.56 506 GLU A N 1
ATOM 4010 C CA . GLU A 1 506 ? 0.506 7.826 -60.591 1.00 94.56 506 GLU A CA 1
ATOM 4011 C C . GLU A 1 506 ? -0.646 7.148 -59.831 1.00 94.56 506 GLU A C 1
ATOM 4013 O O . GLU A 1 506 ? -1.385 7.813 -59.101 1.00 94.56 506 GLU A O 1
ATOM 4018 N N . SER A 1 507 ? -0.758 5.818 -59.921 1.00 90.75 507 SER A N 1
ATOM 4019 C CA . SER A 1 507 ? -1.768 5.055 -59.180 1.00 90.75 507 SER A CA 1
ATOM 4020 C C . SER A 1 507 ? -1.572 5.132 -57.658 1.00 90.75 507 SER A C 1
ATOM 4022 O O . SER A 1 507 ? -2.544 5.324 -56.919 1.00 90.75 507 SER A O 1
ATOM 4024 N N . GLU A 1 508 ? -0.321 5.091 -57.192 1.00 93.25 508 GLU A N 1
ATOM 4025 C CA . GLU A 1 508 ? 0.052 5.270 -55.789 1.00 93.25 508 GLU A CA 1
ATOM 4026 C C . GLU A 1 508 ? -0.344 6.669 -55.300 1.00 93.25 508 GLU A C 1
ATOM 4028 O O . GLU A 1 508 ? -1.052 6.798 -54.301 1.00 93.25 508 GLU A O 1
ATOM 4033 N N . MET A 1 509 ? -0.015 7.718 -56.060 1.00 93.81 509 MET A N 1
ATOM 4034 C CA . MET A 1 509 ? -0.401 9.097 -55.744 1.00 93.81 509 MET A CA 1
ATOM 4035 C C . MET A 1 509 ? -1.920 9.285 -55.666 1.00 93.81 509 MET A C 1
ATOM 4037 O O . MET A 1 509 ? -2.414 10.004 -54.795 1.00 93.81 509 MET A O 1
ATOM 4041 N N . ILE A 1 510 ? -2.688 8.645 -56.554 1.00 94.81 510 ILE A N 1
ATOM 4042 C CA . ILE A 1 510 ? -4.156 8.668 -56.492 1.00 94.81 510 ILE A CA 1
ATOM 4043 C C . ILE A 1 510 ? -4.653 7.972 -55.219 1.00 94.81 510 ILE A C 1
ATOM 4045 O O . ILE A 1 510 ? -5.551 8.494 -54.554 1.00 94.81 510 ILE A O 1
ATOM 4049 N N . SER A 1 511 ? -4.081 6.820 -54.862 1.00 89.25 511 SER A N 1
ATOM 4050 C CA . SER A 1 511 ? -4.459 6.089 -53.647 1.00 89.25 511 SER A CA 1
ATOM 4051 C C . SER A 1 511 ? -4.153 6.887 -52.374 1.00 89.25 511 SER A C 1
ATOM 4053 O O . SER A 1 511 ? -5.010 6.997 -51.497 1.00 89.25 511 SER A O 1
ATOM 4055 N N . LEU A 1 512 ? -2.999 7.557 -52.327 1.00 94.31 512 LEU A N 1
ATOM 4056 C CA . LEU A 1 512 ? -2.570 8.377 -51.199 1.00 94.31 512 LEU A CA 1
ATOM 4057 C C . LEU A 1 512 ? -3.459 9.614 -51.031 1.00 94.31 512 LEU A C 1
ATOM 4059 O O . LEU A 1 512 ? -3.875 9.929 -49.918 1.00 94.31 512 LEU A O 1
ATOM 4063 N N . ARG A 1 513 ? -3.848 10.268 -52.134 1.00 95.50 513 ARG A N 1
ATOM 4064 C CA . ARG A 1 513 ? -4.825 11.371 -52.094 1.00 95.50 513 ARG A CA 1
ATOM 4065 C C . ARG A 1 513 ? -6.188 10.920 -51.570 1.00 95.50 513 ARG A C 1
ATOM 4067 O O . ARG A 1 513 ? -6.800 11.647 -50.793 1.00 95.50 513 ARG A O 1
ATOM 4074 N N . LYS A 1 514 ? -6.665 9.734 -51.967 1.00 95.75 514 LYS A N 1
ATOM 4075 C CA . LYS A 1 514 ? -7.921 9.170 -51.440 1.00 95.75 514 LYS A CA 1
ATOM 4076 C C . LYS A 1 514 ? -7.820 8.885 -49.943 1.00 95.75 514 LYS A C 1
ATOM 4078 O O . LYS A 1 514 ? -8.742 9.223 -49.210 1.00 95.75 514 LYS A O 1
ATOM 4083 N N . LEU A 1 515 ? -6.701 8.321 -49.490 1.00 91.81 515 LEU A N 1
ATOM 4084 C CA . LEU A 1 515 ? -6.460 8.064 -48.071 1.00 91.81 515 LEU A CA 1
ATOM 4085 C C . LEU A 1 515 ? -6.447 9.366 -47.258 1.00 91.81 515 LEU A C 1
ATOM 4087 O O . LEU A 1 515 ? -7.081 9.447 -46.210 1.00 91.81 515 LEU A O 1
ATOM 4091 N N . GLN A 1 516 ? -5.786 10.408 -47.768 1.00 93.00 516 GLN A N 1
ATOM 4092 C CA . GLN A 1 516 ? -5.751 11.718 -47.122 1.00 93.00 516 GLN A CA 1
ATOM 4093 C C . GLN A 1 516 ? -7.147 12.359 -47.030 1.00 93.00 516 GLN A C 1
ATOM 4095 O O . GLN A 1 516 ? -7.483 12.932 -45.994 1.00 93.00 516 GLN A O 1
ATOM 4100 N N . ALA A 1 517 ? -7.968 12.234 -48.079 1.00 94.12 517 ALA A N 1
ATOM 4101 C CA . ALA A 1 517 ? -9.348 12.717 -48.076 1.00 94.12 517 ALA A CA 1
ATOM 4102 C C . ALA A 1 517 ? -10.212 11.975 -47.042 1.00 94.12 517 ALA A C 1
ATOM 4104 O O . ALA A 1 517 ? -10.876 12.621 -46.236 1.00 94.12 517 ALA A O 1
ATOM 4105 N N . LEU A 1 518 ? -10.133 10.640 -46.996 1.00 94.50 518 LEU A N 1
ATOM 4106 C CA . LEU A 1 518 ? -10.845 9.831 -45.998 1.00 94.50 518 LEU A CA 1
ATOM 4107 C C . LEU A 1 518 ? -10.400 10.153 -44.569 1.00 94.50 518 LEU A C 1
ATOM 4109 O O . LEU A 1 518 ? -11.225 10.217 -43.664 1.00 94.50 518 LEU A O 1
ATOM 4113 N N . SER A 1 519 ? -9.105 10.401 -44.361 1.00 90.44 519 SER A N 1
ATOM 4114 C CA . SER A 1 519 ? -8.585 10.834 -43.065 1.00 90.44 519 SER A CA 1
ATOM 4115 C C . SER A 1 519 ? -9.176 12.185 -42.647 1.00 90.44 519 SER A C 1
ATOM 4117 O O . SER A 1 519 ? -9.626 12.318 -41.512 1.00 90.44 519 SER A O 1
ATOM 4119 N N . HIS A 1 520 ? -9.253 13.161 -43.559 1.00 93.31 520 HIS A N 1
ATOM 4120 C CA . HIS A 1 520 ? -9.917 14.442 -43.284 1.00 93.31 520 HIS A CA 1
ATOM 4121 C C . HIS A 1 520 ? -11.409 14.273 -42.967 1.00 93.31 520 HIS A C 1
ATOM 4123 O O . HIS A 1 520 ? -11.893 14.882 -42.017 1.00 93.31 520 HIS A O 1
ATOM 4129 N N . GLU A 1 521 ? -12.131 13.433 -43.714 1.00 93.94 521 GLU A N 1
ATOM 4130 C CA . GLU A 1 521 ? -13.540 13.132 -43.430 1.00 93.94 521 GLU A CA 1
ATOM 4131 C C . GLU A 1 521 ? -13.717 12.466 -42.059 1.00 93.94 521 GLU A C 1
ATOM 4133 O O . GLU A 1 521 ? -14.630 12.825 -41.318 1.00 93.94 521 GLU A O 1
ATOM 4138 N N . MET A 1 522 ? -12.821 11.548 -41.680 1.00 91.12 522 MET A N 1
ATOM 4139 C CA . MET A 1 522 ? -12.837 10.907 -40.364 1.00 91.12 522 MET A CA 1
ATOM 4140 C C . MET A 1 522 ? -12.637 11.924 -39.235 1.00 91.12 522 MET A C 1
ATOM 4142 O O . MET A 1 522 ? -13.364 11.877 -38.246 1.00 91.12 522 MET A O 1
ATOM 4146 N N . TYR A 1 523 ? -11.692 12.860 -39.384 1.00 93.06 523 TYR A N 1
ATOM 4147 C CA . TYR A 1 523 ? -11.491 13.928 -38.401 1.00 93.06 523 TYR A CA 1
ATOM 4148 C C . TYR A 1 523 ? -12.709 14.847 -38.304 1.00 93.06 523 TYR A C 1
ATOM 4150 O O . TYR A 1 523 ? -13.172 15.108 -37.201 1.00 93.06 523 TYR A O 1
ATOM 4158 N N . ALA A 1 524 ? -13.296 15.248 -39.434 1.00 94.12 524 ALA A N 1
ATOM 4159 C CA . ALA A 1 524 ? -14.517 16.051 -39.425 1.00 94.12 524 ALA A CA 1
ATOM 4160 C C . ALA A 1 524 ? -15.681 15.327 -38.724 1.00 94.12 524 ALA A C 1
ATOM 4162 O O . ALA A 1 524 ? -16.412 15.937 -37.949 1.00 94.12 524 ALA A O 1
ATOM 4163 N N . LYS A 1 525 ? -15.838 14.012 -38.942 1.00 91.94 525 LYS A N 1
ATOM 4164 C CA . LYS A 1 525 ? -16.853 13.208 -38.243 1.00 91.94 525 LYS A CA 1
ATOM 4165 C C . LYS A 1 525 ? -16.577 13.031 -36.760 1.00 91.94 525 LYS A C 1
ATOM 4167 O O . LYS A 1 525 ? -17.528 12.974 -35.985 1.00 91.94 525 LYS A O 1
ATOM 4172 N N . LYS A 1 526 ? -15.310 12.961 -36.364 1.00 94.38 526 LYS A N 1
ATOM 4173 C CA . LYS A 1 526 ? -14.930 12.945 -34.954 1.00 94.38 526 LYS A CA 1
ATOM 4174 C C . LYS A 1 526 ? -15.282 14.270 -34.277 1.00 94.38 526 LYS A C 1
ATOM 4176 O O . LYS A 1 526 ? -15.933 14.245 -33.242 1.00 94.38 526 LYS A O 1
ATOM 4181 N N . ASP A 1 527 ? -14.948 15.396 -34.900 1.00 93.81 527 ASP A N 1
ATOM 4182 C CA . ASP A 1 527 ? -15.280 16.719 -34.364 1.00 93.81 527 ASP A CA 1
ATOM 4183 C C . ASP A 1 527 ? -16.806 16.917 -34.264 1.00 93.81 527 ASP A C 1
ATOM 4185 O O . ASP A 1 527 ? -17.304 17.408 -33.253 1.00 93.81 527 ASP A O 1
ATOM 4189 N N . GLU A 1 528 ? -17.573 16.482 -35.276 1.00 95.38 528 GLU A N 1
ATOM 4190 C CA . GLU A 1 528 ? -19.045 16.477 -35.219 1.00 95.38 528 GLU A CA 1
ATOM 4191 C C . GLU A 1 528 ? -19.580 15.622 -34.053 1.00 95.38 528 GLU A C 1
ATOM 4193 O O . GLU A 1 528 ? -20.544 16.015 -33.394 1.00 95.38 528 GLU A O 1
ATOM 4198 N N . LEU A 1 529 ? -18.970 14.460 -33.793 1.00 92.38 529 LEU A N 1
ATOM 4199 C CA . LEU A 1 529 ? -19.355 13.576 -32.692 1.00 92.38 529 LEU A CA 1
ATOM 4200 C C . LEU A 1 529 ? -19.054 14.205 -31.328 1.00 92.38 529 LEU A C 1
ATOM 4202 O O . LEU A 1 529 ? -19.912 14.157 -30.450 1.00 92.38 529 LEU A O 1
ATOM 4206 N N . ASP A 1 530 ? -17.880 14.811 -31.159 1.00 94.00 530 ASP A N 1
ATOM 4207 C CA . ASP A 1 530 ? -17.477 15.457 -29.906 1.00 94.00 530 ASP A CA 1
ATOM 4208 C C . ASP A 1 530 ? -18.414 16.631 -29.567 1.00 94.00 530 ASP A C 1
ATOM 4210 O O . ASP A 1 530 ? -18.838 16.784 -28.420 1.00 94.00 530 ASP A O 1
ATOM 4214 N N . VAL A 1 531 ? -18.827 17.414 -30.573 1.00 95.62 531 VAL A N 1
ATOM 4215 C CA . VAL A 1 531 ? -19.841 18.468 -30.396 1.00 95.62 531 VAL A CA 1
ATOM 4216 C C . VAL A 1 531 ? -21.191 17.874 -29.989 1.00 95.62 531 VAL A C 1
ATOM 4218 O O . VAL A 1 531 ? -21.803 18.354 -29.036 1.00 95.62 531 VAL A O 1
ATOM 4221 N N . ALA A 1 532 ? -21.649 16.814 -30.662 1.00 94.31 532 ALA A N 1
ATOM 4222 C CA . ALA A 1 532 ? -22.925 16.173 -30.341 1.00 94.31 532 ALA A CA 1
ATOM 4223 C C . ALA A 1 532 ? -22.936 15.548 -28.933 1.00 94.31 532 ALA A C 1
ATOM 4225 O O . ALA A 1 532 ? -23.954 15.605 -28.242 1.00 94.31 532 ALA A O 1
ATOM 4226 N N . LEU A 1 533 ? -21.812 14.974 -28.494 1.00 93.25 533 LEU A N 1
ATOM 4227 C CA . LEU A 1 533 ? -21.645 14.460 -27.134 1.00 93.25 533 LEU A CA 1
ATOM 4228 C C . LEU A 1 533 ? -21.727 15.588 -26.109 1.00 93.25 533 LEU A C 1
ATOM 4230 O O . LEU A 1 533 ? -22.498 15.484 -25.157 1.00 93.25 533 LEU A O 1
ATOM 4234 N N . HIS A 1 534 ? -21.019 16.693 -26.342 1.00 95.38 534 HIS A N 1
ATOM 4235 C CA . HIS A 1 534 ? -21.065 17.840 -25.443 1.00 95.38 534 HIS A CA 1
ATOM 4236 C C . HIS A 1 534 ? -22.476 18.445 -25.335 1.00 95.38 534 HIS A C 1
ATOM 4238 O O . HIS A 1 534 ? -22.938 18.774 -24.243 1.00 95.38 534 HIS A O 1
ATOM 4244 N N . GLU A 1 535 ? -23.205 18.551 -26.450 1.00 95.19 535 GLU A N 1
ATOM 4245 C CA . GLU A 1 535 ? -24.605 18.995 -26.440 1.00 95.19 535 GLU A CA 1
ATOM 4246 C C . GLU A 1 535 ? -25.517 18.025 -25.667 1.00 95.19 535 GLU A C 1
ATOM 4248 O O . GLU A 1 535 ? -26.414 18.462 -24.938 1.00 95.19 535 GLU A O 1
ATOM 4253 N N . ALA A 1 536 ? -25.287 16.713 -25.783 1.00 93.56 536 ALA A N 1
ATOM 4254 C CA . ALA A 1 536 ? -26.036 15.703 -25.040 1.00 93.56 536 ALA A CA 1
ATOM 4255 C C . ALA A 1 536 ? -25.767 15.775 -23.527 1.00 93.56 536 ALA A C 1
ATOM 4257 O O . ALA A 1 536 ? -26.711 15.691 -22.735 1.00 93.56 536 ALA A O 1
ATOM 4258 N N . GLU A 1 537 ? -24.512 15.987 -23.126 1.00 93.94 537 GLU A N 1
ATOM 4259 C CA . GLU A 1 537 ? -24.119 16.208 -21.730 1.00 93.94 537 GLU A CA 1
ATOM 4260 C C . GLU A 1 537 ? -24.802 17.453 -21.157 1.00 93.94 537 GLU A C 1
ATOM 4262 O O . GLU A 1 537 ? -25.479 17.364 -20.131 1.00 93.94 537 GLU A O 1
ATOM 4267 N N . GLN A 1 538 ? -24.739 18.588 -21.862 1.00 94.69 538 GLN A N 1
ATOM 4268 C CA . GLN A 1 538 ? -25.423 19.816 -21.442 1.00 94.69 538 GLN A CA 1
ATOM 4269 C C . GLN A 1 538 ? -26.941 19.620 -21.313 1.00 94.69 538 GLN A C 1
ATOM 4271 O O . GLN A 1 538 ? -27.566 20.117 -20.371 1.00 94.69 538 GLN A O 1
ATOM 4276 N N . ALA A 1 539 ? -27.561 18.873 -22.232 1.00 93.56 539 ALA A N 1
ATOM 4277 C CA . ALA A 1 539 ? -28.983 18.555 -22.152 1.00 93.56 539 ALA A CA 1
ATOM 4278 C C . ALA A 1 539 ? -29.311 17.670 -20.934 1.00 93.56 539 ALA A C 1
ATOM 4280 O O . ALA A 1 539 ? -30.345 17.868 -20.284 1.00 93.56 539 ALA A O 1
ATOM 4281 N N . GLN A 1 540 ? -28.442 16.714 -20.594 1.00 93.00 540 GLN A N 1
ATOM 4282 C CA . GLN A 1 540 ? -28.589 15.865 -19.412 1.00 93.00 540 GLN A CA 1
ATOM 4283 C C . GLN A 1 540 ? -28.414 16.658 -18.113 1.00 93.00 540 GLN A C 1
ATOM 4285 O O . GLN A 1 540 ? -29.227 16.505 -17.198 1.00 93.00 540 GLN A O 1
ATOM 4290 N N . GLU A 1 541 ? -27.415 17.534 -18.037 1.00 93.06 541 GLU A N 1
ATOM 4291 C CA . GLU A 1 541 ? -27.223 18.449 -16.909 1.00 93.06 541 GLU A CA 1
ATOM 4292 C C . GLU A 1 541 ? -28.437 19.364 -16.726 1.00 93.06 541 GLU A C 1
ATOM 4294 O O . GLU A 1 541 ? -28.985 19.463 -15.624 1.00 93.06 541 GLU A O 1
ATOM 4299 N N . GLY A 1 542 ? -28.932 19.958 -17.817 1.00 93.31 542 GLY A N 1
ATOM 4300 C CA . GLY A 1 542 ? -30.151 20.766 -17.813 1.00 93.31 542 GLY A CA 1
ATOM 4301 C C . GLY A 1 542 ? -31.372 19.981 -17.324 1.00 93.31 542 GLY A C 1
ATOM 4302 O O . GLY A 1 542 ? -32.137 20.471 -16.490 1.00 93.31 542 GLY A O 1
ATOM 4303 N N . LYS A 1 543 ? -31.536 18.727 -17.770 1.00 95.31 543 LYS A N 1
ATOM 4304 C CA . LYS A 1 543 ? -32.599 17.833 -17.285 1.00 95.31 543 LYS A CA 1
ATOM 4305 C C . LYS A 1 543 ? -32.476 17.577 -15.780 1.00 95.31 543 LYS A C 1
ATOM 4307 O O . LYS A 1 543 ? -33.477 17.671 -15.067 1.00 95.31 543 LYS A O 1
ATOM 4312 N N . LEU A 1 544 ? -31.276 17.269 -15.287 1.00 92.62 544 LEU A N 1
ATOM 4313 C CA . LEU A 1 544 ? -31.028 17.028 -13.864 1.00 92.62 544 LEU A CA 1
ATOM 4314 C C . LEU A 1 544 ? -31.311 18.276 -13.019 1.00 92.62 544 LEU A C 1
ATOM 4316 O O . LEU A 1 544 ? -31.928 18.157 -11.960 1.00 92.62 544 LEU A O 1
ATOM 4320 N N . ALA A 1 545 ? -30.931 19.463 -13.496 1.00 94.12 545 ALA A N 1
ATOM 4321 C CA . ALA A 1 545 ? -31.226 20.729 -12.828 1.00 94.12 545 ALA A CA 1
ATOM 4322 C C . ALA A 1 545 ? -32.743 20.952 -12.681 1.00 94.12 545 ALA A C 1
ATOM 4324 O O . ALA A 1 545 ? -33.229 21.200 -11.574 1.00 94.12 545 ALA A O 1
ATOM 4325 N N . VAL A 1 546 ? -33.514 20.755 -13.757 1.00 94.12 546 VAL A N 1
ATOM 4326 C CA . VAL A 1 546 ? -34.986 20.857 -13.721 1.00 94.12 546 VAL A CA 1
ATOM 4327 C C . VAL A 1 546 ? -35.602 19.804 -12.791 1.00 94.12 546 VAL A C 1
ATOM 4329 O O . VAL A 1 546 ? -36.526 20.104 -12.032 1.00 94.12 546 VAL A O 1
ATOM 4332 N N . GLU A 1 547 ? -35.094 18.568 -12.788 1.00 91.44 547 GLU A N 1
ATOM 4333 C CA . GLU A 1 547 ? -35.554 17.533 -11.855 1.00 91.44 547 GLU A CA 1
ATOM 4334 C C . GLU A 1 547 ? -35.288 17.900 -10.389 1.00 91.44 547 GLU A C 1
ATOM 4336 O O . GLU A 1 547 ? -36.136 17.645 -9.527 1.00 91.44 547 GLU A O 1
ATOM 4341 N N . GLN A 1 548 ? -34.135 18.502 -10.088 1.00 92.06 548 GLN A N 1
ATOM 4342 C CA . GLN A 1 548 ? -33.810 18.977 -8.743 1.00 92.06 548 GLN A CA 1
ATOM 4343 C C . GLN A 1 548 ? -34.751 20.103 -8.301 1.00 92.06 548 GLN A C 1
ATOM 4345 O O . GLN A 1 548 ? -35.254 20.062 -7.174 1.00 92.06 548 GLN A O 1
ATOM 4350 N N . GLU A 1 549 ? -35.043 21.069 -9.174 1.00 93.88 549 GLU A N 1
ATOM 4351 C CA . GLU A 1 549 ? -36.023 22.125 -8.893 1.00 93.88 549 GLU A CA 1
ATOM 4352 C C . GLU A 1 549 ? -37.427 21.556 -8.670 1.00 93.88 549 GLU A C 1
ATOM 4354 O O . GLU A 1 549 ? -38.092 21.919 -7.699 1.00 93.88 549 GLU A O 1
ATOM 4359 N N . LEU A 1 550 ? -37.859 20.587 -9.485 1.00 92.31 550 LEU A N 1
ATOM 4360 C CA . LEU A 1 550 ? -39.135 19.895 -9.292 1.00 92.31 550 LEU A CA 1
ATOM 4361 C C . LEU A 1 550 ? -39.194 19.144 -7.956 1.00 92.31 550 LEU A C 1
ATOM 4363 O O . LEU A 1 550 ? -40.240 19.144 -7.304 1.00 92.31 550 LEU A O 1
ATOM 4367 N N . ARG A 1 551 ? -38.099 18.507 -7.521 1.00 91.94 551 ARG A N 1
ATOM 4368 C CA . ARG A 1 551 ? -38.028 17.860 -6.198 1.00 91.94 551 ARG A CA 1
ATOM 4369 C C . ARG A 1 551 ? -38.172 18.883 -5.072 1.00 91.94 551 ARG A C 1
ATOM 4371 O O . ARG A 1 551 ? -38.971 18.648 -4.166 1.00 91.94 551 ARG A O 1
ATOM 4378 N N . LYS A 1 552 ? -37.467 20.019 -5.151 1.00 93.12 552 LYS A N 1
ATOM 4379 C CA . LYS A 1 552 ? -37.591 21.121 -4.178 1.00 93.12 552 LYS A CA 1
ATOM 4380 C C . LYS A 1 552 ? -39.016 21.672 -4.141 1.00 93.12 552 LYS A C 1
ATOM 4382 O O . LYS A 1 552 ? -39.613 21.744 -3.072 1.00 93.12 552 LYS A O 1
ATOM 4387 N N . TRP A 1 553 ? -39.599 21.952 -5.305 1.00 92.81 553 TRP A N 1
ATOM 4388 C CA . TRP A 1 553 ? -40.966 22.456 -5.420 1.00 92.81 553 TRP A CA 1
ATOM 4389 C C . TRP A 1 553 ? -41.998 21.485 -4.827 1.00 92.81 553 TRP A C 1
ATOM 4391 O O . TRP A 1 553 ? -42.874 21.903 -4.071 1.00 92.81 553 TRP A O 1
ATOM 4401 N N . ARG A 1 554 ? -41.872 20.175 -5.098 1.00 91.19 554 ARG A N 1
ATOM 4402 C CA . ARG A 1 554 ? -42.734 19.144 -4.487 1.00 91.19 554 ARG A CA 1
ATOM 4403 C C . ARG A 1 554 ? -42.585 19.105 -2.966 1.00 91.19 554 ARG A C 1
ATOM 4405 O O . ARG A 1 554 ? -43.594 19.007 -2.275 1.00 91.19 554 ARG A O 1
ATOM 4412 N N . ALA A 1 555 ? -41.360 19.202 -2.447 1.00 89.12 555 ALA A N 1
ATOM 4413 C CA . ALA A 1 555 ? -41.104 19.209 -1.008 1.00 89.12 555 ALA A CA 1
ATOM 4414 C C . ALA A 1 555 ? -41.716 20.441 -0.319 1.00 89.12 555 ALA A C 1
ATOM 4416 O O . ALA A 1 555 ? -42.382 20.303 0.707 1.00 89.12 555 ALA A O 1
ATOM 4417 N N . GLU A 1 556 ? -41.561 21.630 -0.906 1.00 90.62 556 GLU A N 1
ATOM 4418 C CA . GLU A 1 556 ? -42.195 22.856 -0.408 1.00 90.62 556 GLU A CA 1
ATOM 4419 C C . GLU A 1 556 ? -43.723 22.768 -0.436 1.00 90.62 556 GLU A C 1
ATOM 4421 O O . GLU A 1 556 ? -44.391 23.161 0.522 1.00 90.62 556 GLU A O 1
ATOM 4426 N N . HIS A 1 557 ? -44.295 22.254 -1.528 1.00 87.44 557 HIS A N 1
ATOM 4427 C CA . HIS A 1 557 ? -45.741 22.112 -1.662 1.00 87.44 557 HIS A CA 1
ATOM 4428 C C . HIS A 1 557 ? -46.309 21.112 -0.643 1.00 87.44 557 HIS A C 1
ATOM 4430 O O . HIS A 1 557 ? -47.355 21.368 -0.046 1.00 87.44 557 HIS A O 1
ATOM 4436 N N . GLU A 1 558 ? -45.605 20.007 -0.391 1.00 86.25 558 GLU A N 1
ATOM 4437 C CA . GLU A 1 558 ? -45.958 19.031 0.643 1.00 86.25 558 GLU A CA 1
ATOM 4438 C C . GLU A 1 558 ? -45.906 19.647 2.051 1.00 86.25 558 GLU A C 1
ATOM 4440 O O . GLU A 1 558 ? -46.822 19.452 2.849 1.00 86.25 558 GLU A O 1
ATOM 4445 N N . GLN A 1 559 ? -44.881 20.455 2.351 1.00 82.69 559 GLN A N 1
ATOM 4446 C CA . GLN A 1 559 ? -44.804 21.185 3.620 1.00 82.69 559 GLN A CA 1
ATOM 4447 C C . GLN A 1 559 ? -45.953 22.188 3.788 1.00 82.69 559 GLN A C 1
ATOM 4449 O O . GLN A 1 559 ? -46.564 22.236 4.856 1.00 82.69 559 GLN A O 1
ATOM 4454 N N . ARG A 1 560 ? -46.299 22.948 2.738 1.00 81.56 560 ARG A N 1
ATOM 4455 C CA . ARG A 1 560 ? -47.445 23.878 2.771 1.00 81.56 560 ARG A CA 1
ATOM 4456 C C . ARG A 1 560 ? -48.771 23.145 2.982 1.00 81.56 560 ARG A C 1
ATOM 4458 O O . ARG A 1 560 ? -49.602 23.628 3.744 1.00 81.56 560 ARG A O 1
ATOM 4465 N N . ARG A 1 561 ? -48.957 21.972 2.365 1.00 79.19 561 ARG A N 1
ATOM 4466 C CA . ARG A 1 561 ? -50.135 21.115 2.585 1.00 79.19 561 ARG A CA 1
ATOM 4467 C C . ARG A 1 561 ? -50.247 20.672 4.043 1.00 79.19 561 ARG A C 1
ATOM 4469 O O . ARG A 1 561 ? -51.293 20.855 4.649 1.00 79.19 561 ARG A O 1
ATOM 4476 N N . LYS A 1 562 ? -49.157 20.161 4.622 1.00 78.50 562 LYS A N 1
ATOM 4477 C CA . LYS A 1 562 ? -49.119 19.743 6.033 1.00 78.50 562 LYS A CA 1
ATOM 4478 C C . LYS A 1 562 ? -49.406 20.899 6.993 1.00 78.50 562 LYS A C 1
ATOM 4480 O O . LYS A 1 562 ? -50.090 20.698 7.990 1.00 78.50 562 LYS A O 1
ATOM 4485 N N . ALA A 1 563 ? -48.922 22.102 6.682 1.00 75.06 563 ALA A N 1
ATOM 4486 C CA . ALA A 1 563 ? -49.215 23.302 7.462 1.00 75.06 563 ALA A CA 1
ATOM 4487 C C . ALA A 1 563 ? -50.696 23.718 7.372 1.00 75.06 563 ALA A C 1
ATOM 4489 O O . ALA A 1 563 ? -51.254 24.168 8.366 1.00 75.06 563 ALA A O 1
ATOM 4490 N N . ALA A 1 564 ? -51.337 23.541 6.211 1.00 71.12 564 ALA A N 1
ATOM 4491 C CA . ALA A 1 564 ? -52.761 23.824 6.018 1.00 71.12 564 ALA A CA 1
ATOM 4492 C C . ALA A 1 564 ? -53.685 22.764 6.648 1.00 71.12 564 ALA A C 1
ATOM 4494 O O . ALA A 1 564 ? -54.745 23.125 7.137 1.00 71.12 564 ALA A O 1
ATOM 4495 N N . ASP A 1 565 ? -53.274 21.491 6.680 1.00 68.56 565 ASP A N 1
ATOM 4496 C CA . ASP A 1 565 ? -54.011 20.396 7.339 1.00 68.56 565 ASP A CA 1
ATOM 4497 C C . ASP A 1 565 ? -53.887 20.435 8.887 1.00 68.56 565 ASP A C 1
ATOM 4499 O O . ASP A 1 565 ? -54.552 19.669 9.582 1.00 68.56 565 ASP A O 1
ATOM 4503 N N . SER A 1 566 ? -53.020 21.303 9.432 1.00 58.25 566 SER A N 1
ATOM 4504 C CA . SER A 1 566 ? -52.780 21.484 10.880 1.00 58.25 566 SER A CA 1
ATOM 4505 C C . SER A 1 566 ? -53.492 22.711 11.483 1.00 58.25 566 SER A C 1
ATOM 4507 O O . SER A 1 566 ? -53.262 23.038 12.650 1.00 58.25 566 SER A O 1
ATOM 4509 N N . LEU A 1 567 ? -54.322 23.395 10.689 1.00 49.91 567 LEU A N 1
ATOM 4510 C CA . LEU A 1 567 ? -55.207 24.507 11.062 1.00 49.91 567 LEU A CA 1
ATOM 4511 C C . LEU A 1 567 ? -56.661 24.041 10.976 1.00 49.91 567 LEU A C 1
ATOM 4513 O O . LEU A 1 567 ? -57.453 24.477 11.843 1.00 49.91 567 LEU A O 1
#

Foldseek 3Di:
DDDDDDDDDPDPQVVCVVVPHPPVVVVVVVVVVVVVVVVVVVVVVCVVCVVVVVVVVVVLVVVVVVLVVVLVVLVVVLVVLVVVLVVLVVQLVVLVVVLVVLVVVVVVVVVPDDDDVVVVSVVVNVVSVVSNVVSVVVNVVSVVVSVVSVVVSVVSVVVVVVSVVVVVVVVVVVVVVVVVVVVVVVVVVVVVVVVVVVVVVVVVVVVVVVVVVVVVVVVVVVVVVVVVVVVVVVVVVVVVVVVVVVVVVVVVVVVVVVVVVVVVVVVVVVPDDDDDDDDDDDDDDDDDDDCPPVVVVVVVVVVVVVVVVVVVVVVVVVVVVVVVVVVVVVVVVVVVVVVVVVVVVVVVVVVVVVVVVVVVVVVVVVVVVVVVVVVVVVVVVVCVVVVVVVVVVVVVVVVVVVVVVVVVVVVVVVVVVVVVVVVVVVVVVVVVVVVVVVVVVVVVVVVVVVVVVVVVVVVPDDDDDDPPVPCDPVNVVVVVVVVVVVVVVVVVVVVVVVVVVVVVVVVVVVVVVVVVVVVVVVVVVVVVVVVVVVVVVVVVVVVVVVVVVVVVVVVVVVVVVVVVVVD

Secondary structure (DSSP, 8-state):
-----SPPPS-HHHHHHHTT----HHHHHHHHHHHHHHHHHHHHHHHHHHHHHHHHHHHHHHHHHHHHHHHHHHHHHHHHHHHHHHHHHHHHHHHHHHHHHHHHHHHHHHTS--SSHHHHHHHHHHHHHHHHHHHHHHHHHHHHHHHHHHHHHHHHHHHHHHHHHHHHHHHHHHHHHHHHHHHHHHHHHHHHHHHHHHHHHHHHHHHHHHHHHHHHHHHHHHHHHHHHHHHHHHHHHHHHHHHHHHHHHHHHHHHHHHHHHHHHHHHHHTSS-------------------TTHHHHHHHHHHHHHHHHHHHHHHHHHHHHHHHHHHHHHHHHHHHHHHHHHHHHHHHHHHHHHHHHHHHHHHHHHHHHHHHHHHHHHHHHHHHHHHHHHHHHHHHHHHHHHHHHHHHHHHHHHHHHHHHHHHHHHHHHHHHHHHHHHHHHHHHHHHHHHHHHHHHHTTTS--S--------HHHHHHHHHHHHHHHHHHHHHHHHHHHHHHHHHHHHHHHHHHHHHHHHHHHHHHHHHHHHHHHHHHHHHHHHHHHHHHHHHHHHHHHHHHHHTT-

Organism: NCBI:txid192259

Sequence (567 aa):
SQVDTAPPFESVKAAVSKFGGIVDWKAHRVHTVERRKFIEQELEKAHQELPSYKQRCIDAQDQKSRTLERLDSTKRLIEELKLNVDRAKTEEHQAKQDSELANLRVDEMEQGIADEASFAAKAQLEVARARHLSAVSELENVTSQLQHLKRDYALMVTEKDSAVKKAEEAVLSSKQVEESVEDLTIELISLKQALESAQSAHLEAEEHRIAAVMVKEQENLNWVKELKEAEEELLKLTHQMDFKRELKLKLHQETEKLHDLKGELAAYMESESEECTFQDVFDEPQNRKHADFDTAISAAKKELEEVRGKIERSKNEVQNLKATEAALRSELEKNIMELEEIRHKEGMTITAITSVEDELNKTDAEITAVELKEKDEREKIGDLPKMIQEAEVESDEAKSQSEMARQMLEQAKEESEQAKASANSVESKLLAAEKDIEAAKASEKLALAAISALAESQKIDSQDSPEEVTLTLEDYYDLSKRAHEAQEEANLKIAEAMSEIDKSKESEMISLRKLQALSHEMYAKKDELDVALHEAEQAQEGKLAVEQELRKWRAEHEQRRKAADSL

Radius of gyration: 71.78 Å; chains: 1; bounding box: 152×58×225 Å